Protein AF-A0A150GFQ6-F1 (afdb_monomer)

Secondary structure (DSSP, 8-state):
----------SEEEEEEEEE-TTS-EEEEEEEEEEEE--------------SEEEEEEEEEEEEEEE-TT-SSSEEEEEEEEEPPHHHHHHHHHTTPPP-TT-S-EE-SS-EEEETT-EEE-TT-EEEEEEEEEHHHHHHHHHT--EEEEEEEEPPSSSPPEEEEEEEEESHHHHHHHHHHHHHHHHHHHHHHHHHHHHHHHHHHHHHHHHHHHHHHHHHHHHHHHHHHHHHHHHHHHHHHHHHHHHHHHHHHHHHHHHHHHHHHHHHHHHHHHHHHHHHHHHHHHHHHHHHHHHHHHHHHHHHHHHHHHHHHHHHHHHHHHHTSHHHHHHHHHHHHHHHHHHHHHHHHHHHHHHHHHHHSSSSS-S-----

pLDDT: mean 80.89, std 17.98, range [26.62, 98.62]

Radius of gyration: 96.69 Å; Cα contacts (8 Å, |Δi|>4): 393; chains: 1; bounding box: 158×133×230 Å

Foldseek 3Di:
DPPDDPQVFQFDFQDWWFWADPVRHTFWTWRKTWGWRPDPPPPPVDDPPVDLKDKTKIKIATWKIFTALPQPDQKFQKKKWKQWFPLVVCQQVVQVHDFPPCVNTQIFPDGDIAGHRGMDTTHSRMDMDIGMGGPVSVLVSLVVFTKIKMWIWGDDDPDDIHTRGIGIDTSNSSNVSVVVVVVVVVVVVVVVVVVVVVVVVVVVVVVVVVVVVVVVVVVVVVVVVVVVVVVVVVVVVVVVVVVVVVVVVVVVVVVVVVVVVVVVVVVVVVVVVVVVVVVVVVVVVVVVVVVVVVVVVVVVVVVVVVVVVVVVVVVVVVVVVVCPDVVNVVVVVVVVVVVVVVVVVVVVVVVVVVVVVVVVVPPPPDDDDDDD

InterPro domains:
  IPR039893 Centrosomal protein of 120kDa-like [PTHR21574] (177-362)

Sequence (372 aa):
MDQFRRFTSQGQKDCKVVLSSKDGTKLGWFLVDVRAAKLQAQYKKAEADDGPFRHFALTVDVRTFQSSKRLPLSSASVYVQAVLPAELIELVVGSGFRLPSRLAPLCSHPAVDIPRGAEGAIPNGYGTLEFTAGVVQLARVLAQEPRISVEAWHKERFRADMLLGAGTVPLTPLLQAEEARWRSELREREAQRMMVLESEWRRRERAREAELTTLKAEYLALEDKAQQVLAAAESRERRILAAEEALLRRRKELEREHSSRMLEAEAAVRRLQVECEHQLDIERDRNAELVRRVAMMEERLAASEARCLAVENEFADYRAASRSTPEAELTRQLAEAREAAKAAEVRAAKAAKAKQGYKEQVCWNAYFTNQE

Structure (mmCIF, N/CA/C/O backbone):
data_AF-A0A150GFQ6-F1
#
_entry.id   AF-A0A150GFQ6-F1
#
loop_
_atom_site.group_PDB
_atom_site.id
_atom_site.type_symbol
_atom_site.label_atom_id
_atom_site.label_alt_id
_atom_site.label_comp_id
_atom_site.label_asym_id
_atom_site.label_entity_id
_atom_site.label_seq_id
_atom_site.pdbx_PDB_ins_code
_atom_site.Cartn_x
_atom_site.Cartn_y
_atom_site.Cartn_z
_atom_site.occupancy
_atom_site.B_iso_or_equiv
_atom_site.auth_seq_id
_atom_site.auth_comp_id
_atom_site.auth_asym_id
_atom_site.auth_atom_id
_atom_site.pdbx_PDB_model_num
ATOM 1 N N . MET A 1 1 ? -52.773 15.841 41.002 1.00 27.33 1 MET A N 1
ATOM 2 C CA . MET A 1 1 ? -51.537 16.279 41.692 1.00 27.33 1 MET A CA 1
ATOM 3 C C . MET A 1 1 ? -50.474 15.195 41.501 1.00 27.33 1 MET A C 1
ATOM 5 O O . MET A 1 1 ? -49.993 14.619 42.465 1.00 27.33 1 MET A O 1
ATOM 9 N N . ASP A 1 2 ? -50.122 14.906 40.244 1.00 29.47 2 ASP A N 1
ATOM 10 C CA . ASP A 1 2 ? -49.105 13.912 39.866 1.00 29.47 2 ASP A CA 1
ATOM 11 C C . ASP A 1 2 ? -47.764 14.612 39.649 1.00 29.47 2 ASP A C 1
ATOM 13 O O . ASP A 1 2 ? -47.284 14.773 38.526 1.00 29.47 2 ASP A O 1
ATOM 17 N N . GLN A 1 3 ? -47.176 15.122 40.731 1.00 27.11 3 GLN A N 1
ATOM 18 C CA . GLN A 1 3 ? -45.864 15.752 40.651 1.00 27.11 3 GLN A CA 1
ATOM 19 C C . GLN A 1 3 ? -44.758 14.701 40.798 1.00 27.11 3 GLN A C 1
ATOM 21 O O . GLN A 1 3 ? -44.508 14.159 41.869 1.00 27.11 3 GLN A O 1
ATOM 26 N N . PHE A 1 4 ? -44.090 14.460 39.669 1.00 28.05 4 PHE A N 1
ATOM 27 C CA . PHE A 1 4 ? -42.680 14.089 39.551 1.00 28.05 4 PHE A CA 1
ATOM 28 C C . PHE A 1 4 ? -42.179 12.908 40.396 1.00 28.05 4 PHE A C 1
ATOM 30 O O . PHE A 1 4 ? -41.536 13.085 41.425 1.00 28.05 4 PHE A O 1
ATOM 37 N N . ARG A 1 5 ? -42.284 11.691 39.848 1.00 31.31 5 ARG A N 1
ATOM 38 C CA . ARG A 1 5 ? -41.335 10.602 40.152 1.00 31.31 5 ARG A CA 1
ATOM 39 C C . ARG A 1 5 ? -40.941 9.810 38.902 1.00 31.31 5 ARG A C 1
ATOM 41 O O . ARG A 1 5 ? -41.070 8.592 38.853 1.00 31.31 5 ARG A O 1
ATOM 48 N N . ARG A 1 6 ? -40.364 10.479 37.897 1.00 26.62 6 ARG A N 1
ATOM 49 C CA . ARG A 1 6 ? -39.410 9.800 36.997 1.00 26.62 6 ARG A CA 1
ATOM 50 C C . ARG A 1 6 ? -38.058 9.717 37.707 1.00 26.62 6 ARG A C 1
ATOM 52 O O . ARG A 1 6 ? -37.114 10.411 37.355 1.00 26.62 6 ARG A O 1
ATOM 59 N N . PHE A 1 7 ? -37.975 8.871 38.731 1.00 31.91 7 PHE A N 1
ATOM 60 C CA . PHE A 1 7 ? -36.678 8.391 39.195 1.00 31.91 7 PHE A CA 1
ATOM 61 C C . PHE A 1 7 ? -36.197 7.366 38.171 1.00 31.91 7 PHE A C 1
ATOM 63 O O . PHE A 1 7 ? -36.815 6.309 38.016 1.00 31.91 7 PHE A O 1
ATOM 70 N N . THR A 1 8 ? -35.121 7.688 37.448 1.00 33.66 8 THR A N 1
ATOM 71 C CA . THR A 1 8 ? -34.349 6.716 36.667 1.00 33.66 8 THR A CA 1
ATOM 72 C C . THR A 1 8 ? -34.025 5.558 37.587 1.00 33.66 8 THR A C 1
ATOM 74 O O . THR A 1 8 ? -33.280 5.692 38.552 1.00 33.66 8 THR A O 1
ATOM 77 N N . SER A 1 9 ? -34.684 4.437 37.362 1.00 33.69 9 SER A N 1
ATOM 78 C CA . SER A 1 9 ? -34.679 3.357 38.321 1.00 33.69 9 SER A CA 1
ATOM 79 C C . SER A 1 9 ? -33.373 2.580 38.249 1.00 33.69 9 SER A C 1
ATOM 81 O O . SER A 1 9 ? -33.206 1.716 37.388 1.00 33.69 9 SER A O 1
ATOM 83 N N . GLN A 1 10 ? -32.448 2.920 39.132 1.00 52.56 10 GLN A N 1
ATOM 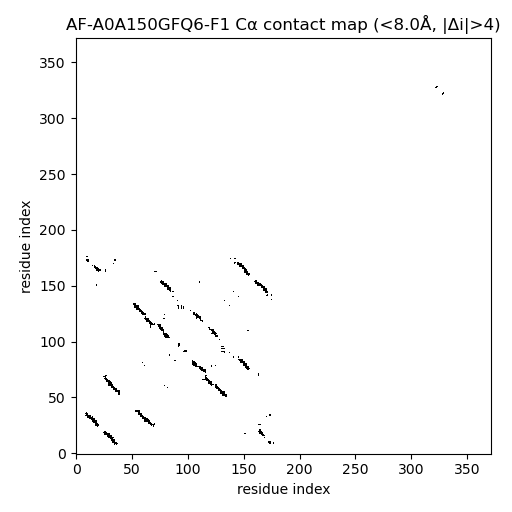84 C CA . GLN A 1 10 ? -31.198 2.207 39.337 1.00 52.56 10 GLN A CA 1
ATOM 85 C C . GLN A 1 10 ? -31.349 1.398 40.618 1.00 52.56 10 GLN A C 1
ATOM 87 O O . GLN A 1 10 ? -31.499 1.966 41.694 1.00 52.56 10 GLN A O 1
ATOM 92 N N . GLY A 1 11 ? -31.420 0.076 40.488 1.00 56.31 11 GLY A N 1
ATOM 93 C CA . GLY A 1 11 ? -31.623 -0.809 41.624 1.00 56.31 11 GLY A CA 1
ATOM 94 C C . GLY A 1 11 ? -32.321 -2.111 41.282 1.00 56.31 11 GLY A C 1
ATOM 95 O O . GLY A 1 11 ? -32.790 -2.306 40.159 1.00 56.31 11 GLY A O 1
ATOM 96 N N . GLN A 1 12 ? -32.397 -2.987 42.274 1.00 64.06 12 GLN A N 1
ATOM 97 C CA . GLN A 1 12 ? -33.155 -4.221 42.187 1.00 64.06 12 GLN A CA 1
ATOM 98 C C . GLN A 1 12 ? -34.639 -3.863 42.366 1.00 64.06 12 GLN A C 1
ATOM 100 O O . GLN A 1 12 ? -35.050 -3.347 43.408 1.00 64.06 12 GLN A O 1
ATOM 105 N N . LYS A 1 13 ? -35.422 -4.040 41.299 1.00 69.50 13 LYS A N 1
ATOM 106 C CA . LYS A 1 13 ? -36.869 -3.804 41.304 1.00 69.50 13 LYS A CA 1
ATOM 107 C C . LYS A 1 13 ? -37.632 -5.090 41.539 1.00 69.50 13 LYS A C 1
ATOM 109 O O . LYS A 1 13 ? -37.192 -6.147 41.092 1.00 69.50 13 LYS A O 1
ATOM 114 N N . ASP A 1 14 ? -38.793 -4.949 42.163 1.00 73.12 14 ASP A N 1
ATOM 115 C CA . ASP A 1 14 ? -39.780 -5.996 42.381 1.00 73.12 14 ASP A CA 1
ATOM 116 C C . ASP A 1 14 ? -39.145 -7.237 43.032 1.00 73.12 14 ASP A C 1
ATOM 118 O O . ASP A 1 14 ? -39.441 -8.384 42.687 1.00 73.12 14 ASP A O 1
ATOM 122 N N . CYS A 1 15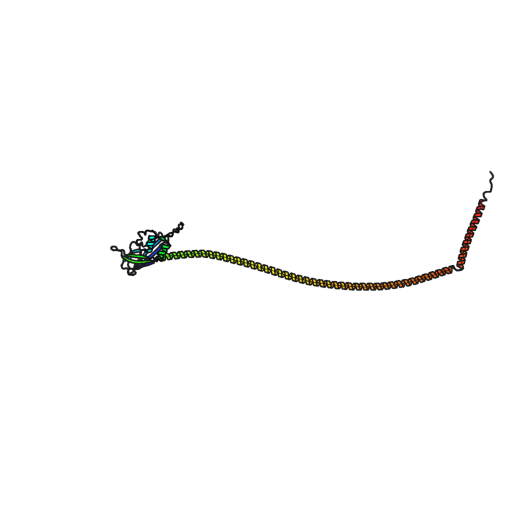 ? -38.229 -7.012 43.987 1.00 72.69 15 CYS A N 1
ATOM 123 C CA . CYS A 1 15 ? -37.548 -8.094 44.684 1.00 72.69 15 CYS A CA 1
ATOM 124 C C . CYS A 1 15 ? -38.564 -8.820 45.548 1.00 72.69 15 CYS A C 1
ATOM 126 O O . CYS A 1 15 ? -39.074 -8.266 46.523 1.00 72.69 15 CYS A O 1
ATOM 128 N N . LYS A 1 16 ? -38.834 -10.078 45.207 1.00 76.00 16 LYS A N 1
ATOM 129 C CA . LYS A 1 16 ? -39.701 -10.947 45.991 1.00 76.00 16 LYS A CA 1
ATOM 130 C C . LYS A 1 16 ? -38.946 -11.483 47.202 1.00 76.00 16 LYS A C 1
ATOM 132 O O . LYS A 1 16 ? -38.192 -12.449 47.099 1.00 76.00 16 LYS A O 1
ATOM 137 N N . VAL A 1 17 ? -39.174 -10.872 48.357 1.00 79.06 17 VAL A N 1
ATOM 138 C CA . VAL A 1 17 ? -38.516 -11.244 49.613 1.00 79.06 17 VAL A CA 1
ATOM 139 C C . VAL A 1 17 ? -39.402 -12.209 50.370 1.00 79.06 17 VAL A C 1
ATOM 141 O O . VAL A 1 17 ? -40.491 -11.839 50.795 1.00 79.06 17 VAL A O 1
ATOM 144 N N . VAL A 1 18 ? -38.965 -13.454 50.533 1.00 80.19 18 VAL A N 1
ATOM 145 C CA . VAL A 1 18 ? -39.744 -14.458 51.263 1.00 80.19 18 VAL A CA 1
ATOM 146 C C . VAL A 1 18 ? -39.665 -14.186 52.761 1.00 80.19 18 VAL A C 1
ATOM 148 O O . VAL A 1 18 ? -38.579 -14.156 53.333 1.00 80.19 18 VAL A O 1
ATOM 151 N N . LEU A 1 19 ? -40.829 -14.033 53.388 1.00 81.56 19 LEU A N 1
ATOM 152 C CA . LEU A 1 19 ? -40.955 -13.913 54.831 1.00 81.56 19 LEU A CA 1
ATOM 153 C C . LEU A 1 19 ? -40.998 -15.305 55.457 1.00 81.56 19 LEU A C 1
ATOM 155 O O . LEU A 1 19 ? -41.881 -16.104 55.117 1.00 81.56 19 LEU A O 1
ATOM 159 N N . SER A 1 20 ? -40.099 -15.569 56.400 1.00 80.19 20 SER A N 1
ATOM 160 C CA . SER A 1 20 ? -40.060 -16.834 57.137 1.00 80.19 20 SER A CA 1
ATOM 161 C C . SER A 1 20 ? -40.219 -16.594 58.636 1.00 80.19 20 SER A C 1
ATOM 163 O O . SER A 1 20 ? -39.704 -15.614 59.173 1.00 80.19 20 SER A O 1
ATOM 165 N N . SER A 1 21 ? -40.962 -17.477 59.304 1.00 81.38 21 SER A N 1
ATOM 166 C CA . SER A 1 21 ? -41.040 -17.521 60.767 1.00 81.38 21 SER A CA 1
ATOM 167 C C . SER A 1 21 ? -39.708 -17.982 61.373 1.00 81.38 21 SER A C 1
ATOM 169 O O . SER A 1 21 ? -38.844 -18.486 60.653 1.00 81.38 21 SER A O 1
ATOM 171 N N . LYS A 1 22 ? -39.567 -17.890 62.702 1.00 76.94 22 LYS A N 1
ATOM 172 C CA . LYS A 1 22 ? -38.401 -18.415 63.438 1.00 76.94 22 LYS A CA 1
ATOM 173 C C . LYS A 1 22 ? -38.172 -19.910 63.178 1.00 76.94 22 LYS A C 1
ATOM 175 O O . LYS A 1 22 ? -37.030 -20.341 63.097 1.00 76.94 22 LYS A O 1
ATOM 180 N N . ASP A 1 23 ? -39.248 -20.652 62.926 1.00 76.06 23 ASP A N 1
ATOM 181 C CA . ASP A 1 23 ? -39.217 -22.087 62.615 1.00 76.06 23 ASP A CA 1
ATOM 182 C C . ASP A 1 23 ? -38.974 -22.382 61.117 1.00 76.06 23 ASP A C 1
ATOM 184 O O . ASP A 1 23 ? -39.216 -23.489 60.642 1.00 76.06 23 ASP A O 1
ATOM 188 N N . GLY A 1 24 ? -38.596 -21.377 60.317 1.00 72.44 24 GLY A N 1
ATOM 189 C CA . GLY A 1 24 ? -38.350 -21.514 58.874 1.00 72.44 24 GLY A CA 1
ATOM 190 C C . GLY A 1 24 ? -39.612 -21.655 58.013 1.00 72.44 24 GLY A C 1
ATOM 191 O O . GLY A 1 24 ? -39.533 -21.765 56.789 1.00 72.44 24 GLY A O 1
ATOM 192 N N . THR A 1 25 ? -40.803 -21.621 58.617 1.00 79.50 25 THR A N 1
ATOM 193 C CA . THR A 1 25 ? -42.064 -21.701 57.871 1.00 79.50 25 THR A CA 1
ATOM 194 C C . THR A 1 25 ? -42.279 -20.437 57.047 1.00 79.50 25 THR A C 1
ATOM 196 O O . THR A 1 25 ? -42.299 -19.334 57.588 1.00 79.50 25 THR A O 1
ATOM 199 N N . LYS A 1 26 ? -42.507 -20.592 55.739 1.00 83.75 26 LYS A N 1
ATOM 200 C CA . LYS A 1 26 ? -42.862 -19.483 54.847 1.00 83.75 26 LYS A CA 1
ATOM 201 C C . LYS A 1 26 ? -44.221 -18.899 55.225 1.00 83.75 26 LYS A C 1
ATOM 203 O O . LYS A 1 26 ? -45.243 -19.575 55.103 1.00 83.75 26 LYS A O 1
ATOM 208 N N . LEU A 1 27 ? -44.220 -17.631 55.622 1.00 77.50 27 LEU A N 1
ATOM 209 C CA . LEU A 1 27 ? -45.405 -16.900 56.065 1.00 77.50 27 LEU A CA 1
ATOM 210 C C . LEU A 1 27 ? -45.963 -15.951 55.014 1.00 77.50 27 LEU A C 1
ATOM 212 O O . LEU A 1 27 ? -47.135 -15.596 55.101 1.00 77.50 27 LEU A O 1
ATOM 216 N N . GLY A 1 28 ? -45.170 -15.582 54.013 1.00 79.44 28 GLY A N 1
ATOM 217 C CA . GLY A 1 28 ? -45.568 -14.632 52.985 1.00 79.44 28 GLY A CA 1
ATOM 218 C C . GLY A 1 28 ? -44.381 -14.171 52.155 1.00 79.44 28 GLY A C 1
ATOM 219 O O . GLY A 1 28 ? -43.325 -14.811 52.157 1.00 79.44 28 GLY A O 1
ATOM 220 N N . TRP A 1 29 ? -44.556 -13.075 51.431 1.00 78.75 29 TRP A N 1
ATOM 221 C CA . TRP A 1 29 ? -43.457 -12.374 50.778 1.00 78.75 29 TRP A CA 1
ATOM 222 C C . TRP A 1 29 ? -43.765 -10.888 50.584 1.00 78.75 29 TRP A C 1
ATOM 224 O O . TRP A 1 29 ? -44.929 -10.496 50.535 1.00 78.75 29 TRP A O 1
ATOM 234 N N . PHE A 1 30 ? -42.712 -10.083 50.470 1.00 76.06 30 PHE A N 1
ATOM 235 C CA . PHE A 1 30 ? -42.786 -8.660 50.149 1.00 76.06 30 PHE A CA 1
ATOM 236 C C . PHE A 1 30 ? -42.315 -8.384 48.726 1.00 76.06 30 PHE A C 1
ATOM 238 O O . PHE A 1 30 ? -41.417 -9.075 48.238 1.00 76.06 30 PHE A O 1
ATOM 245 N N . LEU A 1 31 ? -42.864 -7.342 48.102 1.00 76.19 31 LEU A N 1
ATOM 246 C CA . LEU A 1 31 ? -42.191 -6.636 47.011 1.00 76.19 31 LEU A CA 1
ATOM 247 C C . LEU A 1 31 ? -41.353 -5.510 47.593 1.00 76.19 31 LEU A C 1
ATOM 249 O O . LEU A 1 31 ? -41.897 -4.561 48.165 1.00 76.19 31 LEU A O 1
ATOM 253 N N . VAL A 1 32 ? -40.038 -5.626 47.430 1.00 76.00 32 VAL A N 1
ATOM 254 C CA . VAL A 1 32 ? -39.081 -4.612 47.864 1.00 76.00 32 VAL A CA 1
ATOM 255 C C . VAL A 1 32 ? -38.329 -4.082 46.655 1.00 76.00 32 VAL A C 1
ATOM 257 O O . VAL A 1 32 ? -37.699 -4.833 45.913 1.00 76.00 32 VAL A O 1
ATOM 260 N N . ASP A 1 33 ? -38.372 -2.773 46.475 1.00 77.94 33 ASP A N 1
ATOM 261 C CA . ASP A 1 33 ? -37.503 -2.054 45.560 1.00 77.94 33 ASP A CA 1
ATOM 262 C C . ASP A 1 33 ? -36.329 -1.506 46.367 1.00 77.94 33 ASP A C 1
ATOM 264 O O . ASP A 1 33 ? -36.505 -0.657 47.242 1.00 77.94 33 ASP A O 1
ATOM 268 N N . VAL A 1 34 ? -35.119 -1.969 46.063 1.00 70.25 34 VAL A N 1
ATOM 269 C CA . VAL A 1 34 ? -33.901 -1.381 46.623 1.00 70.25 34 VAL A CA 1
ATOM 270 C C . VAL A 1 34 ? -33.201 -0.635 45.513 1.00 70.25 34 VAL A C 1
ATOM 272 O O . VAL A 1 34 ? -32.773 -1.224 44.520 1.00 70.25 34 VAL A O 1
ATOM 275 N N . ARG A 1 35 ? -33.096 0.680 45.670 1.00 69.88 35 ARG A N 1
ATOM 276 C CA . ARG A 1 35 ? -32.467 1.546 44.682 1.00 69.88 35 ARG A CA 1
ATOM 277 C C . ARG A 1 35 ? -31.363 2.346 45.341 1.00 69.88 35 ARG A C 1
ATOM 279 O O . ARG A 1 35 ? -31.598 3.070 46.306 1.00 69.88 35 ARG A O 1
ATOM 286 N N . ALA A 1 36 ? -30.160 2.239 44.793 1.00 59.28 36 ALA A N 1
ATOM 287 C CA . ALA A 1 36 ? -29.150 3.256 45.012 1.00 59.28 36 ALA A CA 1
ATOM 288 C C . ALA A 1 36 ? -29.492 4.400 44.060 1.00 59.28 36 ALA A C 1
ATOM 290 O O . ALA A 1 36 ? -29.358 4.268 42.842 1.00 59.28 36 ALA A O 1
ATOM 291 N N . ALA A 1 37 ? -29.988 5.509 44.601 1.00 46.12 37 ALA A N 1
ATOM 292 C CA . ALA A 1 37 ? -30.073 6.725 43.821 1.00 46.12 37 ALA A CA 1
ATOM 293 C C . ALA A 1 37 ? -28.649 7.272 43.723 1.00 46.12 37 ALA A C 1
ATOM 295 O O . ALA A 1 37 ? -28.060 7.723 44.709 1.00 46.12 37 ALA A O 1
ATOM 296 N N . LYS A 1 38 ? -28.074 7.175 42.521 1.00 48.34 38 LYS A N 1
ATOM 297 C CA . LYS A 1 38 ? -26.837 7.870 42.188 1.00 48.34 38 LYS A CA 1
ATOM 298 C C . LYS A 1 38 ? -27.015 9.342 42.548 1.00 48.34 38 LYS A C 1
ATOM 300 O O . LYS A 1 38 ? -28.038 9.938 42.207 1.00 48.34 38 LYS A O 1
ATOM 305 N N . LEU A 1 39 ? -26.008 9.861 43.253 1.00 42.75 39 LEU A N 1
ATOM 306 C CA . LEU A 1 39 ? -25.610 11.261 43.354 1.00 42.75 39 LEU A CA 1
ATOM 307 C C . LEU A 1 39 ? -26.418 12.118 42.368 1.00 42.75 39 LEU A C 1
ATOM 309 O O . LEU A 1 39 ? -26.176 12.050 41.158 1.00 42.75 39 LEU A O 1
ATOM 313 N N . GLN A 1 40 ? -27.320 12.972 42.860 1.00 35.06 40 GLN A N 1
ATOM 314 C CA . GLN A 1 40 ? -27.546 14.231 42.160 1.00 35.06 40 GLN A CA 1
ATOM 315 C C . GLN A 1 40 ? -26.242 15.030 42.275 1.00 35.06 40 GLN A C 1
ATOM 317 O O . GLN A 1 40 ? -26.173 16.061 42.931 1.00 35.06 40 GLN A O 1
ATOM 322 N N . ALA A 1 41 ? -25.198 14.587 41.572 1.00 38.22 41 ALA A N 1
ATOM 323 C CA . ALA A 1 41 ? -24.386 15.538 40.859 1.00 38.22 41 ALA A CA 1
ATOM 324 C C . ALA A 1 41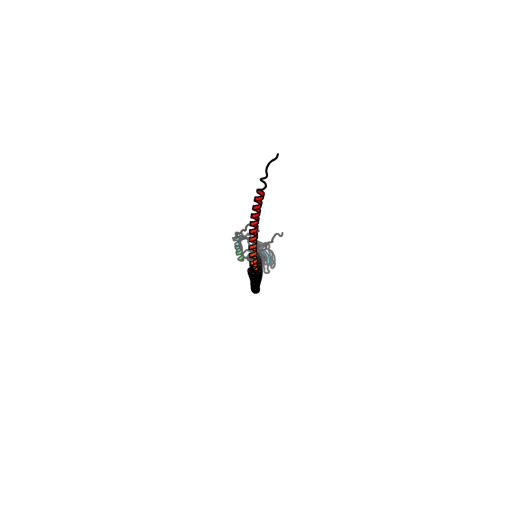 ? -25.364 16.136 39.853 1.00 38.22 41 ALA A C 1
ATOM 326 O O . ALA A 1 41 ? -25.499 15.673 38.720 1.00 38.22 41 ALA A O 1
ATOM 327 N N . GLN A 1 42 ? -26.108 17.156 40.295 1.00 32.56 42 GLN A N 1
ATOM 328 C CA . GLN A 1 42 ? -26.407 18.236 39.386 1.00 32.56 42 GLN A CA 1
ATOM 329 C C . GLN A 1 42 ? -25.069 18.504 38.711 1.00 32.56 42 GLN A C 1
ATOM 331 O O . GLN A 1 42 ? -24.133 18.963 39.359 1.00 32.56 42 GLN A O 1
ATOM 336 N N . TYR A 1 43 ? -24.965 18.160 37.431 1.00 36.31 43 TYR A N 1
ATOM 337 C CA . TYR A 1 43 ? -23.948 18.668 36.525 1.00 36.31 43 TYR A CA 1
ATOM 338 C C . TYR A 1 43 ? -24.153 20.194 36.399 1.00 36.31 43 TYR A C 1
ATOM 340 O O . TYR A 1 43 ? -24.271 20.749 35.313 1.00 36.31 43 TYR A O 1
ATOM 348 N N . LYS A 1 44 ? -24.225 20.920 37.521 1.00 32.25 44 LYS A N 1
ATOM 349 C CA . LYS A 1 44 ? -23.676 22.253 37.572 1.00 32.25 44 LYS A CA 1
ATOM 350 C C . LYS A 1 44 ? -22.191 22.010 37.457 1.00 32.25 44 LYS A C 1
ATOM 352 O O . LYS A 1 44 ? -21.570 21.446 38.344 1.00 32.25 44 LYS A O 1
ATOM 357 N N . LYS A 1 45 ? -21.705 22.365 36.278 1.00 35.78 45 LYS A N 1
ATOM 358 C CA . LYS A 1 45 ? -20.329 22.612 35.871 1.00 35.78 45 LYS A CA 1
ATOM 359 C C . LYS A 1 45 ? -19.628 23.515 36.903 1.00 35.78 45 LYS A C 1
ATOM 361 O O . LYS A 1 45 ? -19.366 24.680 36.640 1.00 35.78 45 LYS A O 1
ATOM 366 N N . ALA A 1 46 ? -19.434 22.991 38.099 1.00 32.44 46 ALA A N 1
ATOM 367 C CA . ALA A 1 46 ? -18.585 23.484 39.155 1.00 32.44 46 ALA A CA 1
ATOM 368 C C . ALA A 1 46 ? -17.544 22.384 39.344 1.00 32.44 46 ALA A C 1
ATOM 370 O O . ALA A 1 46 ? -17.851 21.202 39.191 1.00 32.44 46 ALA A O 1
ATOM 371 N N . GLU A 1 47 ? -16.311 22.826 39.503 1.00 38.03 47 GLU A N 1
ATOM 372 C CA . GLU A 1 47 ? -15.067 22.073 39.451 1.00 38.03 47 GLU A CA 1
ATOM 373 C C . GLU A 1 47 ? -15.165 20.669 40.052 1.00 38.03 47 GLU A C 1
ATOM 375 O O . GLU A 1 47 ? -15.838 20.445 41.056 1.00 38.03 47 GLU A O 1
ATOM 380 N N . ALA A 1 48 ? -14.511 19.720 39.380 1.00 43.50 48 ALA A N 1
ATOM 381 C CA . ALA A 1 48 ? -14.389 18.344 39.819 1.00 43.50 48 ALA A CA 1
ATOM 382 C C . ALA A 1 48 ? -13.884 18.309 41.265 1.00 43.50 48 ALA A C 1
ATOM 384 O O . ALA A 1 48 ? -12.695 18.488 41.520 1.00 43.50 48 ALA A O 1
ATOM 385 N N . ASP A 1 49 ? -14.803 18.092 42.201 1.00 44.19 49 ASP A N 1
ATOM 386 C CA . ASP A 1 49 ? -14.471 17.756 43.573 1.00 44.19 49 ASP A CA 1
ATOM 387 C C . ASP A 1 49 ? -13.914 16.325 43.542 1.00 44.19 49 ASP A C 1
ATOM 389 O O . ASP A 1 49 ? -14.635 15.332 43.649 1.00 44.19 49 ASP A O 1
ATOM 393 N N . ASP A 1 50 ? -12.613 16.232 43.262 1.00 50.53 50 ASP A N 1
ATOM 394 C CA . ASP A 1 50 ? -11.800 15.010 43.172 1.00 50.53 50 ASP A CA 1
ATOM 395 C C . ASP A 1 50 ? -11.498 14.431 44.572 1.00 50.53 50 ASP A C 1
ATOM 397 O O . ASP A 1 50 ? -10.518 13.718 44.801 1.00 50.53 50 ASP A O 1
ATOM 401 N N . GLY A 1 51 ? -12.345 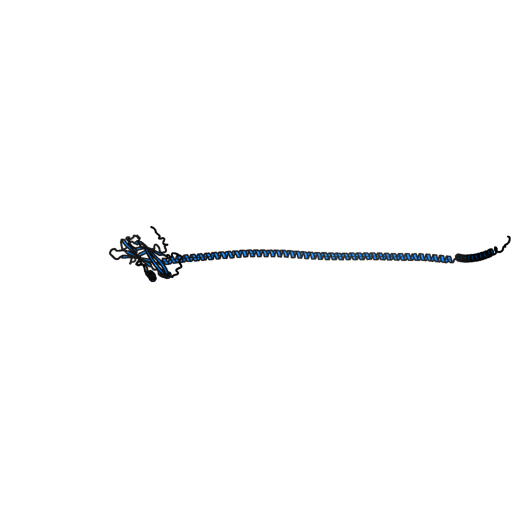14.756 45.551 1.00 59.22 51 GLY A N 1
ATOM 402 C CA . GLY A 1 51 ? -12.282 14.213 46.893 1.00 59.22 51 GLY A CA 1
ATOM 403 C C . GLY A 1 51 ? -12.583 12.707 46.907 1.00 59.22 51 GLY A C 1
ATOM 404 O O . GLY A 1 51 ? -13.406 12.210 46.130 1.00 59.22 51 GLY A O 1
ATOM 405 N N . PRO A 1 52 ? -11.971 11.936 47.828 1.00 68.06 52 PRO A N 1
ATOM 406 C CA . PRO A 1 52 ? -12.223 10.498 47.942 1.00 68.06 52 PRO A CA 1
ATOM 407 C C . PRO A 1 52 ? -13.659 10.173 48.391 1.00 68.06 52 PRO A C 1
ATOM 409 O O . PRO A 1 52 ? -14.097 9.029 48.246 1.00 68.06 52 PRO A O 1
ATOM 412 N N . PHE A 1 53 ? -14.388 11.162 48.916 1.00 75.00 53 PHE A N 1
ATOM 413 C CA . PHE A 1 53 ? -15.722 11.040 49.494 1.00 75.00 53 PHE A CA 1
ATOM 414 C C . PHE A 1 53 ? -16.813 11.524 48.536 1.00 75.00 53 PHE A C 1
ATOM 416 O O . PHE A 1 53 ? -16.674 12.543 47.870 1.00 75.00 53 PHE A O 1
ATOM 423 N N . ARG A 1 54 ? -17.927 10.792 48.485 1.00 76.12 54 ARG A N 1
ATOM 424 C CA . ARG A 1 54 ? -19.084 11.084 47.633 1.00 76.12 54 ARG A CA 1
ATOM 425 C C . ARG A 1 54 ? -20.385 10.984 48.423 1.00 76.12 54 ARG A C 1
ATOM 427 O O . ARG A 1 54 ? -20.483 10.184 49.350 1.00 76.12 54 ARG A O 1
ATOM 434 N N . HIS A 1 55 ? -21.380 11.781 48.038 1.00 79.12 55 HIS A N 1
ATOM 435 C CA . HIS A 1 55 ? -22.730 11.743 48.605 1.00 79.12 55 HIS A CA 1
ATOM 436 C C . HIS A 1 55 ? -23.576 10.625 47.983 1.00 79.12 55 HIS A C 1
ATOM 438 O O . HIS A 1 55 ? -23.841 10.618 46.784 1.00 79.12 55 HIS A O 1
ATOM 444 N N . PHE A 1 56 ? -24.048 9.692 48.795 1.00 79.06 56 PHE A N 1
ATOM 445 C CA . PHE A 1 56 ? -24.871 8.563 48.380 1.00 79.06 56 PHE A CA 1
ATOM 446 C C . PHE A 1 56 ? -26.268 8.649 48.989 1.00 79.06 56 PHE A C 1
ATOM 448 O O . PHE A 1 56 ? -26.436 9.093 50.123 1.00 79.06 56 PHE A O 1
ATOM 455 N N . ALA A 1 57 ? -27.263 8.173 48.240 1.00 81.38 57 ALA A N 1
ATOM 456 C CA . ALA A 1 57 ? -28.627 7.998 48.715 1.00 81.38 57 ALA A CA 1
ATOM 457 C C . ALA A 1 57 ? -29.072 6.545 48.483 1.00 81.38 57 ALA A C 1
ATOM 459 O O . ALA A 1 57 ? -29.249 6.099 47.346 1.00 81.38 57 ALA A O 1
ATOM 460 N N . LEU A 1 58 ? -29.249 5.792 49.567 1.00 82.19 58 LEU A N 1
ATOM 461 C CA . LEU A 1 58 ? -29.810 4.446 49.548 1.00 82.19 58 LEU A CA 1
ATOM 462 C C . LEU A 1 58 ? -31.307 4.529 49.833 1.00 82.19 58 LEU A C 1
ATOM 464 O O . LEU A 1 58 ? -31.724 4.987 50.893 1.00 82.19 58 LEU A O 1
ATOM 468 N N . THR A 1 59 ? -32.120 4.067 48.893 1.00 84.38 59 THR A N 1
ATOM 469 C CA . THR A 1 59 ? -33.579 4.057 49.022 1.00 84.38 59 THR A CA 1
ATOM 470 C C . THR A 1 59 ? -34.098 2.630 49.107 1.00 84.38 59 THR A C 1
ATOM 472 O O . THR A 1 59 ? -33.667 1.752 48.354 1.00 84.38 59 THR A O 1
ATOM 475 N N . VAL A 1 60 ? -35.029 2.410 50.031 1.00 84.81 60 VAL A N 1
ATOM 476 C CA . VAL A 1 60 ? -35.714 1.132 50.242 1.00 84.81 60 VAL A CA 1
ATOM 477 C C . VAL A 1 60 ? -37.208 1.403 50.191 1.00 84.81 60 VAL A C 1
ATOM 479 O O . VAL A 1 60 ? -37.695 2.279 50.897 1.00 84.81 60 VAL A O 1
ATOM 482 N N . ASP A 1 61 ? -37.924 0.681 49.341 1.00 87.00 61 ASP A N 1
ATOM 483 C CA . ASP A 1 61 ? -39.356 0.854 49.106 1.00 87.00 61 ASP A CA 1
ATOM 484 C C . ASP A 1 61 ? -40.059 -0.500 49.232 1.00 87.00 61 ASP A C 1
ATOM 486 O O . ASP A 1 61 ? -39.956 -1.346 48.344 1.00 87.00 61 ASP A O 1
ATOM 490 N N . VAL A 1 62 ? -40.745 -0.727 50.353 1.00 86.69 62 VAL A N 1
ATOM 491 C CA . VAL A 1 62 ? -41.592 -1.906 50.568 1.00 86.69 62 VAL A CA 1
ATOM 492 C C . VAL A 1 62 ? -43.013 -1.573 50.133 1.00 86.69 62 VAL A C 1
ATOM 494 O O . VAL A 1 62 ? -43.694 -0.777 50.777 1.00 86.69 62 VAL A O 1
ATOM 497 N N . ARG A 1 63 ? -43.476 -2.198 49.046 1.00 87.38 63 ARG A N 1
ATOM 498 C CA . ARG A 1 63 ? -44.753 -1.838 48.408 1.00 87.38 63 ARG A CA 1
ATOM 499 C C . ARG A 1 63 ? -45.931 -2.652 48.893 1.00 87.38 63 ARG A C 1
ATOM 501 O O . ARG A 1 63 ? -46.975 -2.098 49.231 1.00 87.38 63 ARG A O 1
ATOM 508 N N . THR A 1 64 ? -45.785 -3.970 48.876 1.00 88.81 64 THR A N 1
ATOM 509 C CA . THR A 1 64 ? -46.874 -4.893 49.193 1.00 88.81 64 THR A CA 1
ATOM 510 C C . THR A 1 64 ? -46.374 -6.042 50.046 1.00 88.81 64 THR A C 1
ATOM 512 O O . THR A 1 64 ? -45.209 -6.441 49.964 1.00 88.81 64 THR A O 1
ATOM 515 N N . PHE A 1 65 ? -47.273 -6.564 50.873 1.00 89.81 65 PHE A N 1
ATOM 516 C CA . PHE A 1 65 ? -47.097 -7.795 51.623 1.00 89.81 65 PHE A CA 1
ATOM 517 C C . PHE A 1 65 ? -48.175 -8.786 51.213 1.00 89.81 65 PHE A C 1
ATOM 519 O O . PHE A 1 65 ? -49.365 -8.531 51.403 1.00 89.81 65 PHE A O 1
ATOM 526 N N . GLN A 1 66 ? -47.756 -9.936 50.692 1.00 90.12 66 GLN A N 1
ATOM 527 C CA . GLN A 1 66 ? -48.650 -11.053 50.434 1.00 90.12 66 GLN A CA 1
ATOM 528 C C . GLN A 1 66 ? -48.509 -12.086 51.549 1.00 90.12 66 GLN A C 1
ATOM 530 O O . GLN A 1 66 ? -47.478 -12.757 51.670 1.00 90.12 66 GLN A O 1
ATOM 535 N N . SER A 1 67 ? -49.558 -12.234 52.354 1.00 89.38 67 SER A N 1
ATOM 536 C CA . SER A 1 67 ? -49.610 -13.220 53.424 1.00 89.38 67 SER A CA 1
ATOM 537 C C . SER A 1 67 ? -49.923 -14.611 52.858 1.00 89.38 67 SER A C 1
ATOM 539 O O . SER A 1 67 ? -50.647 -14.784 51.877 1.00 89.38 67 SER A O 1
ATOM 541 N N . SER A 1 68 ? -49.357 -15.646 53.467 1.00 88.12 68 SER A N 1
ATOM 542 C CA . SER A 1 68 ? -49.610 -17.037 53.089 1.00 88.12 68 SER A CA 1
ATOM 543 C C . SER A 1 68 ? -50.755 -17.641 53.902 1.00 88.12 68 SER A C 1
ATOM 545 O O . SER A 1 68 ? -51.119 -17.159 54.974 1.00 88.12 68 SER A O 1
ATOM 547 N N . LYS A 1 69 ? -51.249 -18.803 53.458 1.00 86.75 69 LYS A N 1
ATOM 548 C CA . LYS A 1 69 ? -52.204 -19.618 54.227 1.00 86.75 69 LYS A CA 1
ATOM 549 C C . LYS A 1 69 ? -51.641 -20.147 55.558 1.00 86.75 69 LYS A C 1
ATOM 551 O O . LYS A 1 69 ? -52.410 -20.641 56.373 1.00 86.75 69 LYS A O 1
ATOM 556 N N . ARG A 1 70 ? -50.322 -20.059 55.775 1.00 85.81 70 ARG A N 1
ATOM 557 C CA . ARG A 1 70 ? -49.627 -20.507 56.995 1.00 85.81 70 ARG A CA 1
ATOM 558 C C . ARG A 1 70 ? -49.414 -19.384 58.015 1.00 85.81 70 ARG A C 1
ATOM 560 O O . ARG A 1 70 ? -48.717 -19.597 58.999 1.00 85.81 70 ARG A O 1
ATOM 567 N N . LEU A 1 71 ? -49.982 -18.196 57.784 1.00 86.00 71 LEU A N 1
ATOM 568 C CA . LEU A 1 71 ? -49.933 -17.097 58.746 1.00 86.00 71 LEU A CA 1
ATOM 569 C C . LEU A 1 71 ? -50.544 -17.549 60.089 1.00 86.00 71 LEU A C 1
ATOM 571 O O . LEU A 1 71 ? -51.647 -18.100 60.078 1.00 86.00 71 LEU A O 1
ATOM 575 N N . PRO A 1 72 ? -49.884 -17.313 61.238 1.00 83.06 72 PRO A N 1
ATOM 576 C CA . PRO A 1 72 ? -50.374 -17.781 62.538 1.00 83.06 72 PRO A CA 1
ATOM 577 C C . PRO A 1 72 ? -51.730 -17.166 62.913 1.00 83.06 72 PRO A C 1
ATOM 579 O O . PRO A 1 72 ? -52.550 -17.812 63.558 1.00 83.06 72 PRO A O 1
ATOM 582 N N . LEU A 1 73 ? -52.015 -15.957 62.425 1.00 86.81 73 LEU A N 1
ATOM 583 C CA . LEU A 1 73 ? -53.253 -15.220 62.671 1.00 86.81 73 LEU A CA 1
ATOM 584 C C . LEU A 1 73 ? -54.232 -15.363 61.491 1.00 86.81 73 LEU A C 1
ATOM 586 O O . LEU A 1 73 ? -53.825 -15.669 60.365 1.00 86.81 73 LEU A O 1
ATOM 590 N N . SER A 1 74 ? -55.531 -15.190 61.744 1.00 86.31 74 SER A N 1
ATOM 591 C CA . SER A 1 74 ? -56.567 -15.138 60.694 1.00 86.31 74 SER A CA 1
ATOM 592 C C . SER A 1 74 ? -56.533 -13.809 59.931 1.00 86.31 74 SER A C 1
ATOM 594 O O . SER A 1 74 ? -56.729 -13.787 58.717 1.00 86.31 74 SER A O 1
ATOM 596 N N . SER A 1 75 ? -56.211 -12.725 60.636 1.00 89.56 75 SER A N 1
ATOM 597 C CA . SER A 1 75 ? -55.861 -11.410 60.107 1.00 89.56 75 SER A CA 1
ATOM 598 C C . SER A 1 75 ? -54.774 -10.814 60.994 1.00 89.56 75 SER A C 1
ATOM 600 O O . SER A 1 75 ? -54.838 -10.963 62.214 1.00 89.56 75 SER A O 1
ATOM 602 N N . ALA A 1 76 ? -53.767 -10.182 60.396 1.00 89.88 76 ALA A N 1
ATOM 603 C CA . ALA A 1 76 ? -52.704 -9.509 61.131 1.00 89.88 76 ALA A CA 1
ATOM 604 C C . ALA A 1 76 ? -52.708 -8.021 60.786 1.00 89.88 76 ALA A C 1
ATOM 606 O O . ALA A 1 76 ? -52.695 -7.664 59.614 1.00 89.88 76 ALA A O 1
ATOM 607 N N . SER A 1 77 ? -52.676 -7.163 61.804 1.00 92.56 77 SER A N 1
ATOM 608 C CA . SER A 1 77 ? -52.369 -5.740 61.645 1.00 92.56 77 SER A CA 1
ATOM 609 C C . SER A 1 77 ? -50.874 -5.587 61.391 1.00 92.56 77 SER A C 1
ATOM 611 O O . SER A 1 77 ? -50.095 -5.613 62.338 1.00 92.56 77 SER A O 1
ATOM 613 N N . VAL A 1 78 ? -50.455 -5.562 60.128 1.00 91.38 78 VAL A N 1
ATOM 614 C CA . VAL A 1 78 ? -49.048 -5.639 59.723 1.00 91.38 78 VAL A CA 1
ATOM 615 C C . VAL A 1 78 ? -48.446 -4.249 59.567 1.00 91.38 78 VAL A C 1
ATOM 617 O O . VAL A 1 78 ? -48.968 -3.420 58.824 1.00 91.38 78 VAL A O 1
ATOM 620 N N . TYR A 1 79 ? -47.300 -4.024 60.201 1.00 92.06 79 TYR A N 1
ATOM 621 C CA . TYR A 1 79 ? -46.341 -3.006 59.782 1.00 92.06 79 TYR A CA 1
ATOM 622 C C . TYR A 1 79 ? -45.002 -3.668 59.450 1.00 92.06 79 TYR A C 1
ATOM 624 O O . TYR A 1 79 ? -44.693 -4.767 59.912 1.00 92.06 79 TYR A O 1
ATOM 632 N N . VAL A 1 80 ? -44.221 -3.018 58.598 1.00 90.19 80 VAL A N 1
ATOM 633 C CA . VAL A 1 80 ? -42.937 -3.507 58.112 1.00 90.19 80 VAL A CA 1
ATOM 634 C C . VAL A 1 80 ? -41.824 -2.647 58.659 1.00 90.19 80 VAL A C 1
ATOM 636 O O . VAL A 1 80 ? -41.943 -1.426 58.704 1.00 90.19 80 VAL A O 1
ATOM 639 N N . GLN A 1 81 ? -40.733 -3.297 59.024 1.00 89.69 81 GLN A N 1
ATOM 640 C CA . GLN A 1 81 ? -39.536 -2.670 59.535 1.00 89.69 81 GLN A CA 1
ATOM 641 C C . GLN A 1 81 ? -38.330 -3.144 58.713 1.00 89.69 81 GLN A C 1
ATOM 643 O O . GLN A 1 81 ? -38.003 -4.327 58.733 1.00 89.69 81 GLN A O 1
ATOM 648 N N . ALA A 1 82 ? -37.669 -2.248 57.977 1.00 87.19 82 ALA A N 1
ATOM 649 C CA . ALA A 1 82 ? -36.426 -2.566 57.277 1.00 87.19 82 ALA A CA 1
ATOM 650 C C . ALA A 1 82 ? -35.208 -2.128 58.104 1.00 87.19 82 ALA A C 1
ATOM 652 O O . ALA A 1 82 ? -35.022 -0.950 58.421 1.00 87.19 82 ALA A O 1
ATOM 653 N N . VAL A 1 83 ? -34.378 -3.104 58.456 1.00 87.31 83 VAL A N 1
ATOM 654 C CA . VAL A 1 83 ? -33.178 -2.966 59.277 1.00 87.31 83 VAL A CA 1
ATOM 655 C C . VAL A 1 83 ? -31.955 -2.999 58.368 1.00 87.31 83 VAL A C 1
ATOM 657 O O . VAL A 1 83 ? -31.770 -3.927 57.573 1.00 87.31 83 VAL A O 1
ATOM 660 N N . LEU A 1 84 ? -31.122 -1.967 58.478 1.00 85.44 84 LEU A N 1
ATOM 661 C CA . LEU A 1 84 ? -29.872 -1.878 57.734 1.00 85.44 84 LEU A CA 1
ATOM 662 C C . LEU A 1 84 ? -28.805 -2.810 58.341 1.00 85.44 84 LEU A C 1
ATOM 664 O O . LEU A 1 84 ? -28.766 -2.969 59.560 1.00 85.44 84 LEU A O 1
ATOM 668 N N . PRO A 1 85 ? -27.933 -3.402 57.510 1.00 88.06 85 PRO A N 1
ATOM 669 C CA . PRO A 1 85 ? -26.832 -4.241 57.974 1.00 88.06 85 PRO A CA 1
ATOM 670 C C . PRO A 1 85 ? -25.789 -3.421 58.752 1.00 88.06 85 PRO A C 1
ATOM 672 O O . PRO A 1 85 ? -25.562 -2.245 58.447 1.00 88.06 85 PRO A O 1
ATOM 675 N N . ALA A 1 86 ? -25.158 -4.041 59.755 1.00 85.88 86 ALA A N 1
ATOM 676 C CA . ALA A 1 86 ? -24.233 -3.376 60.677 1.00 85.88 86 ALA A CA 1
ATOM 677 C C . ALA A 1 86 ? -23.042 -2.738 59.948 1.00 85.88 86 ALA A C 1
ATOM 679 O O . ALA A 1 86 ? -22.647 -1.623 60.269 1.00 85.88 86 ALA A O 1
ATOM 680 N N . GLU A 1 87 ? -22.553 -3.385 58.895 1.00 86.56 87 GLU A N 1
ATOM 681 C CA . GLU A 1 87 ? -21.426 -2.936 58.080 1.00 86.56 87 GLU A CA 1
ATOM 682 C C . GLU A 1 87 ? -21.720 -1.594 57.386 1.00 86.56 87 GLU A C 1
ATOM 684 O O . GLU A 1 87 ? -20.845 -0.737 57.258 1.00 86.56 87 GLU A O 1
ATOM 689 N N . LEU A 1 88 ? -22.973 -1.374 56.962 1.00 83.25 88 LEU A N 1
ATOM 690 C CA . LEU A 1 88 ? -23.397 -0.086 56.405 1.00 83.25 88 LEU A CA 1
ATOM 691 C C . LEU A 1 88 ? -23.614 0.965 57.490 1.00 83.25 88 LEU A C 1
ATOM 693 O O . LEU A 1 88 ? -23.321 2.136 57.266 1.00 83.25 88 LEU A O 1
ATOM 697 N N . ILE A 1 89 ? -24.113 0.564 58.658 1.00 84.38 89 ILE A N 1
ATOM 698 C CA . ILE A 1 89 ? -24.290 1.468 59.798 1.00 84.38 89 ILE A CA 1
ATOM 699 C C . ILE A 1 89 ? -22.924 1.995 60.258 1.00 84.38 89 ILE A C 1
ATOM 701 O O . ILE A 1 89 ? -22.757 3.205 60.406 1.00 84.38 89 ILE A O 1
ATOM 705 N N . GLU A 1 90 ? -21.934 1.117 60.409 1.00 85.12 90 GLU A N 1
ATOM 706 C CA . GLU A 1 90 ? -20.558 1.476 60.763 1.00 85.12 90 GLU A CA 1
ATOM 707 C C . GLU A 1 90 ? -19.921 2.405 59.729 1.00 85.12 90 GLU A C 1
ATOM 709 O O . GLU A 1 90 ? -19.279 3.386 60.103 1.00 85.12 90 GLU A O 1
ATOM 714 N N . LEU A 1 91 ? -20.148 2.155 58.434 1.00 84.06 91 LEU A N 1
ATOM 715 C CA . LEU A 1 91 ? -19.672 3.028 57.361 1.00 84.06 91 LEU A CA 1
ATOM 716 C C . LEU A 1 91 ? -20.240 4.452 57.481 1.00 84.06 91 LEU A C 1
ATOM 718 O O . LEU A 1 91 ? -19.492 5.419 57.360 1.00 84.06 91 LEU A O 1
ATOM 722 N N . VAL A 1 92 ? -21.548 4.576 57.728 1.00 80.88 92 VAL A N 1
ATOM 723 C CA . VAL A 1 92 ? -22.260 5.866 57.813 1.00 80.88 92 VAL A CA 1
ATOM 724 C C . VAL A 1 92 ? -21.902 6.636 59.086 1.00 80.88 92 VAL A C 1
ATOM 726 O O . VAL A 1 92 ? -21.746 7.859 59.061 1.00 80.88 92 VAL A O 1
ATOM 729 N N . VAL A 1 93 ? -21.762 5.934 60.212 1.00 81.44 93 VAL A N 1
ATOM 730 C CA . VAL A 1 93 ? -21.355 6.543 61.486 1.00 81.44 93 VAL A CA 1
ATOM 731 C C . VAL A 1 93 ? -19.879 6.943 61.434 1.00 81.44 93 VAL A C 1
ATOM 733 O O . VAL A 1 93 ? -19.522 8.047 61.845 1.00 81.44 93 VAL A O 1
ATOM 736 N N . GLY A 1 94 ? -19.027 6.082 60.872 1.00 74.06 94 GLY A N 1
ATOM 737 C CA . GLY A 1 94 ? -17.593 6.322 60.708 1.00 74.06 94 GLY A CA 1
ATOM 738 C C . GLY A 1 94 ? -17.265 7.488 59.774 1.00 74.06 94 GLY A C 1
ATOM 739 O O . GLY A 1 94 ? -16.224 8.120 59.933 1.00 74.06 94 GLY A O 1
ATOM 740 N N . SER A 1 95 ? -18.164 7.840 58.851 1.00 69.62 95 SER A N 1
ATOM 741 C CA . SER A 1 95 ? -18.036 9.022 57.991 1.00 69.62 95 SER A CA 1
ATOM 742 C C . SER A 1 95 ? -18.475 10.338 58.654 1.00 69.62 95 SER A C 1
ATOM 744 O O . SER A 1 95 ? -18.587 11.359 57.977 1.00 69.62 95 SER A O 1
ATOM 746 N N . GLY A 1 96 ? -18.757 10.338 59.963 1.00 64.38 96 GLY A N 1
ATOM 747 C CA . GLY A 1 96 ? -19.127 11.538 60.723 1.00 64.38 96 GLY A CA 1
ATOM 748 C C . GLY A 1 96 ? -20.578 11.991 60.535 1.00 64.38 96 GLY A C 1
ATOM 749 O O . GLY A 1 96 ? -20.948 13.075 60.989 1.00 64.38 96 GLY A O 1
ATOM 750 N N . PHE A 1 97 ? -21.417 11.178 59.887 1.00 64.75 97 PHE A N 1
ATOM 751 C CA . PHE A 1 97 ? -22.832 11.482 59.712 1.00 64.75 97 PHE A CA 1
ATOM 752 C C . PHE A 1 97 ? -23.616 10.981 60.927 1.00 64.75 97 PHE A C 1
ATOM 754 O O . PHE A 1 97 ? -23.495 9.822 61.331 1.00 64.75 97 PHE A O 1
ATOM 761 N N . ARG A 1 98 ? -24.463 11.834 61.520 1.00 59.34 98 ARG A N 1
ATOM 762 C CA . ARG A 1 98 ? -25.463 11.331 62.468 1.00 59.34 98 ARG A CA 1
ATOM 763 C C . ARG A 1 98 ? -26.517 10.602 61.661 1.00 59.34 98 ARG A C 1
ATOM 765 O O . ARG A 1 98 ? -27.182 11.221 60.834 1.00 59.34 98 ARG A O 1
ATOM 772 N N . LEU A 1 99 ? -26.697 9.316 61.937 1.00 60.16 99 LEU A N 1
ATOM 773 C CA . LEU A 1 99 ? -27.889 8.599 61.510 1.00 60.16 99 LEU A CA 1
ATOM 774 C C . LEU A 1 99 ? -29.108 9.446 61.927 1.00 60.16 99 LEU A C 1
ATOM 776 O O . LEU A 1 99 ? -29.217 9.758 63.119 1.00 60.16 99 LEU A O 1
ATOM 780 N N . PRO A 1 100 ? -30.000 9.879 61.009 1.00 57.25 100 PRO A N 1
ATOM 781 C CA . PRO A 1 100 ? -31.264 10.471 61.407 1.00 57.25 100 PRO A CA 1
ATOM 782 C C . PRO A 1 100 ? -31.908 9.640 62.517 1.00 57.25 100 PRO A C 1
ATOM 784 O O . PRO A 1 100 ? -31.870 8.413 62.480 1.00 57.25 100 PRO A O 1
ATOM 787 N N . SER A 1 101 ? -32.560 10.283 63.483 1.00 52.12 101 SER A N 1
ATOM 788 C CA . SER A 1 101 ? -33.315 9.602 64.549 1.00 52.12 101 SER A CA 1
ATOM 789 C C . SER A 1 101 ? -34.409 8.653 64.012 1.00 52.12 101 SER A C 1
ATOM 791 O O . SER A 1 101 ? -34.941 7.841 64.760 1.00 52.12 101 SER A O 1
ATOM 793 N N . ARG A 1 102 ? -34.697 8.714 62.700 1.00 49.59 102 ARG A N 1
ATOM 794 C CA . ARG A 1 102 ? -35.554 7.817 61.900 1.00 49.59 102 ARG A CA 1
ATOM 795 C C . ARG A 1 102 ? -34.825 6.652 61.198 1.00 49.59 102 ARG A C 1
ATOM 797 O O . ARG A 1 102 ? -35.428 5.991 60.363 1.00 49.59 102 ARG A O 1
ATOM 804 N N . LEU A 1 103 ? -33.542 6.432 61.481 1.00 54.53 103 LEU A N 1
ATOM 805 C CA . LEU A 1 103 ? -32.805 5.212 61.113 1.00 54.53 103 LEU A CA 1
ATOM 806 C C . LEU A 1 103 ? -32.755 4.198 62.262 1.00 54.53 103 LEU A C 1
ATOM 808 O O . LEU A 1 103 ? -32.179 3.124 62.108 1.00 54.53 103 LEU A O 1
ATOM 812 N N . ALA A 1 104 ? -33.448 4.495 63.370 1.00 55.00 104 ALA A N 1
ATOM 813 C CA . ALA A 1 104 ? -34.257 3.468 64.012 1.00 55.00 104 ALA A CA 1
ATOM 814 C C . ALA A 1 104 ? -35.156 2.870 62.916 1.00 55.00 104 ALA A C 1
ATOM 816 O O . ALA A 1 104 ? -35.712 3.628 62.122 1.00 55.00 104 ALA A O 1
ATOM 817 N N . PRO A 1 105 ? -35.180 1.543 62.796 1.00 62.38 105 PRO A N 1
ATOM 818 C CA . PRO A 1 105 ? -35.340 0.841 61.530 1.00 62.38 105 PRO A CA 1
ATOM 819 C C . PRO A 1 105 ? -36.540 1.336 60.714 1.00 62.38 105 PRO A C 1
ATOM 821 O O . PRO A 1 105 ? -37.579 1.669 61.282 1.00 62.38 105 PRO A O 1
ATOM 824 N N . LEU A 1 106 ? -36.373 1.420 59.387 1.00 74.44 106 LEU A N 1
ATOM 825 C CA . LEU A 1 106 ? -37.338 2.028 58.464 1.00 74.44 106 LEU A CA 1
ATOM 826 C C . LEU A 1 106 ? -38.709 1.378 58.657 1.00 74.44 106 LEU A C 1
ATOM 828 O O . LEU A 1 106 ? -38.929 0.260 58.199 1.00 74.44 106 LEU A O 1
ATOM 832 N N . CYS A 1 107 ? -39.604 2.065 59.360 1.00 83.44 107 CYS A N 1
ATOM 833 C CA . CYS A 1 107 ? -40.858 1.498 59.828 1.00 83.44 107 CYS A CA 1
ATOM 834 C C . CYS A 1 107 ? -42.032 2.092 59.053 1.00 83.44 107 CYS A C 1
ATOM 836 O O . CYS A 1 107 ? -42.219 3.311 59.019 1.00 83.44 107 CYS A O 1
ATOM 838 N N . SER A 1 108 ? -42.832 1.227 58.435 1.00 88.50 108 SER A N 1
ATOM 839 C CA . SER A 1 108 ? -44.066 1.628 57.772 1.00 88.50 108 SER A CA 1
ATOM 840 C C . SER A 1 108 ? -45.105 2.069 58.799 1.00 88.50 108 SER A C 1
ATOM 842 O O . SER A 1 108 ? -45.245 1.457 59.860 1.00 88.50 108 SER A O 1
ATOM 844 N N . HIS A 1 109 ? -45.908 3.068 58.458 1.00 84.62 109 HIS A N 1
ATOM 845 C CA . HIS A 1 109 ? -46.984 3.540 59.320 1.00 84.62 109 HIS A CA 1
ATOM 846 C C . HIS A 1 109 ? -48.142 4.085 58.477 1.00 84.62 109 HIS A C 1
ATOM 848 O O . HIS A 1 109 ? -47.875 4.824 57.534 1.00 84.62 109 HIS A O 1
ATOM 854 N N . PRO A 1 110 ? -49.418 3.835 58.817 1.00 89.38 110 PRO A N 1
ATOM 855 C CA . PRO A 1 110 ? -49.915 2.985 59.903 1.00 89.38 110 PRO A CA 1
ATOM 856 C C . PRO A 1 110 ? -49.814 1.482 59.588 1.00 89.38 110 PRO A C 1
ATOM 858 O O . PRO A 1 110 ? -49.525 1.096 58.461 1.00 89.38 110 PRO A O 1
ATOM 861 N N . ALA A 1 111 ? -50.059 0.636 60.594 1.00 90.56 111 ALA A N 1
ATOM 862 C CA . ALA A 1 111 ? -50.231 -0.801 60.377 1.00 90.56 111 ALA A CA 1
ATOM 863 C C . ALA A 1 111 ? -51.523 -1.066 59.585 1.00 90.56 111 ALA A C 1
ATOM 865 O O . ALA A 1 111 ? -52.517 -0.358 59.772 1.00 90.56 111 ALA A O 1
ATOM 866 N N . VAL A 1 112 ? -51.503 -2.073 58.713 1.00 92.06 112 VAL A N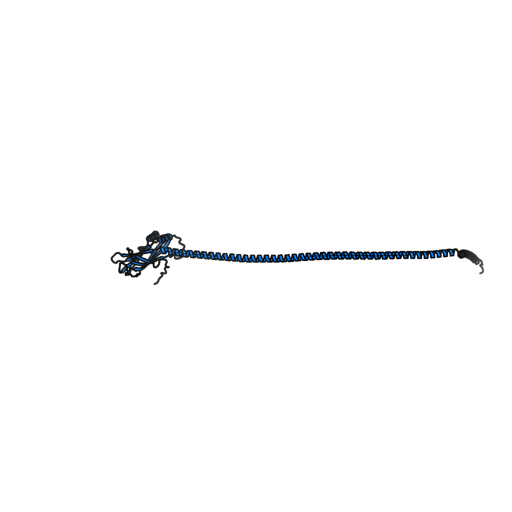 1
ATOM 867 C CA . VAL A 1 112 ? -52.624 -2.437 57.835 1.00 92.06 112 VAL A CA 1
ATOM 868 C C . VAL A 1 112 ? -53.083 -3.849 58.138 1.00 92.06 112 VAL A C 1
ATOM 870 O O . VAL A 1 112 ? -52.273 -4.769 58.213 1.00 92.06 112 VAL A O 1
ATOM 873 N N . ASP A 1 113 ? -54.391 -4.035 58.269 1.00 91.75 113 ASP A N 1
ATOM 874 C CA . ASP A 1 113 ? -54.970 -5.352 58.503 1.00 91.75 113 ASP A CA 1
ATOM 875 C C . ASP A 1 113 ? -54.949 -6.181 57.214 1.00 91.75 113 ASP A C 1
ATOM 877 O O . ASP A 1 113 ? -55.621 -5.866 56.231 1.00 91.75 113 ASP A O 1
ATOM 881 N N . ILE A 1 114 ? -54.154 -7.250 57.222 1.00 92.06 114 ILE A N 1
ATOM 882 C CA . ILE A 1 114 ? -53.963 -8.152 56.088 1.00 92.06 114 ILE A CA 1
ATOM 883 C C . ILE A 1 114 ? -54.480 -9.543 56.481 1.00 92.06 114 ILE A C 1
ATOM 885 O O . ILE A 1 114 ? -53.875 -10.215 57.328 1.00 92.06 114 ILE A O 1
ATOM 889 N N . PRO A 1 115 ? -55.587 -10.009 55.866 1.00 92.62 115 PRO A N 1
ATOM 890 C CA . PRO A 1 115 ? -56.112 -11.351 56.079 1.00 92.62 115 PRO A CA 1
ATOM 891 C C . PRO A 1 115 ? -55.129 -12.433 55.637 1.00 92.62 115 PRO A C 1
ATOM 893 O O . PRO A 1 115 ? -54.301 -12.233 54.744 1.00 92.62 115 PRO A O 1
ATOM 896 N N . ARG A 1 116 ? -55.262 -13.624 56.218 1.00 91.62 116 ARG A N 1
ATOM 897 C CA . ARG A 1 116 ? -54.511 -14.818 55.822 1.00 91.62 116 ARG A CA 1
ATOM 898 C C . ARG A 1 116 ? -54.776 -15.183 54.354 1.00 91.62 116 ARG A C 1
ATOM 900 O O . ARG A 1 116 ? -55.913 -15.438 53.970 1.00 91.62 116 ARG A O 1
ATOM 907 N N . GLY A 1 117 ? -53.712 -15.302 53.560 1.00 88.44 117 GLY A N 1
ATOM 908 C CA . GLY A 1 117 ? -53.786 -15.631 52.133 1.00 88.44 117 GLY A CA 1
ATOM 909 C C . GLY A 1 117 ? -54.099 -14.445 51.214 1.00 88.44 117 GLY A C 1
ATOM 910 O O . GLY A 1 117 ? -54.344 -14.674 50.031 1.00 88.44 117 GLY A O 1
ATOM 911 N N . ALA A 1 118 ? -54.115 -13.217 51.738 1.00 90.75 118 ALA A N 1
ATOM 912 C CA . ALA A 1 118 ? -54.388 -11.996 50.987 1.00 90.75 118 ALA A CA 1
ATOM 913 C C . ALA A 1 118 ? -53.120 -11.155 50.768 1.00 90.75 118 ALA A C 1
ATOM 915 O O . ALA A 1 118 ? -52.085 -11.367 51.403 1.00 90.75 118 ALA A O 1
ATOM 916 N N . GLU A 1 119 ? -53.218 -10.177 49.873 1.00 90.56 119 GLU A N 1
ATOM 917 C CA . GLU A 1 119 ? -52.184 -9.176 49.628 1.00 90.56 119 GLU A CA 1
ATOM 918 C C . GLU A 1 119 ? -52.672 -7.798 50.069 1.00 90.56 119 GLU A C 1
ATOM 920 O O . GLU A 1 119 ? -53.808 -7.419 49.790 1.00 90.56 119 GLU A O 1
ATOM 925 N N . GLY A 1 120 ? -51.810 -7.065 50.770 1.00 88.44 120 GLY A N 1
ATOM 926 C CA . GLY A 1 120 ? -52.064 -5.696 51.200 1.00 88.44 120 GLY A CA 1
ATOM 927 C C . GLY A 1 120 ? -50.930 -4.767 50.790 1.00 88.44 120 GLY A C 1
ATOM 928 O O . GLY A 1 120 ? -49.757 -5.147 50.813 1.00 88.44 120 GLY A O 1
ATOM 929 N N . ALA A 1 121 ? -51.282 -3.537 50.423 1.00 89.62 121 ALA A N 1
ATOM 930 C CA . ALA A 1 121 ? -50.309 -2.475 50.210 1.00 89.62 121 ALA A CA 1
ATOM 931 C C . ALA A 1 121 ? -49.794 -1.953 51.558 1.00 89.62 121 ALA A C 1
ATOM 933 O O . ALA A 1 121 ? -50.571 -1.777 52.497 1.00 89.62 121 ALA A O 1
ATOM 934 N N . ILE A 1 122 ? -48.490 -1.690 51.639 1.00 89.12 122 ILE A N 1
ATOM 935 C CA . ILE A 1 122 ? -47.836 -1.166 52.838 1.00 89.12 122 ILE A CA 1
ATOM 936 C C . ILE A 1 122 ? -47.712 0.361 52.708 1.00 89.12 122 ILE A C 1
ATOM 938 O O . ILE A 1 122 ? -46.926 0.851 51.893 1.00 89.12 122 ILE A O 1
ATOM 942 N N . PRO A 1 123 ? -48.480 1.149 53.479 1.00 86.12 123 PRO A N 1
ATOM 943 C CA . PRO A 1 123 ? -48.402 2.599 53.440 1.00 86.12 123 PRO A CA 1
ATOM 944 C C . PRO A 1 123 ? -47.104 3.070 54.094 1.00 86.12 123 PRO A C 1
ATOM 946 O O . PRO A 1 123 ? -46.673 2.542 55.118 1.00 86.12 123 PRO A O 1
ATOM 949 N N . ASN A 1 124 ? -46.480 4.093 53.511 1.00 85.19 124 ASN A N 1
ATOM 950 C CA . ASN A 1 124 ? -45.227 4.668 54.008 1.00 85.19 124 ASN A CA 1
ATOM 951 C C . ASN A 1 124 ? -44.101 3.630 54.216 1.00 85.19 124 ASN A C 1
ATOM 953 O O . ASN A 1 124 ? -43.230 3.831 55.054 1.00 85.19 124 ASN A O 1
ATOM 957 N N . GLY A 1 125 ? -44.079 2.546 53.430 1.00 82.06 125 GLY A N 1
ATOM 958 C CA . GLY A 1 125 ? -42.981 1.569 53.400 1.00 82.06 125 GLY A CA 1
ATOM 959 C C . GLY A 1 125 ? -41.708 2.062 52.693 1.00 82.06 125 GLY A C 1
ATOM 960 O O . GLY A 1 125 ? -40.833 1.258 52.382 1.00 82.06 125 GLY A O 1
ATOM 961 N N . TYR A 1 126 ? -41.608 3.366 52.414 1.00 84.38 126 TYR A N 1
ATOM 962 C CA . TYR A 1 126 ? -40.502 4.004 51.702 1.00 84.38 126 TYR A CA 1
ATOM 963 C C . TYR A 1 126 ? -39.560 4.728 52.670 1.00 84.38 126 TYR A C 1
ATOM 965 O O . TYR A 1 126 ? -39.996 5.556 53.471 1.00 84.38 126 TYR A O 1
ATOM 973 N N . GLY A 1 127 ? -38.259 4.487 52.528 1.00 79.62 127 GLY A N 1
ATOM 974 C CA . GLY A 1 127 ? -37.193 5.128 53.288 1.00 79.62 127 GLY A CA 1
ATOM 975 C C . GLY A 1 127 ? -36.020 5.551 52.411 1.00 79.62 127 GLY A C 1
ATOM 976 O O . GLY A 1 127 ? -35.714 4.919 51.401 1.00 79.62 127 GLY A O 1
ATOM 977 N N . THR A 1 128 ? -35.346 6.634 52.795 1.00 81.69 128 THR A N 1
ATOM 978 C CA . THR A 1 128 ? -34.114 7.107 52.148 1.00 81.69 128 THR A CA 1
ATOM 979 C C . THR A 1 128 ? -33.058 7.380 53.205 1.00 81.69 128 THR A C 1
ATOM 981 O O . THR A 1 128 ? -33.306 8.112 54.160 1.00 81.69 128 THR A O 1
ATOM 984 N N . LEU A 1 129 ? -31.891 6.778 53.018 1.00 79.75 129 LEU A N 1
ATOM 985 C CA . LEU A 1 129 ? -30.682 7.008 53.784 1.00 79.75 129 LEU A CA 1
ATOM 986 C C . LEU A 1 129 ? -29.719 7.814 52.916 1.00 79.75 129 LEU A C 1
ATOM 988 O O . LEU A 1 129 ? -29.207 7.301 51.924 1.00 79.75 129 LEU A O 1
ATOM 992 N N . GLU A 1 130 ? -29.453 9.050 53.314 1.00 80.38 130 GLU A N 1
ATOM 993 C CA . GLU A 1 130 ? -28.424 9.890 52.706 1.00 80.38 130 GLU A CA 1
ATOM 994 C C . GLU A 1 130 ? -27.173 9.866 53.581 1.00 80.38 130 GLU A C 1
ATOM 996 O O . GLU A 1 130 ? -27.263 9.991 54.803 1.00 80.38 130 GLU A O 1
ATOM 1001 N N . PHE A 1 131 ? -26.012 9.659 52.967 1.00 78.25 131 PHE A N 1
ATOM 1002 C CA . PHE A 1 131 ? -24.733 9.589 53.667 1.00 78.25 131 PHE A CA 1
ATOM 1003 C C . PHE A 1 131 ? -23.578 9.958 52.741 1.00 78.25 131 PHE A C 1
ATOM 1005 O O . PHE A 1 131 ? -23.710 9.935 51.519 1.00 78.25 131 PHE A O 1
ATOM 1012 N N . THR A 1 132 ? -22.423 10.272 53.314 1.00 80.00 132 THR A N 1
ATOM 1013 C CA . THR A 1 132 ? -21.197 10.529 52.555 1.00 80.00 132 THR A CA 1
ATOM 1014 C C . THR A 1 132 ? -20.219 9.400 52.826 1.00 80.00 132 THR A C 1
ATOM 1016 O O . THR A 1 132 ? -19.968 9.095 53.980 1.00 80.00 132 THR A O 1
ATOM 1019 N N . ALA A 1 133 ? -19.649 8.769 51.803 1.00 80.38 133 ALA A N 1
ATOM 1020 C CA . ALA A 1 133 ? -18.679 7.690 52.001 1.00 80.38 133 ALA A CA 1
ATOM 1021 C C . ALA A 1 133 ? -17.574 7.719 50.947 1.00 80.38 133 ALA A C 1
ATOM 1023 O O . ALA A 1 133 ? -17.735 8.300 49.873 1.00 80.38 133 ALA A O 1
ATOM 1024 N N . GLY A 1 134 ? -16.445 7.075 51.245 1.00 79.81 134 GLY A N 1
ATOM 1025 C CA . GLY A 1 134 ? -15.421 6.827 50.239 1.00 79.81 134 GLY A CA 1
ATOM 1026 C C . GLY A 1 134 ? -15.933 5.853 49.178 1.00 79.81 134 GLY A C 1
ATOM 1027 O O . GLY A 1 134 ? -16.511 4.828 49.534 1.00 79.81 134 GLY A O 1
ATOM 1028 N N . VAL A 1 135 ? -15.710 6.115 47.885 1.00 80.12 135 VAL A N 1
ATOM 1029 C CA . VAL A 1 135 ? -16.225 5.237 46.803 1.00 80.12 135 VAL A CA 1
ATOM 1030 C C . VAL A 1 135 ? -15.696 3.808 46.941 1.00 80.12 135 VAL A C 1
ATOM 1032 O O . VAL A 1 135 ? -16.460 2.846 46.904 1.00 80.12 135 VAL A O 1
ATOM 1035 N N . VAL A 1 136 ? -14.387 3.675 47.167 1.00 82.88 136 VAL A N 1
ATOM 1036 C CA . VAL A 1 136 ? -13.718 2.380 47.367 1.00 82.88 136 VAL A CA 1
ATOM 1037 C C . VAL A 1 136 ? -14.186 1.714 48.663 1.00 82.88 136 VAL A C 1
ATOM 1039 O O . VAL A 1 136 ? -14.359 0.499 48.713 1.00 82.88 136 VAL A O 1
ATOM 1042 N N . GLN A 1 137 ? -14.434 2.508 49.705 1.00 83.31 137 GLN A N 1
ATOM 1043 C CA . GLN A 1 137 ? -14.890 2.014 51.001 1.00 83.31 137 GLN A CA 1
ATOM 1044 C C . GLN A 1 137 ? -16.317 1.451 50.917 1.00 83.31 137 GLN A C 1
ATOM 1046 O O . GLN A 1 137 ? -16.558 0.340 51.379 1.00 83.31 137 GLN A O 1
ATOM 1051 N N . LEU A 1 138 ? -17.240 2.165 50.263 1.00 83.56 138 LEU A N 1
ATOM 1052 C CA . LEU A 1 138 ? -18.603 1.690 50.023 1.00 83.56 138 LEU A CA 1
ATOM 1053 C C . LEU A 1 138 ? -18.618 0.458 49.111 1.00 83.56 138 LEU A C 1
ATOM 1055 O O . LEU A 1 138 ? -19.327 -0.499 49.404 1.00 83.56 138 LEU A O 1
ATOM 1059 N N . ALA A 1 139 ? -17.814 0.444 48.043 1.00 83.12 139 ALA A N 1
ATOM 1060 C CA . ALA A 1 139 ? -17.690 -0.725 47.172 1.00 83.12 139 ALA A CA 1
ATOM 1061 C C . ALA A 1 139 ? -17.191 -1.957 47.944 1.00 83.12 139 ALA A C 1
ATOM 1063 O O . ALA A 1 139 ? -17.737 -3.043 47.773 1.00 83.12 139 ALA A O 1
ATOM 1064 N N . ARG A 1 140 ? -16.215 -1.785 48.849 1.00 86.44 140 ARG A N 1
ATOM 1065 C CA . ARG A 1 140 ? -15.723 -2.859 49.724 1.00 86.44 140 ARG A CA 1
ATOM 1066 C C . ARG A 1 140 ? -16.817 -3.398 50.642 1.00 86.44 140 ARG A C 1
ATOM 1068 O O . ARG A 1 140 ? -16.934 -4.612 50.761 1.00 86.44 140 ARG A O 1
ATOM 1075 N N . VAL A 1 141 ? -17.617 -2.522 51.254 1.00 86.94 141 VAL A N 1
ATOM 1076 C CA . VAL A 1 141 ? -18.749 -2.943 52.094 1.00 86.94 141 VAL A CA 1
ATOM 1077 C C . VAL A 1 141 ? -19.796 -3.674 51.256 1.00 86.94 141 VAL A C 1
ATOM 1079 O O . VAL A 1 141 ? -20.207 -4.758 51.633 1.00 86.94 141 VAL A O 1
ATOM 1082 N N . LEU A 1 142 ? -20.175 -3.163 50.081 1.00 85.50 142 LEU A N 1
ATOM 1083 C CA . LEU A 1 142 ? -21.131 -3.836 49.189 1.00 85.50 142 LEU A CA 1
ATOM 1084 C C . LEU A 1 142 ? -20.613 -5.180 48.643 1.00 85.50 142 LEU A C 1
ATOM 1086 O O . LEU A 1 142 ? -21.412 -6.080 48.385 1.00 85.50 142 LEU A O 1
ATOM 1090 N N . ALA A 1 143 ? -19.295 -5.337 48.495 1.00 84.31 143 ALA A N 1
ATOM 1091 C CA . ALA A 1 143 ? -18.660 -6.586 48.079 1.00 84.31 143 ALA A CA 1
ATOM 1092 C C . ALA A 1 143 ? -18.672 -7.671 49.172 1.00 84.31 143 ALA A C 1
ATOM 1094 O O . ALA A 1 143 ? -18.542 -8.847 48.848 1.00 84.31 143 ALA A O 1
ATOM 1095 N N . GLN A 1 144 ? -18.872 -7.304 50.444 1.00 88.00 144 GLN A N 1
ATOM 1096 C CA . GLN A 1 144 ? -19.061 -8.251 51.555 1.00 88.00 144 GLN A CA 1
ATOM 1097 C C . GLN A 1 144 ? -20.483 -8.842 51.607 1.00 88.00 144 GLN A C 1
ATOM 1099 O O . GLN A 1 144 ? -20.839 -9.515 52.567 1.00 88.00 144 GLN A O 1
ATOM 1104 N N . GLU A 1 145 ? -21.295 -8.598 50.574 1.00 86.56 145 GLU A N 1
ATOM 1105 C CA . GLU A 1 145 ? -22.688 -9.040 50.463 1.00 86.56 145 GLU A CA 1
ATOM 1106 C C . GLU A 1 145 ? -23.596 -8.641 51.645 1.00 86.56 145 GLU A C 1
ATOM 1108 O O . GLU A 1 145 ? -24.324 -9.482 52.183 1.00 86.56 145 GLU A O 1
ATOM 1113 N N . PRO A 1 146 ? -23.626 -7.355 52.042 1.00 88.50 146 PRO A N 1
ATOM 1114 C CA . PRO A 1 146 ? -24.473 -6.900 53.128 1.00 88.50 146 PRO A CA 1
ATOM 1115 C C . PRO A 1 146 ? -25.945 -7.050 52.729 1.00 88.50 146 PRO A C 1
ATOM 1117 O O . PRO A 1 146 ? -26.339 -6.812 51.577 1.00 88.50 146 PRO A O 1
ATOM 1120 N N . ARG A 1 147 ? -26.772 -7.464 53.693 1.00 87.56 147 ARG A N 1
ATOM 1121 C CA . ARG A 1 147 ? -28.188 -7.780 53.477 1.00 87.56 147 ARG A CA 1
ATOM 1122 C C . ARG A 1 147 ? -29.076 -6.902 54.345 1.00 87.56 147 ARG A C 1
ATOM 1124 O O . ARG A 1 147 ? -28.908 -6.857 55.557 1.00 87.56 147 ARG A O 1
ATOM 1131 N N . ILE A 1 148 ? -30.056 -6.246 53.731 1.00 86.81 148 ILE A N 1
ATOM 1132 C CA . ILE A 1 148 ? -31.121 -5.556 54.469 1.00 86.81 148 ILE A CA 1
ATOM 1133 C C . ILE A 1 148 ? -32.098 -6.611 54.979 1.00 86.81 148 ILE A C 1
ATOM 1135 O O . ILE A 1 148 ? -32.578 -7.422 54.186 1.00 86.81 148 ILE A O 1
ATOM 1139 N N . SER A 1 149 ? -32.398 -6.594 56.278 1.00 88.50 149 SER A N 1
ATOM 1140 C CA . SER A 1 149 ? -33.458 -7.421 56.862 1.00 88.50 149 SER A CA 1
ATOM 1141 C C . SER A 1 149 ? -34.778 -6.663 56.796 1.00 88.50 149 SER A C 1
ATOM 1143 O O . SER A 1 149 ? -34.842 -5.496 57.164 1.00 88.50 149 SER A O 1
ATOM 1145 N N . VAL A 1 150 ? -35.832 -7.307 56.314 1.00 89.38 150 VAL A N 1
ATOM 1146 C CA . VAL A 1 150 ? -37.190 -6.768 56.256 1.00 89.38 150 VAL A CA 1
ATOM 1147 C C . VAL A 1 150 ? -38.062 -7.628 57.155 1.00 89.38 150 VAL A C 1
ATOM 1149 O O . VAL A 1 150 ? -38.294 -8.806 56.880 1.00 89.38 150 VAL A O 1
ATOM 1152 N N . GLU A 1 151 ? -38.528 -7.034 58.242 1.00 90.88 151 GLU A N 1
ATOM 1153 C CA . GLU A 1 151 ? -39.291 -7.684 59.298 1.00 90.88 151 GLU A CA 1
ATOM 1154 C C . GLU A 1 151 ? -40.768 -7.308 59.189 1.00 90.88 151 GLU A C 1
ATOM 1156 O O . GLU A 1 151 ? -41.113 -6.134 59.054 1.00 90.88 151 GLU A O 1
ATOM 1161 N N . ALA A 1 152 ? -41.647 -8.305 59.262 1.00 90.44 152 ALA A N 1
ATOM 1162 C CA . ALA A 1 152 ? -43.088 -8.103 59.348 1.00 90.44 152 ALA A CA 1
ATOM 1163 C C . ALA A 1 152 ? -43.525 -8.217 60.807 1.00 90.44 152 ALA A C 1
ATOM 1165 O O . ALA A 1 152 ? -43.338 -9.267 61.427 1.00 90.44 152 ALA A O 1
ATOM 1166 N N . TRP A 1 153 ? -44.163 -7.181 61.329 1.00 92.38 153 TRP A N 1
ATOM 1167 C CA . TRP A 1 153 ? -44.625 -7.121 62.707 1.00 92.38 153 TRP A CA 1
ATOM 1168 C C . TRP A 1 153 ? -46.141 -7.014 62.761 1.00 92.38 153 TRP A C 1
ATOM 1170 O O . TRP A 1 153 ? -46.752 -6.288 61.979 1.00 92.38 153 TRP A O 1
ATOM 1180 N N . HIS A 1 154 ? -46.749 -7.740 63.690 1.00 92.56 154 HIS A N 1
ATOM 1181 C CA . HIS A 1 154 ? -48.148 -7.591 64.034 1.00 92.56 154 HIS A CA 1
ATOM 1182 C C . HIS A 1 154 ? -48.296 -6.585 65.173 1.00 92.56 154 HIS A C 1
ATOM 1184 O O . HIS A 1 154 ? -47.792 -6.822 66.272 1.00 92.56 154 HIS A O 1
ATOM 1190 N N . LYS A 1 155 ? -49.004 -5.486 64.901 1.00 91.56 155 LYS A N 1
ATOM 1191 C CA . LYS A 1 155 ? -49.319 -4.462 65.888 1.00 91.56 155 LYS A CA 1
ATOM 1192 C C . LYS A 1 155 ? -50.414 -4.932 66.833 1.00 91.56 155 LYS A C 1
ATOM 1194 O O . LYS A 1 155 ? -51.542 -5.175 66.399 1.00 91.56 155 LYS A O 1
ATOM 1199 N N . GLU A 1 156 ? -50.094 -4.981 68.117 1.00 88.50 156 GLU A N 1
ATOM 1200 C CA . GLU A 1 156 ? -51.026 -5.361 69.172 1.00 88.50 156 GLU A CA 1
ATOM 1201 C C . GLU A 1 156 ? -51.531 -4.134 69.935 1.00 88.50 156 GLU A C 1
ATOM 1203 O O . GLU A 1 156 ? -50.811 -3.167 70.171 1.00 88.50 156 GLU A O 1
ATOM 1208 N N . ARG A 1 157 ? -52.811 -4.143 70.325 1.00 82.75 157 ARG A N 1
ATOM 1209 C CA . ARG A 1 157 ? -53.410 -2.993 71.038 1.00 82.75 157 ARG A CA 1
ATOM 1210 C C . ARG A 1 157 ? -53.102 -2.994 72.531 1.00 82.75 157 ARG A C 1
ATOM 1212 O O . ARG A 1 157 ? -53.062 -1.935 73.148 1.00 82.75 157 ARG A O 1
ATOM 1219 N N . PHE A 1 158 ? -52.930 -4.182 73.106 1.00 83.56 158 PHE A N 1
ATOM 1220 C CA . PHE A 1 158 ? -52.845 -4.388 74.555 1.00 83.56 158 PHE A CA 1
ATOM 1221 C C . PHE A 1 158 ? -51.622 -5.217 74.972 1.00 83.56 158 PHE A C 1
ATOM 1223 O O . PHE A 1 158 ? -51.514 -5.620 76.130 1.00 83.56 158 PHE A O 1
ATOM 1230 N N . ARG A 1 159 ? -50.721 -5.520 74.032 1.00 84.50 159 ARG A N 1
ATOM 1231 C CA . ARG A 1 159 ? -49.507 -6.321 74.238 1.00 84.50 159 ARG A CA 1
ATOM 1232 C C . ARG A 1 159 ? -48.358 -5.754 73.416 1.00 84.50 159 ARG A C 1
ATOM 1234 O O . ARG A 1 159 ? -48.558 -4.861 72.602 1.00 84.50 159 ARG A O 1
ATOM 1241 N N . ALA A 1 160 ? -47.163 -6.285 73.654 1.00 87.12 160 ALA A N 1
ATOM 1242 C CA . ALA A 1 160 ? -46.025 -6.029 72.788 1.00 87.12 160 ALA A CA 1
ATOM 1243 C C . ALA A 1 160 ? -46.288 -6.582 71.381 1.00 87.12 160 ALA A C 1
ATOM 1245 O O . ALA A 1 160 ? -46.882 -7.655 71.234 1.00 87.12 160 ALA A O 1
ATOM 1246 N N . ASP A 1 161 ? -45.813 -5.849 70.378 1.00 90.81 161 ASP A N 1
ATOM 1247 C CA . ASP A 1 161 ? -45.933 -6.232 68.977 1.00 90.81 161 ASP A CA 1
ATOM 1248 C C . ASP A 1 161 ? -45.252 -7.584 68.721 1.00 90.81 161 ASP A C 1
ATOM 1250 O O . ASP A 1 161 ? -44.195 -7.906 69.274 1.00 90.81 161 ASP A O 1
ATOM 1254 N N . MET A 1 162 ? -45.878 -8.402 67.877 1.00 90.00 162 MET A N 1
ATOM 1255 C CA . MET A 1 162 ? -45.424 -9.761 67.593 1.00 90.00 162 MET A CA 1
ATOM 1256 C C . MET A 1 162 ? -44.684 -9.806 66.258 1.00 90.00 162 MET A C 1
ATOM 1258 O O . MET A 1 162 ? -45.266 -9.526 65.212 1.00 90.00 162 MET A O 1
ATOM 1262 N N . LEU A 1 163 ? -43.422 -10.242 66.262 1.00 89.75 163 LEU A N 1
ATOM 1263 C CA . LEU A 1 163 ? -42.695 -10.520 65.024 1.00 89.75 163 LEU A CA 1
ATOM 1264 C C . LEU A 1 163 ? -43.346 -11.710 64.310 1.00 89.75 163 LEU A C 1
ATOM 1266 O O . LEU A 1 163 ? -43.319 -12.836 64.810 1.00 89.75 163 LEU A O 1
ATOM 1270 N N . LEU A 1 164 ? -43.900 -11.463 63.126 1.00 87.94 164 LEU A N 1
ATOM 1271 C CA . LEU A 1 164 ? -44.455 -12.511 62.278 1.00 87.94 164 LEU A CA 1
ATOM 1272 C C . LEU A 1 164 ? -43.310 -13.272 61.610 1.00 87.94 164 LEU A C 1
ATOM 1274 O O . LEU A 1 164 ? -43.228 -14.493 61.723 1.00 87.94 164 LEU A O 1
ATOM 1278 N N . GLY A 1 165 ? -42.390 -12.554 60.968 1.00 86.19 165 GLY A N 1
ATOM 1279 C CA . GLY A 1 165 ? -41.212 -13.144 60.341 1.00 86.19 165 GLY A CA 1
ATOM 1280 C C . GLY A 1 165 ? -40.254 -12.101 59.782 1.00 86.19 165 GLY A C 1
ATOM 1281 O O . GLY A 1 165 ? -40.506 -10.901 59.881 1.00 86.19 165 GLY A O 1
ATOM 1282 N N . ALA A 1 166 ? -39.175 -12.573 59.164 1.00 87.69 166 ALA A N 1
ATOM 1283 C CA . ALA A 1 166 ? -38.178 -11.731 58.510 1.00 87.69 166 ALA A CA 1
ATOM 1284 C C . ALA A 1 166 ? -37.758 -12.316 57.154 1.00 87.69 166 ALA A C 1
ATOM 1286 O O . ALA A 1 166 ? -37.915 -13.514 56.896 1.00 87.69 166 ALA A O 1
ATOM 1287 N N . GLY A 1 167 ? -37.241 -11.461 56.279 1.00 85.81 167 GLY A N 1
ATOM 1288 C CA . GLY A 1 167 ? -36.618 -11.837 55.013 1.00 85.81 167 GLY A CA 1
ATOM 1289 C C . GLY A 1 167 ? -35.469 -10.891 54.679 1.00 85.81 167 GLY A C 1
ATOM 1290 O O . GLY A 1 167 ? -35.375 -9.816 55.258 1.00 85.81 167 GLY A O 1
ATOM 1291 N N . THR A 1 168 ? -34.569 -11.284 53.778 1.00 86.75 168 THR A N 1
ATOM 1292 C CA . THR A 1 168 ? -33.355 -10.503 53.489 1.00 86.75 168 THR A CA 1
ATOM 1293 C C . THR A 1 168 ? -33.228 -10.120 52.017 1.00 86.75 168 THR A C 1
ATOM 1295 O O . THR A 1 168 ? -33.621 -10.883 51.133 1.00 86.75 168 THR A O 1
ATOM 1298 N N . VAL A 1 169 ? -32.655 -8.942 51.751 1.00 86.75 169 VAL A N 1
ATOM 1299 C CA . VAL A 1 169 ? -32.359 -8.439 50.398 1.00 86.75 169 VAL A CA 1
ATOM 1300 C C . VAL A 1 169 ? -30.866 -8.139 50.270 1.00 86.75 169 VAL A C 1
ATOM 1302 O O . VAL A 1 169 ? -30.367 -7.307 51.030 1.00 86.75 169 VAL A O 1
ATOM 1305 N N . PRO A 1 170 ? -30.134 -8.794 49.349 1.00 86.12 170 PRO A N 1
ATOM 1306 C CA . PRO A 1 170 ? -28.721 -8.507 49.128 1.00 86.12 170 PRO A CA 1
ATOM 1307 C C . PRO A 1 170 ? -28.532 -7.165 48.419 1.00 86.12 170 PRO A C 1
ATOM 1309 O O . PRO A 1 170 ? -29.270 -6.829 47.496 1.00 86.12 170 PRO A O 1
ATOM 1312 N N . LEU A 1 171 ? -27.500 -6.419 48.810 1.00 84.19 171 LEU A N 1
ATOM 1313 C CA . LEU A 1 171 ? -27.167 -5.132 48.190 1.00 84.19 171 LEU A CA 1
ATOM 1314 C C . LEU A 1 171 ? -26.138 -5.234 47.056 1.00 84.19 171 LEU A C 1
ATOM 1316 O O . LEU A 1 171 ? -25.976 -4.283 46.292 1.00 84.19 171 LEU A O 1
ATOM 1320 N N . THR A 1 172 ? -25.496 -6.392 46.887 1.00 82.25 172 THR A N 1
ATOM 1321 C CA . THR A 1 172 ? -24.507 -6.677 45.832 1.00 82.25 172 THR A CA 1
ATOM 1322 C C . THR A 1 172 ? -24.959 -6.300 44.410 1.00 82.25 172 THR A C 1
ATOM 1324 O O . THR A 1 172 ? -24.150 -5.736 43.668 1.00 82.25 172 THR A O 1
ATOM 1327 N N . PRO A 1 173 ? -26.230 -6.522 43.999 1.00 82.94 173 PRO A N 1
ATOM 1328 C CA . PRO A 1 173 ? -26.684 -6.153 42.655 1.00 82.94 173 PRO A CA 1
ATOM 1329 C C . PRO A 1 173 ? -26.566 -4.653 42.342 1.00 82.94 173 PRO A C 1
ATOM 1331 O O . PRO A 1 173 ? -26.456 -4.281 41.174 1.00 82.94 173 PRO A O 1
ATOM 1334 N N . LEU A 1 174 ? -26.562 -3.785 43.362 1.00 78.88 174 LEU A N 1
ATOM 1335 C CA . LEU A 1 174 ? -26.398 -2.339 43.185 1.00 78.88 174 LEU A CA 1
ATOM 1336 C C . LEU A 1 174 ? -24.997 -1.988 42.665 1.00 78.88 174 LEU A C 1
ATOM 1338 O O . LEU A 1 174 ? -24.872 -1.142 41.782 1.00 78.88 174 LEU A O 1
ATOM 1342 N N . LEU A 1 175 ? -23.963 -2.667 43.172 1.00 79.50 175 LEU A N 1
ATOM 1343 C CA . LEU A 1 175 ? -22.578 -2.486 42.729 1.00 79.50 175 LEU A CA 1
ATOM 1344 C C . LEU A 1 175 ? -22.386 -3.018 41.302 1.00 79.50 175 LEU A C 1
ATOM 1346 O O . LEU A 1 175 ? -21.875 -2.313 40.435 1.00 79.50 175 LEU A O 1
ATOM 1350 N N . GLN A 1 176 ? -22.873 -4.233 41.036 1.00 79.50 176 GLN A N 1
ATOM 1351 C CA . GLN A 1 176 ? -22.742 -4.889 39.729 1.00 79.50 176 GLN A CA 1
ATOM 1352 C C . GLN A 1 176 ? -23.412 -4.094 38.600 1.00 79.50 176 GLN A C 1
ATOM 1354 O O . GLN A 1 176 ? -22.879 -4.006 37.493 1.00 79.50 176 GLN A O 1
ATOM 1359 N N . ALA A 1 177 ? -24.575 -3.492 38.873 1.00 77.31 177 ALA A N 1
ATOM 1360 C CA . ALA A 1 177 ? -25.284 -2.669 37.899 1.00 77.31 177 ALA A CA 1
ATOM 1361 C C . ALA A 1 177 ? -24.489 -1.411 37.505 1.00 77.31 177 ALA A C 1
ATOM 1363 O O . ALA A 1 177 ? -24.515 -1.014 36.337 1.00 77.31 177 ALA A O 1
ATOM 1364 N N . GLU A 1 178 ? -23.776 -0.796 38.451 1.00 75.56 178 GLU A N 1
ATOM 1365 C CA . GLU A 1 178 ? -22.947 0.382 38.183 1.00 75.56 178 GLU A CA 1
ATOM 1366 C C . GLU A 1 178 ? -21.644 0.003 37.463 1.00 75.56 178 GLU A C 1
ATOM 1368 O O . GLU A 1 178 ? -21.269 0.652 36.485 1.00 75.56 178 GLU A O 1
ATOM 1373 N N . GLU A 1 179 ? -21.000 -1.100 37.855 1.00 79.50 179 GLU A N 1
ATOM 1374 C CA . GLU A 1 179 ? -19.823 -1.630 37.154 1.00 79.50 179 GLU A CA 1
ATOM 1375 C C . GLU A 1 179 ? -20.125 -1.986 35.694 1.00 79.50 179 GLU A C 1
ATOM 1377 O O . GLU A 1 179 ? -19.334 -1.685 34.797 1.00 79.50 179 GLU A O 1
ATOM 1382 N N . ALA A 1 180 ? -21.275 -2.613 35.430 1.00 79.81 180 ALA A N 1
ATOM 1383 C CA . ALA A 1 180 ? -21.689 -2.970 34.077 1.00 79.81 180 ALA A CA 1
ATOM 1384 C C . ALA A 1 180 ? -21.865 -1.729 33.186 1.00 79.81 180 ALA A C 1
ATOM 1386 O O . ALA A 1 180 ? -21.444 -1.742 32.027 1.00 79.81 180 ALA A O 1
ATOM 1387 N N . ARG A 1 181 ? -22.432 -0.645 33.733 1.00 80.06 181 ARG A N 1
ATOM 1388 C CA . ARG A 1 181 ? -22.573 0.641 33.031 1.00 80.06 181 ARG A CA 1
ATOM 1389 C C . ARG A 1 181 ? -21.223 1.261 32.733 1.00 80.06 181 ARG A C 1
ATOM 1391 O O . ARG A 1 181 ? -20.948 1.554 31.575 1.00 80.06 181 ARG A O 1
ATOM 1398 N N . TRP A 1 182 ? -20.372 1.387 33.751 1.00 80.00 182 TRP A N 1
ATOM 1399 C CA . TRP A 1 182 ? -19.028 1.932 33.583 1.00 80.00 182 TRP A CA 1
ATOM 1400 C C . TRP A 1 182 ? -18.251 1.162 32.514 1.00 80.00 182 TRP A C 1
ATOM 1402 O O . TRP A 1 182 ? -17.651 1.756 31.623 1.00 80.00 182 TRP A O 1
ATOM 1412 N N . ARG A 1 183 ? -18.300 -0.176 32.554 1.00 81.38 183 ARG A N 1
ATOM 1413 C CA . ARG A 1 183 ? -17.665 -1.025 31.539 1.00 81.38 183 ARG A CA 1
ATOM 1414 C C . ARG A 1 183 ? -18.244 -0.790 30.147 1.00 81.38 183 ARG A C 1
ATOM 1416 O O . ARG A 1 183 ? -17.484 -0.794 29.188 1.00 81.38 183 ARG A O 1
ATOM 1423 N N . SER A 1 184 ? -19.555 -0.593 30.018 1.00 84.31 184 SER A N 1
ATOM 1424 C CA . SER A 1 184 ? -20.184 -0.287 28.729 1.00 84.31 184 SER A CA 1
ATOM 1425 C C . SER A 1 184 ? -19.735 1.069 28.183 1.00 84.31 184 SER A C 1
ATOM 1427 O O . SER A 1 184 ? -19.322 1.145 27.031 1.00 84.31 184 SER A O 1
ATOM 1429 N N . GLU A 1 185 ? -19.761 2.116 29.010 1.00 84.06 185 GLU A N 1
ATOM 1430 C CA . GLU A 1 185 ? -19.317 3.464 28.630 1.00 84.06 185 GLU A CA 1
ATOM 1431 C C . GLU A 1 185 ? -17.830 3.483 28.254 1.00 84.06 185 GLU A C 1
ATOM 1433 O O . GLU A 1 185 ? -17.429 4.135 27.289 1.00 84.06 185 GLU A O 1
ATOM 1438 N N . LEU A 1 186 ? -16.998 2.741 28.993 1.00 88.19 186 LEU A N 1
ATOM 1439 C CA . LEU A 1 186 ? -15.576 2.611 28.693 1.00 88.19 186 LEU A CA 1
ATOM 1440 C C . LEU A 1 186 ? -15.353 1.918 27.344 1.00 88.19 186 LEU A C 1
ATOM 1442 O O . LEU A 1 186 ? -14.620 2.451 26.514 1.00 88.19 186 LEU A O 1
ATOM 1446 N N . ARG A 1 187 ? -16.032 0.790 27.092 1.00 93.69 187 ARG A N 1
ATOM 1447 C CA . ARG A 1 187 ? -15.965 0.085 25.800 1.00 93.69 187 ARG A CA 1
ATOM 1448 C C . ARG A 1 187 ? -16.422 0.964 24.644 1.00 93.69 187 ARG A C 1
ATOM 1450 O O . ARG A 1 187 ? -15.811 0.928 23.585 1.00 93.69 187 ARG A O 1
ATOM 1457 N N . GLU A 1 188 ? -17.479 1.749 24.830 1.00 92.50 188 GLU A N 1
ATOM 1458 C CA . GLU A 1 188 ? -17.970 2.662 23.797 1.00 92.50 188 GLU A CA 1
ATOM 1459 C C . GLU A 1 188 ? -16.933 3.746 23.473 1.00 92.50 188 GLU A C 1
ATOM 1461 O O . GLU A 1 188 ? -16.647 4.003 22.305 1.00 92.50 188 GLU A O 1
ATOM 1466 N N . ARG A 1 189 ? -16.291 4.325 24.495 1.00 94.38 189 ARG A N 1
ATOM 1467 C CA . ARG A 1 189 ? -15.196 5.290 24.308 1.00 94.38 189 ARG A CA 1
ATOM 1468 C C . ARG A 1 189 ? -13.981 4.674 23.620 1.00 94.38 189 ARG A C 1
ATOM 1470 O O . ARG A 1 189 ? -13.376 5.316 22.763 1.00 94.38 189 ARG A O 1
ATOM 1477 N N . GLU A 1 190 ? -13.610 3.452 23.987 1.00 94.00 190 GLU A N 1
ATOM 1478 C CA . GLU A 1 190 ? -12.524 2.716 23.334 1.00 94.00 190 GLU A CA 1
ATOM 1479 C C . GLU A 1 190 ? -12.863 2.402 21.874 1.00 94.00 190 GLU A C 1
ATOM 1481 O O . GLU A 1 190 ? -12.039 2.651 20.997 1.00 94.00 190 GLU A O 1
ATOM 1486 N N . ALA A 1 191 ? -14.092 1.966 21.589 1.00 95.94 191 ALA A N 1
ATOM 1487 C CA . ALA A 1 191 ? -14.568 1.714 20.232 1.00 95.94 191 ALA A CA 1
ATOM 1488 C C . ALA A 1 191 ? -14.577 2.990 19.377 1.00 95.94 191 ALA A C 1
ATOM 1490 O O . ALA A 1 191 ? -14.138 2.959 18.230 1.00 95.94 191 ALA A O 1
ATOM 1491 N N . GLN A 1 192 ? -15.001 4.130 19.933 1.00 95.62 192 GLN A N 1
ATOM 1492 C CA . GLN A 1 192 ? -14.944 5.425 19.246 1.00 95.62 192 GLN A CA 1
ATOM 1493 C C . GLN A 1 192 ? -13.502 5.827 18.912 1.00 95.62 192 GLN A C 1
ATOM 1495 O O . GLN A 1 192 ? -13.218 6.233 17.786 1.00 95.62 192 GLN A O 1
ATOM 1500 N N . ARG A 1 193 ? -12.568 5.676 19.861 1.00 95.50 193 ARG A N 1
ATOM 1501 C CA . ARG A 1 193 ? -11.140 5.941 19.614 1.00 95.50 193 ARG A CA 1
ATOM 1502 C C . ARG A 1 193 ? -10.572 5.001 18.553 1.00 95.50 193 ARG A C 1
ATOM 1504 O O . ARG A 1 193 ? -9.853 5.456 17.666 1.00 95.50 193 ARG A O 1
ATOM 1511 N N . MET A 1 194 ? -10.921 3.717 18.616 1.00 95.12 194 MET A N 1
ATOM 1512 C CA . MET A 1 194 ? -10.480 2.725 17.640 1.00 95.12 194 MET A CA 1
ATOM 1513 C C . MET A 1 194 ? -11.014 3.043 16.242 1.00 95.12 194 MET A C 1
ATOM 1515 O O . MET A 1 194 ? -10.248 3.037 15.286 1.00 95.12 194 MET A O 1
ATOM 1519 N N . MET A 1 195 ? -12.286 3.426 16.125 1.00 96.06 195 MET A N 1
ATOM 1520 C CA . MET A 1 195 ? -12.902 3.828 14.859 1.00 96.06 195 MET A CA 1
ATOM 1521 C C . MET A 1 195 ? -12.172 5.013 14.212 1.00 96.06 195 MET A C 1
ATOM 1523 O O . MET A 1 195 ? -11.922 4.997 13.006 1.00 96.06 195 MET A O 1
ATOM 1527 N N . VAL A 1 196 ? -11.798 6.030 14.998 1.00 97.44 196 VAL A N 1
ATOM 1528 C CA . VAL A 1 196 ? -11.018 7.171 14.491 1.00 97.44 196 VAL A CA 1
ATOM 1529 C C . VAL A 1 196 ? -9.667 6.694 13.953 1.00 97.44 196 VAL A C 1
ATOM 1531 O O . VAL A 1 196 ? -9.337 6.984 12.802 1.00 97.44 196 VAL A O 1
ATOM 1534 N N . LEU A 1 197 ? -8.931 5.896 14.728 1.00 97.25 197 LEU A N 1
ATOM 1535 C CA . LEU A 1 197 ? -7.629 5.356 14.324 1.00 97.25 197 LEU A CA 1
ATOM 1536 C C . LEU A 1 197 ? -7.721 4.471 13.072 1.00 97.25 197 LEU A C 1
ATOM 1538 O O . LEU A 1 197 ? -6.908 4.613 12.160 1.00 97.25 197 LEU A O 1
ATOM 1542 N N . GLU A 1 198 ? -8.726 3.599 12.983 1.00 97.44 198 GLU A N 1
ATOM 1543 C CA . GLU A 1 198 ? -8.973 2.775 11.797 1.00 97.44 198 GLU A CA 1
ATOM 1544 C C . GLU A 1 198 ? -9.281 3.629 10.567 1.00 97.44 198 GLU A C 1
ATOM 1546 O O . GLU A 1 198 ? -8.795 3.340 9.473 1.00 97.44 198 GLU A O 1
ATOM 1551 N N . SER A 1 199 ? -10.070 4.695 10.725 1.00 96.69 199 SER A N 1
ATOM 1552 C CA . SER A 1 199 ? -10.412 5.591 9.619 1.00 96.69 199 SER A CA 1
ATOM 1553 C C . SER A 1 199 ? -9.184 6.335 9.083 1.00 96.69 199 SER A C 1
ATOM 1555 O O . SER A 1 199 ? -8.999 6.425 7.865 1.00 96.69 199 SER A O 1
ATOM 1557 N N . GLU A 1 200 ? -8.303 6.799 9.975 1.00 97.75 200 GLU A N 1
ATOM 1558 C CA . GLU A 1 200 ? -7.036 7.430 9.610 1.00 97.75 200 GLU A CA 1
ATOM 1559 C C . GLU A 1 200 ? -6.087 6.435 8.949 1.00 97.75 200 GLU A C 1
ATOM 1561 O O . GLU A 1 200 ? -5.488 6.747 7.918 1.00 97.75 200 GLU A O 1
ATOM 1566 N N . TRP A 1 201 ? -5.981 5.225 9.501 1.00 97.62 201 TRP A N 1
ATOM 1567 C CA . TRP A 1 201 ? -5.164 4.162 8.929 1.00 97.62 201 TRP A CA 1
ATOM 1568 C C . TRP A 1 201 ? -5.635 3.806 7.517 1.00 97.62 201 TRP A C 1
ATOM 1570 O O . TRP A 1 201 ? -4.845 3.876 6.581 1.00 97.62 201 TRP A O 1
ATOM 1580 N N . ARG A 1 202 ? -6.941 3.580 7.313 1.00 98.31 202 ARG A N 1
ATOM 1581 C CA . ARG A 1 202 ? -7.524 3.335 5.980 1.00 98.31 202 ARG A CA 1
ATOM 1582 C C . ARG A 1 202 ? -7.330 4.504 5.019 1.00 98.31 202 ARG A C 1
ATOM 1584 O O . ARG A 1 202 ? -7.286 4.303 3.808 1.00 98.31 202 ARG A O 1
ATOM 1591 N N . ARG A 1 203 ? -7.294 5.746 5.510 1.00 98.31 203 ARG A N 1
ATOM 1592 C CA . ARG A 1 203 ? -7.009 6.922 4.673 1.00 98.31 203 ARG A CA 1
ATOM 1593 C C . ARG A 1 203 ? -5.551 6.926 4.220 1.00 98.31 203 ARG A C 1
ATOM 1595 O O . ARG A 1 203 ? -5.302 7.165 3.044 1.00 98.31 203 ARG A O 1
ATOM 1602 N N . ARG A 1 204 ? -4.613 6.656 5.132 1.00 98.12 204 ARG A N 1
ATOM 1603 C CA . ARG A 1 204 ? -3.182 6.556 4.812 1.00 98.12 204 ARG A CA 1
ATOM 1604 C C . ARG A 1 204 ? -2.898 5.389 3.876 1.00 98.12 204 ARG A C 1
ATOM 1606 O O . ARG A 1 204 ? -2.126 5.558 2.944 1.00 98.12 204 ARG A O 1
ATOM 1613 N N . GLU A 1 205 ? -3.554 4.255 4.084 1.00 98.12 205 GLU A N 1
ATOM 1614 C CA . GLU A 1 205 ? -3.353 3.078 3.243 1.00 98.12 205 GLU A CA 1
ATOM 1615 C C . GLU A 1 205 ? -3.841 3.321 1.814 1.00 98.12 205 GLU A C 1
ATOM 1617 O O . GLU A 1 205 ? -3.085 3.126 0.872 1.00 98.12 205 GLU A O 1
ATOM 1622 N N . ARG A 1 206 ? -5.029 3.918 1.644 1.00 98.19 206 ARG A N 1
ATOM 1623 C CA . ARG A 1 206 ? -5.508 4.347 0.319 1.00 98.19 206 ARG A CA 1
ATOM 1624 C C . ARG A 1 206 ? -4.589 5.369 -0.352 1.00 98.19 206 ARG A C 1
ATOM 1626 O O . ARG A 1 206 ? -4.435 5.331 -1.566 1.00 98.19 206 ARG A O 1
ATOM 1633 N N . ALA A 1 207 ? -4.001 6.293 0.411 1.00 97.88 207 ALA A N 1
ATOM 1634 C CA . ALA A 1 207 ? -3.052 7.263 -0.134 1.00 97.88 207 ALA A CA 1
ATOM 1635 C C . ALA A 1 207 ? -1.769 6.575 -0.627 1.00 97.88 207 ALA A C 1
ATOM 1637 O O . ALA A 1 207 ? -1.342 6.830 -1.746 1.00 97.88 207 ALA A O 1
ATOM 1638 N N . ARG A 1 208 ? -1.217 5.642 0.159 1.00 98.44 208 ARG A N 1
ATOM 1639 C CA . ARG A 1 208 ? -0.055 4.832 -0.239 1.00 98.44 208 ARG A CA 1
ATOM 1640 C C . ARG A 1 208 ? -0.345 3.974 -1.462 1.00 98.44 208 ARG A C 1
ATOM 1642 O O . ARG A 1 208 ? 0.470 3.922 -2.374 1.00 98.44 208 ARG A O 1
ATOM 1649 N N . GLU A 1 209 ? -1.497 3.309 -1.502 1.00 98.00 209 GLU A N 1
ATOM 1650 C CA . GLU A 1 209 ? -1.916 2.524 -2.665 1.00 98.00 209 GLU A CA 1
ATOM 1651 C C . GLU A 1 209 ? -2.036 3.409 -3.908 1.00 98.00 209 GLU A C 1
ATOM 1653 O O . GLU A 1 209 ? -1.515 3.046 -4.960 1.00 98.00 209 GLU A O 1
ATOM 1658 N N . ALA A 1 210 ? -2.641 4.596 -3.785 1.00 98.19 210 ALA A N 1
ATOM 1659 C CA . ALA A 1 210 ? -2.734 5.556 -4.879 1.00 98.19 210 ALA A CA 1
ATOM 1660 C C . ALA A 1 210 ? -1.344 6.006 -5.366 1.00 98.19 210 ALA A C 1
ATOM 1662 O O . ALA A 1 210 ? -1.070 5.916 -6.561 1.00 98.19 210 ALA A O 1
ATOM 1663 N N . GLU A 1 211 ? -0.442 6.393 -4.462 1.00 98.25 211 GLU A N 1
ATOM 1664 C CA . GLU A 1 211 ? 0.945 6.761 -4.792 1.00 98.25 211 GLU A CA 1
ATOM 1665 C C . GLU A 1 211 ? 1.703 5.616 -5.481 1.00 98.25 211 GLU A C 1
ATOM 1667 O O . GLU A 1 211 ? 2.410 5.821 -6.468 1.00 98.25 211 GLU A O 1
ATOM 1672 N N . LEU A 1 212 ? 1.527 4.378 -5.011 1.00 98.44 212 LEU A N 1
ATOM 1673 C CA . LEU A 1 212 ? 2.123 3.209 -5.651 1.00 98.44 212 LEU A CA 1
ATOM 1674 C C . LEU A 1 212 ? 1.541 2.969 -7.045 1.00 98.44 212 LEU A C 1
ATOM 1676 O O . LEU A 1 212 ? 2.278 2.583 -7.951 1.00 98.44 212 LEU A O 1
ATOM 1680 N N . THR A 1 213 ? 0.239 3.181 -7.243 1.00 98.50 213 THR A N 1
ATOM 1681 C CA . THR A 1 213 ? -0.374 3.046 -8.571 1.00 98.50 213 THR A CA 1
ATOM 1682 C C . THR A 1 213 ? 0.107 4.120 -9.541 1.00 98.50 213 THR A C 1
ATOM 1684 O O . THR A 1 213 ? 0.412 3.783 -10.685 1.00 98.50 213 THR A O 1
ATOM 1687 N N . THR A 1 214 ? 0.256 5.374 -9.100 1.00 98.56 214 THR A N 1
ATOM 1688 C CA . THR A 1 214 ? 0.792 6.452 -9.943 1.00 98.56 214 THR A CA 1
ATOM 1689 C C . THR A 1 214 ? 2.248 6.186 -10.299 1.00 98.56 214 THR A C 1
ATOM 1691 O O . THR A 1 214 ? 2.598 6.229 -11.475 1.00 98.56 214 THR A O 1
ATOM 1694 N N . LEU A 1 215 ? 3.074 5.796 -9.322 1.00 98.50 215 LEU A N 1
ATOM 1695 C CA . LEU A 1 215 ? 4.487 5.500 -9.556 1.00 98.50 215 LEU A CA 1
ATOM 1696 C C . LEU A 1 215 ? 4.676 4.305 -10.503 1.00 98.50 215 LEU A C 1
ATOM 1698 O O . LEU A 1 215 ? 5.538 4.333 -11.379 1.00 98.50 215 LEU A O 1
ATOM 1702 N N . LYS A 1 216 ? 3.846 3.261 -10.376 1.00 98.50 216 LYS A N 1
ATOM 1703 C CA . LYS A 1 216 ? 3.846 2.129 -11.318 1.00 98.50 216 LYS A CA 1
ATOM 1704 C C . LYS A 1 216 ? 3.480 2.567 -12.735 1.00 98.50 216 LYS A C 1
ATOM 1706 O O . LYS A 1 216 ? 4.125 2.126 -13.681 1.00 98.50 216 LYS A O 1
ATOM 1711 N N . ALA A 1 217 ? 2.471 3.425 -12.891 1.00 98.44 217 ALA A N 1
ATOM 1712 C CA . ALA A 1 217 ? 2.078 3.940 -14.201 1.00 98.44 217 ALA A CA 1
ATOM 1713 C C . ALA A 1 217 ? 3.186 4.799 -14.835 1.00 98.44 217 ALA A C 1
ATOM 1715 O O . ALA A 1 217 ? 3.474 4.652 -16.021 1.00 98.44 217 ALA A O 1
ATOM 1716 N N . GLU A 1 218 ? 3.849 5.647 -14.044 1.00 98.44 218 GLU A N 1
ATOM 1717 C CA . GLU A 1 218 ? 5.000 6.440 -14.490 1.00 98.44 218 GLU A CA 1
ATOM 1718 C C . GLU A 1 218 ? 6.175 5.557 -14.913 1.00 98.44 218 GLU A C 1
ATOM 1720 O O . GLU A 1 218 ? 6.767 5.792 -15.967 1.00 98.44 218 GLU A O 1
ATOM 1725 N N . TYR A 1 219 ? 6.485 4.516 -14.136 1.00 98.44 219 TYR A N 1
ATOM 1726 C CA . TYR A 1 219 ? 7.555 3.576 -14.462 1.00 98.44 219 TYR A CA 1
ATOM 1727 C C . TYR A 1 219 ? 7.286 2.845 -15.781 1.00 98.44 219 TYR A C 1
ATOM 1729 O O . TYR A 1 219 ? 8.154 2.824 -16.649 1.00 98.44 219 TYR A O 1
ATOM 1737 N N . LEU A 1 220 ? 6.067 2.331 -15.974 1.00 98.62 220 LEU A N 1
ATOM 1738 C CA . LEU A 1 220 ? 5.667 1.685 -17.228 1.00 98.62 220 LEU A CA 1
ATOM 1739 C C . LEU A 1 220 ? 5.751 2.646 -18.423 1.00 98.62 220 LEU A C 1
ATOM 1741 O O . LEU A 1 220 ? 6.216 2.264 -19.493 1.00 98.62 220 LEU A O 1
ATOM 1745 N N . ALA A 1 221 ? 5.352 3.909 -18.248 1.00 98.50 221 ALA A N 1
ATOM 1746 C CA . ALA A 1 221 ? 5.460 4.913 -19.305 1.00 98.50 221 ALA A CA 1
ATOM 1747 C C . ALA A 1 221 ? 6.920 5.266 -19.640 1.00 98.50 221 ALA A C 1
ATOM 1749 O O . ALA A 1 221 ? 7.239 5.562 -20.792 1.00 98.50 221 ALA A O 1
ATOM 1750 N N . LEU A 1 222 ? 7.814 5.271 -18.647 1.00 98.50 222 LEU A N 1
ATOM 1751 C CA . LEU A 1 222 ? 9.249 5.461 -18.871 1.00 98.50 222 LEU A CA 1
ATOM 1752 C C . LEU A 1 222 ? 9.881 4.248 -19.557 1.00 98.50 222 LEU A C 1
ATOM 1754 O O . LEU A 1 222 ? 10.714 4.429 -20.444 1.00 98.50 222 LEU A O 1
ATOM 1758 N N . GLU A 1 223 ? 9.467 3.039 -19.187 1.00 98.62 223 GLU A N 1
ATOM 1759 C CA . GLU A 1 223 ? 9.913 1.799 -19.817 1.00 98.62 223 GLU A CA 1
ATOM 1760 C C . GLU A 1 223 ? 9.518 1.751 -21.300 1.00 98.62 223 GLU A C 1
ATOM 1762 O O . GLU A 1 223 ? 10.379 1.536 -22.151 1.00 98.62 223 GLU A O 1
ATOM 1767 N N . ASP A 1 224 ? 8.258 2.051 -21.629 1.00 98.62 224 ASP A N 1
ATOM 1768 C CA . ASP A 1 224 ? 7.775 2.123 -23.015 1.00 98.62 224 ASP A CA 1
ATOM 1769 C C . ASP A 1 224 ? 8.552 3.170 -23.833 1.00 98.62 224 ASP A C 1
ATOM 1771 O O . ASP A 1 224 ? 9.039 2.887 -24.929 1.00 98.62 224 ASP A O 1
ATOM 1775 N N . LYS A 1 225 ? 8.792 4.363 -23.270 1.00 98.62 225 LYS A N 1
ATOM 1776 C CA . LYS A 1 225 ? 9.638 5.383 -23.916 1.00 98.62 225 LYS A CA 1
ATOM 1777 C C . LYS A 1 225 ? 11.058 4.880 -24.173 1.00 98.62 225 LYS A C 1
ATOM 1779 O O . LYS A 1 225 ? 11.607 5.133 -25.245 1.00 98.62 225 LYS A O 1
ATOM 1784 N N . ALA A 1 226 ? 11.665 4.186 -23.210 1.00 98.38 226 ALA A N 1
ATOM 1785 C CA . ALA A 1 226 ? 13.008 3.638 -23.365 1.00 98.38 226 ALA A CA 1
ATOM 1786 C C . ALA A 1 226 ? 13.052 2.573 -24.471 1.00 98.38 226 ALA A C 1
ATOM 1788 O O . ALA A 1 226 ? 13.939 2.614 -25.326 1.00 98.38 226 ALA A O 1
ATOM 1789 N N . GLN A 1 227 ? 12.063 1.676 -24.509 1.00 98.56 227 GLN A N 1
ATOM 1790 C CA . GLN A 1 227 ? 11.929 0.660 -25.555 1.00 98.56 227 GLN A CA 1
ATOM 1791 C C . GLN A 1 227 ? 11.721 1.288 -26.941 1.00 98.56 227 GLN A C 1
ATOM 1793 O O . GLN A 1 227 ? 12.354 0.865 -27.908 1.00 98.56 227 GLN A O 1
ATOM 1798 N N . GLN A 1 228 ? 10.905 2.339 -27.050 1.00 98.56 228 GLN A N 1
ATOM 1799 C CA . GLN A 1 228 ? 10.694 3.066 -28.306 1.00 98.56 228 GLN A CA 1
ATOM 1800 C C . GLN A 1 228 ? 11.973 3.739 -28.813 1.00 98.56 228 GLN A C 1
ATOM 1802 O O . GLN A 1 228 ? 12.290 3.645 -30.001 1.00 98.56 228 GLN A O 1
ATOM 1807 N N . VAL A 1 229 ? 12.728 4.400 -27.928 1.00 98.56 229 VAL A N 1
ATOM 1808 C CA . VAL A 1 229 ? 14.011 5.025 -28.289 1.00 98.56 229 VAL A CA 1
ATOM 1809 C C . VAL A 1 229 ? 15.018 3.969 -28.738 1.00 98.56 229 VAL A C 1
ATOM 1811 O O . VAL A 1 229 ? 15.692 4.175 -29.749 1.00 98.56 229 VAL A O 1
ATOM 1814 N N . LEU A 1 230 ? 15.084 2.829 -28.044 1.00 98.56 230 LEU A N 1
ATOM 1815 C CA . LEU A 1 230 ? 15.949 1.716 -28.425 1.00 98.56 230 LEU A CA 1
ATOM 1816 C C . LEU A 1 230 ? 15.576 1.171 -29.810 1.00 98.56 230 LEU A C 1
ATOM 1818 O O . LEU A 1 230 ? 16.430 1.106 -30.689 1.00 98.56 230 LEU A O 1
ATOM 1822 N N . ALA A 1 231 ? 14.296 0.881 -30.054 1.00 98.56 231 ALA A N 1
ATOM 1823 C CA . ALA A 1 231 ? 13.824 0.387 -31.347 1.00 98.56 231 ALA A CA 1
ATOM 1824 C C . ALA A 1 231 ? 14.094 1.383 -32.494 1.00 98.56 231 ALA A C 1
ATOM 1826 O O . ALA A 1 231 ? 14.484 0.994 -33.600 1.00 98.56 231 ALA A O 1
ATOM 1827 N N . ALA A 1 232 ? 13.927 2.685 -32.240 1.00 98.56 232 ALA A N 1
ATOM 1828 C CA . ALA A 1 232 ? 14.247 3.728 -33.210 1.00 98.56 232 ALA A CA 1
ATOM 1829 C C . ALA A 1 232 ? 15.755 3.794 -33.510 1.00 98.56 232 ALA A C 1
ATOM 1831 O O . ALA A 1 232 ? 16.141 3.938 -34.677 1.00 98.56 232 ALA A O 1
ATOM 1832 N N . ALA A 1 233 ? 16.600 3.657 -32.483 1.00 98.44 233 ALA A N 1
ATOM 1833 C CA . ALA A 1 233 ? 18.051 3.612 -32.624 1.00 98.44 233 ALA A CA 1
ATOM 1834 C C . ALA A 1 233 ? 18.501 2.378 -33.419 1.00 98.44 233 ALA A C 1
ATOM 1836 O O . ALA A 1 233 ? 19.220 2.536 -34.405 1.00 98.44 233 ALA A O 1
ATOM 1837 N N . GLU A 1 234 ? 17.992 1.189 -33.089 1.00 98.50 234 GLU A N 1
ATOM 1838 C CA . GLU A 1 234 ? 18.273 -0.052 -33.823 1.00 98.50 234 GLU A CA 1
ATOM 1839 C C . GLU A 1 234 ? 17.852 0.051 -35.296 1.00 98.50 234 GLU A C 1
ATOM 1841 O O . GLU A 1 234 ? 18.589 -0.336 -36.203 1.00 98.50 234 GLU A O 1
ATOM 1846 N N . SER A 1 235 ? 16.672 0.617 -35.573 1.00 98.56 235 SER A N 1
ATOM 1847 C CA . SER A 1 235 ? 16.223 0.860 -36.949 1.00 98.56 235 SER A CA 1
ATOM 1848 C C . SER A 1 235 ? 17.165 1.817 -37.687 1.00 98.56 235 SER A C 1
ATOM 1850 O O . SER A 1 235 ? 17.451 1.615 -38.869 1.00 98.56 235 SER A O 1
ATOM 1852 N N . ARG A 1 236 ? 17.638 2.880 -37.026 1.00 98.56 236 ARG A N 1
ATOM 1853 C CA . ARG A 1 236 ? 18.584 3.830 -37.624 1.00 98.56 236 ARG A CA 1
ATOM 1854 C C . ARG A 1 236 ? 19.928 3.166 -37.910 1.00 98.56 236 ARG A C 1
ATOM 1856 O O . ARG A 1 236 ? 20.458 3.365 -38.998 1.00 98.56 236 ARG A O 1
ATOM 1863 N N . GLU A 1 237 ? 20.441 2.372 -36.979 1.00 98.38 237 GLU A N 1
ATOM 1864 C CA . GLU A 1 237 ? 21.689 1.626 -37.138 1.00 98.38 237 GLU A CA 1
ATOM 1865 C C . GLU A 1 237 ? 21.608 0.665 -38.327 1.00 98.38 237 GLU A C 1
ATOM 1867 O O . GLU A 1 237 ? 22.448 0.728 -39.222 1.00 98.38 237 GLU A O 1
ATOM 1872 N N . ARG A 1 238 ? 20.528 -0.122 -38.433 1.00 98.56 238 ARG A N 1
ATOM 1873 C CA . ARG A 1 238 ? 20.296 -1.012 -39.586 1.00 98.56 238 ARG A CA 1
ATOM 1874 C C . ARG A 1 238 ? 20.295 -0.257 -40.920 1.00 98.56 238 ARG A C 1
ATOM 1876 O O . ARG A 1 238 ? 20.840 -0.755 -41.902 1.00 98.56 238 ARG A O 1
ATOM 1883 N N . ARG A 1 239 ? 19.705 0.945 -40.973 1.00 98.44 239 ARG A N 1
ATOM 1884 C CA . ARG A 1 239 ? 19.713 1.786 -42.188 1.00 98.44 239 ARG A CA 1
ATOM 1885 C C . ARG A 1 239 ? 21.109 2.299 -42.527 1.00 98.44 239 ARG A C 1
ATOM 1887 O O . ARG A 1 239 ? 21.456 2.320 -43.703 1.00 98.44 239 ARG A O 1
ATOM 1894 N N . ILE A 1 240 ? 21.880 2.722 -41.525 1.00 98.44 240 ILE A N 1
ATOM 1895 C CA . ILE A 1 240 ? 23.254 3.202 -41.724 1.00 98.44 240 ILE A CA 1
ATOM 1896 C C . ILE A 1 240 ? 24.123 2.060 -42.246 1.00 98.44 240 ILE A C 1
ATOM 1898 O O . ILE A 1 240 ? 24.747 2.232 -43.285 1.00 98.44 240 ILE A O 1
ATOM 1902 N N . LEU A 1 241 ? 24.070 0.882 -41.620 1.00 98.44 241 LEU A N 1
ATOM 1903 C CA . LEU A 1 241 ? 24.810 -0.299 -42.075 1.00 98.44 241 LEU A CA 1
ATOM 1904 C C . LEU A 1 241 ? 24.460 -0.669 -43.524 1.00 98.44 241 LEU A C 1
ATOM 1906 O O . LEU A 1 241 ? 25.348 -0.851 -44.354 1.00 98.44 241 LEU A O 1
ATOM 1910 N N . ALA A 1 242 ? 23.169 -0.699 -43.873 1.00 98.31 242 ALA A N 1
ATOM 1911 C CA . ALA A 1 242 ? 22.743 -0.970 -45.247 1.00 98.31 242 ALA A CA 1
ATOM 1912 C C . ALA A 1 242 ? 23.259 0.085 -46.247 1.00 98.31 242 ALA A C 1
ATOM 1914 O O . ALA A 1 242 ? 23.664 -0.258 -47.362 1.00 98.31 242 ALA A O 1
ATOM 1915 N N . ALA A 1 243 ? 23.265 1.364 -45.858 1.00 98.25 243 ALA A N 1
ATOM 1916 C CA . ALA A 1 243 ? 23.797 2.449 -46.678 1.00 98.25 243 ALA A CA 1
ATOM 1917 C C . ALA A 1 243 ? 25.325 2.361 -46.834 1.00 98.25 243 ALA A C 1
ATOM 1919 O O . ALA A 1 243 ? 25.834 2.536 -47.942 1.00 98.25 243 ALA A O 1
ATOM 1920 N N . GLU A 1 244 ? 26.054 2.040 -45.765 1.00 98.50 244 GLU A N 1
ATOM 1921 C CA . GLU A 1 244 ? 27.503 1.821 -45.785 1.00 98.50 244 GLU A CA 1
ATOM 1922 C C . GLU A 1 244 ? 27.874 0.655 -46.705 1.00 98.50 244 GLU A C 1
ATOM 1924 O O . GLU A 1 244 ? 28.752 0.795 -47.559 1.00 98.50 244 GLU A O 1
ATOM 1929 N N . GLU A 1 245 ? 27.158 -0.469 -46.622 1.00 98.38 245 GLU A N 1
ATOM 1930 C CA . GLU A 1 245 ? 27.359 -1.592 -47.536 1.00 98.38 245 GLU A CA 1
ATOM 1931 C C . GLU A 1 245 ? 27.090 -1.214 -48.999 1.00 98.38 245 GLU A C 1
ATOM 1933 O O . GLU A 1 245 ? 27.840 -1.614 -49.893 1.00 98.38 245 GLU A O 1
ATOM 1938 N N . ALA A 1 246 ? 26.030 -0.446 -49.272 1.00 98.25 246 ALA A N 1
ATOM 1939 C CA . ALA A 1 246 ? 25.717 0.024 -50.621 1.00 98.25 246 ALA A CA 1
ATOM 1940 C C . ALA A 1 246 ? 26.811 0.956 -51.170 1.00 98.25 246 ALA A C 1
ATOM 1942 O O . ALA A 1 246 ? 27.234 0.795 -52.317 1.00 98.25 246 ALA A O 1
ATOM 1943 N N . LEU A 1 247 ? 27.327 1.874 -50.346 1.00 98.31 247 LEU A N 1
ATOM 1944 C CA . LEU A 1 247 ? 28.445 2.747 -50.710 1.00 98.31 247 LEU A CA 1
ATOM 1945 C C . LEU A 1 247 ? 29.725 1.951 -50.974 1.00 98.31 247 LEU A C 1
ATOM 1947 O O . LEU A 1 247 ? 30.416 2.217 -51.957 1.00 98.31 247 LEU A O 1
ATOM 1951 N N . LEU A 1 248 ? 30.024 0.939 -50.153 1.00 98.31 248 LEU A N 1
ATOM 1952 C CA . LEU A 1 248 ? 31.165 0.048 -50.371 1.00 98.31 248 LEU A CA 1
ATOM 1953 C C . LEU A 1 248 ? 31.039 -0.732 -51.686 1.00 98.31 248 LEU A C 1
ATOM 1955 O O . LEU A 1 248 ? 32.025 -0.847 -52.418 1.00 98.31 248 LEU A O 1
ATOM 1959 N N . ARG A 1 249 ? 29.844 -1.245 -52.014 1.00 98.44 249 ARG A N 1
ATOM 1960 C CA . ARG A 1 249 ? 29.576 -1.901 -53.309 1.00 98.44 249 ARG A CA 1
ATOM 1961 C C . ARG A 1 249 ? 29.797 -0.926 -54.464 1.00 98.44 249 ARG A C 1
ATOM 1963 O O . ARG A 1 249 ? 30.574 -1.232 -55.367 1.00 98.44 249 ARG A O 1
ATOM 1970 N N . ARG A 1 250 ? 29.215 0.275 -54.386 1.00 97.94 250 ARG A N 1
ATOM 1971 C CA . ARG A 1 250 ? 29.331 1.289 -55.442 1.00 97.94 250 ARG A CA 1
ATOM 1972 C C . ARG A 1 250 ? 30.766 1.764 -55.645 1.00 97.94 250 ARG A C 1
ATOM 1974 O O . ARG A 1 250 ? 31.199 1.942 -56.778 1.00 97.94 250 ARG A O 1
ATOM 1981 N N . ARG A 1 251 ? 31.526 1.930 -54.561 1.00 98.44 251 ARG A N 1
ATOM 1982 C CA . ARG A 1 251 ? 32.948 2.276 -54.625 1.00 98.44 251 ARG A CA 1
ATOM 1983 C C . ARG A 1 251 ? 33.749 1.204 -55.366 1.00 98.44 251 ARG A C 1
ATOM 1985 O O . ARG A 1 251 ? 34.498 1.543 -56.272 1.00 98.44 251 ARG A O 1
ATOM 1992 N N . LYS A 1 252 ? 33.548 -0.077 -55.033 1.00 98.31 252 LYS A N 1
ATOM 1993 C CA . LYS A 1 252 ? 34.219 -1.198 -55.717 1.00 98.31 252 LYS A CA 1
ATOM 1994 C C . LYS A 1 252 ? 33.850 -1.280 -57.200 1.00 98.31 252 LYS A C 1
ATOM 1996 O O . LYS A 1 252 ? 34.706 -1.600 -58.017 1.00 98.31 252 LYS A O 1
ATOM 2001 N N . GLU A 1 253 ? 32.593 -1.022 -57.557 1.00 97.88 253 GLU A N 1
ATOM 2002 C CA . GLU A 1 253 ? 32.160 -0.937 -58.960 1.00 97.88 253 GLU A CA 1
ATOM 2003 C C . GLU A 1 253 ? 32.876 0.193 -59.698 1.00 97.88 253 GLU A C 1
ATOM 2005 O O . GLU A 1 253 ? 33.474 -0.055 -60.738 1.00 97.88 253 GLU A O 1
ATOM 2010 N N . LEU A 1 254 ? 32.894 1.402 -59.129 1.00 97.94 254 LEU A N 1
ATOM 2011 C CA . LEU A 1 254 ? 33.576 2.552 -59.724 1.00 97.94 254 LEU A CA 1
ATOM 2012 C C . LEU A 1 254 ? 35.085 2.325 -59.869 1.00 97.94 254 LEU A C 1
ATOM 2014 O O . LEU A 1 254 ? 35.657 2.701 -60.886 1.00 97.94 254 LEU A O 1
ATOM 2018 N N . GLU A 1 255 ? 35.732 1.690 -58.890 1.00 97.94 255 GLU A N 1
ATOM 2019 C CA . GLU A 1 255 ? 37.151 1.318 -58.972 1.00 97.94 255 GLU A CA 1
ATOM 2020 C C . GLU A 1 255 ? 37.408 0.329 -60.123 1.00 97.94 255 GLU A C 1
ATOM 2022 O O . GLU A 1 255 ? 38.377 0.493 -60.863 1.00 97.94 255 GLU A O 1
ATOM 2027 N N . ARG A 1 256 ? 36.516 -0.653 -60.329 1.00 98.19 256 ARG A N 1
ATOM 2028 C CA . ARG A 1 256 ? 36.586 -1.599 -61.461 1.00 98.19 256 ARG A CA 1
ATOM 2029 C C . ARG A 1 256 ? 36.297 -0.936 -62.807 1.00 98.19 256 ARG A C 1
ATOM 2031 O O . ARG A 1 256 ? 36.958 -1.244 -63.794 1.00 98.19 256 ARG A O 1
ATOM 2038 N N . GLU A 1 257 ? 35.312 -0.045 -62.870 1.00 97.75 257 GLU A N 1
ATOM 2039 C CA . GLU A 1 257 ? 35.003 0.728 -64.077 1.00 97.75 257 GLU A CA 1
ATOM 2040 C C . GLU A 1 257 ? 36.179 1.638 -64.446 1.00 97.75 257 GLU A C 1
ATOM 2042 O O . GLU A 1 257 ? 36.576 1.701 -65.608 1.00 97.75 257 GLU A O 1
ATOM 2047 N N . HIS A 1 258 ? 36.770 2.316 -63.458 1.00 97.50 258 HIS A N 1
ATOM 2048 C CA . HIS A 1 258 ? 37.938 3.164 -63.658 1.00 97.50 258 HIS A CA 1
ATOM 2049 C C . HIS A 1 258 ? 39.147 2.353 -64.132 1.00 97.50 258 HIS A C 1
ATOM 2051 O O . HIS A 1 258 ? 39.761 2.733 -65.125 1.00 97.50 258 HIS A O 1
ATOM 2057 N N . SER A 1 259 ? 39.458 1.219 -63.492 1.00 97.81 259 SER A N 1
ATOM 2058 C CA . SER A 1 259 ? 40.563 0.361 -63.935 1.00 97.81 259 SER A CA 1
ATOM 2059 C C . SER A 1 259 ? 40.341 -0.179 -65.350 1.00 97.81 259 SER A C 1
ATOM 2061 O O . SER A 1 259 ? 41.272 -0.175 -66.151 1.00 97.81 259 SER A O 1
ATOM 2063 N N . SER A 1 260 ? 39.107 -0.555 -65.697 1.00 97.62 260 SER A N 1
ATOM 2064 C CA . SER A 1 260 ? 38.752 -1.001 -67.052 1.00 97.62 260 SER A CA 1
ATOM 2065 C C . SER A 1 260 ? 38.947 0.116 -68.082 1.00 97.62 260 SER A C 1
ATOM 2067 O O . SER A 1 260 ? 39.610 -0.098 -69.092 1.00 97.62 260 SER A O 1
ATOM 2069 N N . ARG A 1 261 ? 38.467 1.337 -67.798 1.00 98.00 261 ARG A N 1
ATOM 2070 C CA . ARG A 1 261 ? 38.669 2.506 -68.674 1.00 98.00 261 ARG A CA 1
ATOM 2071 C C . ARG A 1 261 ? 40.143 2.859 -68.848 1.00 98.00 261 ARG A C 1
ATOM 2073 O O . ARG A 1 261 ? 40.544 3.225 -69.947 1.00 98.00 261 ARG A O 1
ATOM 2080 N N . MET A 1 262 ? 40.943 2.758 -67.787 1.00 97.12 262 MET A N 1
ATOM 2081 C CA . MET A 1 262 ? 42.385 3.003 -67.863 1.00 97.12 262 MET A CA 1
ATOM 2082 C C . MET A 1 262 ? 43.071 1.975 -68.764 1.00 97.12 262 MET A C 1
ATOM 2084 O O . MET A 1 262 ? 43.819 2.365 -69.654 1.00 97.12 262 MET A O 1
ATOM 2088 N N . LEU A 1 263 ? 42.755 0.685 -68.609 1.00 97.75 263 LEU A N 1
ATOM 2089 C CA . LEU A 1 263 ? 43.282 -0.373 -69.477 1.00 97.75 263 LEU A CA 1
ATOM 2090 C C . LEU A 1 263 ? 42.861 -0.185 -70.942 1.00 97.75 263 LEU A C 1
ATOM 2092 O O . LEU A 1 263 ? 43.677 -0.350 -71.848 1.00 97.75 263 LEU A O 1
ATOM 2096 N N . GLU A 1 264 ? 41.605 0.188 -71.193 1.00 97.56 264 GLU A N 1
ATOM 2097 C CA . GLU A 1 264 ? 41.106 0.482 -72.541 1.00 97.56 264 GLU A CA 1
ATOM 2098 C C . GLU A 1 264 ? 41.805 1.696 -73.166 1.00 97.56 264 GLU A C 1
ATOM 2100 O O . GLU A 1 264 ? 42.195 1.642 -74.337 1.00 97.56 264 GLU A O 1
ATOM 2105 N N . ALA A 1 265 ? 42.000 2.768 -72.394 1.00 97.12 265 ALA A N 1
ATOM 2106 C CA . ALA A 1 265 ? 42.710 3.964 -72.830 1.00 97.12 265 ALA A CA 1
ATOM 2107 C C . ALA A 1 265 ? 44.187 3.664 -73.122 1.00 97.12 265 ALA A C 1
ATOM 2109 O O . ALA A 1 265 ? 44.689 4.051 -74.174 1.00 97.12 265 ALA A O 1
ATOM 2110 N N . GLU A 1 266 ? 44.871 2.915 -72.252 1.00 97.56 266 GLU A N 1
ATOM 2111 C CA . GLU A 1 266 ? 46.244 2.458 -72.486 1.00 97.56 266 GLU A CA 1
ATOM 2112 C C . GLU A 1 266 ? 46.345 1.603 -73.754 1.00 97.56 266 GLU A C 1
ATOM 2114 O O . GLU A 1 266 ? 47.240 1.809 -74.573 1.00 97.56 266 GLU A O 1
ATOM 2119 N N . ALA A 1 267 ? 45.412 0.669 -73.961 1.00 97.31 267 ALA A N 1
ATOM 2120 C CA . ALA A 1 267 ? 45.366 -0.141 -75.173 1.00 97.31 267 ALA A CA 1
ATOM 2121 C C . ALA A 1 267 ? 45.115 0.714 -76.428 1.00 97.31 267 ALA A C 1
ATOM 2123 O O . ALA A 1 267 ? 45.713 0.453 -77.470 1.00 97.31 267 ALA A O 1
ATOM 2124 N N . ALA A 1 268 ? 44.264 1.741 -76.343 1.00 97.25 268 ALA A N 1
ATOM 2125 C CA . ALA A 1 268 ? 44.028 2.682 -77.436 1.00 97.25 268 ALA A CA 1
ATOM 2126 C C . ALA A 1 268 ? 45.273 3.519 -77.756 1.00 97.25 268 ALA A C 1
ATOM 2128 O O . ALA A 1 268 ? 45.624 3.644 -78.926 1.00 97.25 268 ALA A O 1
ATOM 2129 N N . VAL A 1 269 ? 45.977 4.021 -76.736 1.00 97.44 269 VAL A N 1
ATOM 2130 C CA . VAL A 1 269 ? 47.251 4.735 -76.909 1.00 97.44 269 VAL A CA 1
ATOM 2131 C C . VAL A 1 269 ? 48.281 3.834 -77.583 1.00 97.44 269 VAL A C 1
ATOM 2133 O O . VAL A 1 269 ? 48.902 4.263 -78.548 1.00 97.44 269 VAL A O 1
ATOM 2136 N N . ARG A 1 270 ? 48.420 2.575 -77.146 1.00 97.62 270 ARG A N 1
ATOM 2137 C CA . ARG A 1 270 ? 49.336 1.615 -77.788 1.00 97.62 270 ARG A CA 1
ATOM 2138 C C . ARG A 1 270 ? 48.974 1.364 -79.252 1.00 97.62 270 ARG A C 1
ATOM 2140 O O . ARG A 1 270 ? 49.867 1.341 -80.090 1.00 97.62 270 ARG A O 1
ATOM 2147 N N . ARG A 1 271 ? 47.684 1.209 -79.580 1.00 97.75 271 ARG A N 1
ATOM 2148 C CA . ARG A 1 271 ? 47.232 1.067 -80.978 1.00 97.75 271 ARG A CA 1
ATOM 2149 C C . ARG A 1 271 ? 47.599 2.291 -81.815 1.00 97.75 271 ARG A C 1
ATOM 2151 O O . ARG A 1 271 ? 48.215 2.135 -82.861 1.00 97.75 271 ARG A O 1
ATOM 2158 N N . LEU A 1 272 ? 47.298 3.491 -81.319 1.00 97.38 272 LEU A N 1
ATOM 2159 C CA . LEU A 1 272 ? 47.634 4.743 -81.999 1.00 97.38 272 LEU A CA 1
ATOM 2160 C C . LEU A 1 272 ? 49.147 4.935 -82.155 1.00 97.38 272 LEU A C 1
ATOM 2162 O O . LEU A 1 272 ? 49.587 5.430 -83.183 1.00 97.38 272 LEU A O 1
ATOM 2166 N N . GLN A 1 273 ? 49.953 4.537 -81.166 1.00 97.31 273 GLN A N 1
ATOM 2167 C CA . GLN A 1 273 ? 51.415 4.574 -81.268 1.00 97.31 273 GLN A CA 1
ATOM 2168 C C . GLN A 1 273 ? 51.911 3.690 -82.411 1.00 97.31 273 GLN A C 1
ATOM 2170 O O . GLN A 1 273 ? 52.656 4.176 -83.254 1.00 97.31 273 GLN A O 1
ATOM 2175 N N . VAL A 1 274 ? 51.436 2.443 -82.486 1.00 97.69 274 VAL A N 1
ATOM 2176 C CA . VAL A 1 274 ? 51.786 1.516 -83.574 1.00 97.69 274 VAL A CA 1
ATOM 2177 C C . VAL A 1 274 ? 51.330 2.056 -84.934 1.00 97.69 274 VAL A C 1
ATOM 2179 O O . VAL A 1 274 ? 52.078 1.984 -85.905 1.00 97.69 274 VAL A O 1
ATOM 2182 N N . GLU A 1 275 ? 50.129 2.634 -85.023 1.00 96.81 275 GLU A N 1
ATOM 2183 C CA . GLU A 1 275 ? 49.637 3.273 -86.251 1.00 96.81 275 GLU A CA 1
ATOM 2184 C C . GLU A 1 275 ? 50.507 4.472 -86.660 1.00 96.81 275 GLU A C 1
ATOM 2186 O O . GLU A 1 275 ? 50.881 4.586 -87.827 1.00 96.81 275 GLU A O 1
ATOM 2191 N N . CYS A 1 276 ? 50.878 5.341 -85.715 1.00 96.19 276 CYS A N 1
ATOM 2192 C CA . CYS A 1 276 ? 51.771 6.475 -85.955 1.00 96.19 276 CYS A CA 1
ATOM 2193 C C . CYS A 1 276 ? 53.173 6.029 -86.388 1.00 96.19 276 CYS A C 1
ATOM 2195 O O . CYS A 1 276 ? 53.724 6.604 -87.322 1.00 96.19 276 CYS A O 1
ATOM 2197 N N . GLU A 1 277 ? 53.753 5.015 -85.741 1.00 96.88 277 GLU A N 1
ATOM 2198 C CA . GLU A 1 277 ? 55.047 4.434 -86.123 1.00 96.88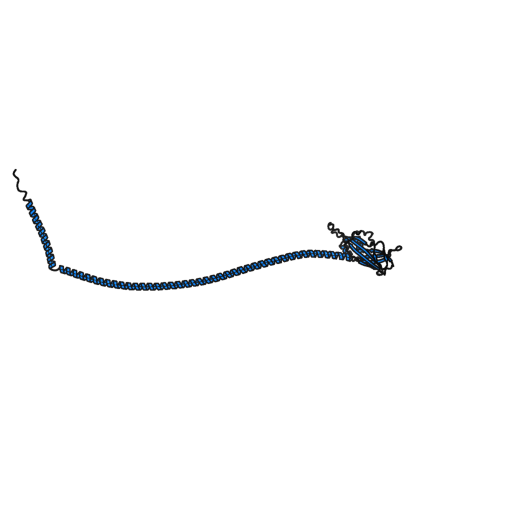 277 GLU A CA 1
ATOM 2199 C C . GLU A 1 277 ? 54.996 3.874 -87.543 1.00 96.88 277 GLU A C 1
ATOM 2201 O O . GLU A 1 277 ? 55.836 4.218 -88.372 1.00 96.88 277 GLU A O 1
ATOM 2206 N N . HIS A 1 278 ? 53.952 3.108 -87.863 1.00 96.62 278 HIS A N 1
ATOM 2207 C CA . HIS A 1 278 ? 53.751 2.581 -89.206 1.00 96.62 278 HIS A CA 1
ATOM 2208 C C . HIS A 1 278 ? 53.619 3.693 -90.260 1.00 96.62 278 HIS A C 1
ATOM 2210 O O . HIS A 1 278 ? 54.219 3.597 -91.330 1.00 96.62 278 HIS A O 1
ATOM 2216 N N . GLN A 1 279 ? 52.877 4.768 -89.966 1.00 96.25 279 GLN A N 1
ATOM 2217 C CA . GLN A 1 279 ? 52.780 5.932 -90.857 1.00 96.25 279 GLN A CA 1
ATOM 2218 C C . GLN A 1 279 ? 54.134 6.621 -91.041 1.00 96.25 279 GLN A C 1
ATOM 2220 O O . GLN A 1 279 ? 54.502 6.955 -92.164 1.00 96.25 279 GLN A O 1
ATOM 2225 N N . LEU A 1 280 ? 54.898 6.810 -89.961 1.00 96.69 280 LEU A N 1
ATOM 2226 C CA . LEU A 1 280 ? 56.241 7.382 -90.041 1.00 96.69 280 LEU A CA 1
ATOM 2227 C C . LEU A 1 280 ? 57.174 6.520 -90.893 1.00 96.69 280 LEU A C 1
ATOM 2229 O O . LEU A 1 280 ? 57.952 7.074 -91.665 1.00 96.69 280 LEU A O 1
ATOM 2233 N N . ASP A 1 281 ? 57.093 5.197 -90.785 1.00 95.44 281 ASP A N 1
ATOM 2234 C CA . ASP A 1 281 ? 57.893 4.282 -91.600 1.00 95.44 281 ASP A CA 1
ATOM 2235 C C . ASP A 1 281 ? 57.487 4.336 -93.078 1.00 95.44 281 ASP A C 1
ATOM 2237 O O . ASP A 1 281 ? 58.359 4.461 -93.938 1.00 95.44 281 ASP A O 1
ATOM 2241 N N . ILE A 1 282 ? 56.184 4.386 -93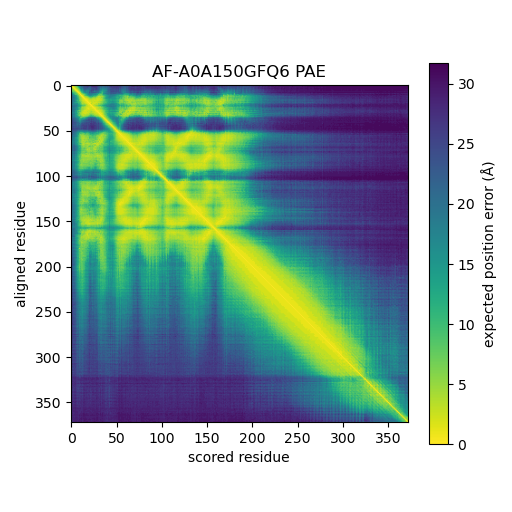.387 1.00 96.44 282 ILE A N 1
ATOM 2242 C CA . ILE A 1 282 ? 55.701 4.619 -94.759 1.00 96.44 282 ILE A CA 1
ATOM 2243 C C . ILE A 1 282 ? 56.246 5.943 -95.313 1.00 96.44 282 ILE A C 1
ATOM 2245 O O . ILE A 1 282 ? 56.722 5.994 -96.448 1.00 96.44 282 ILE A O 1
ATOM 2249 N N . GLU A 1 283 ? 56.178 7.028 -94.541 1.00 94.44 283 GLU A N 1
ATOM 2250 C CA . GLU A 1 283 ? 56.685 8.333 -94.973 1.00 94.44 283 GLU A CA 1
ATOM 2251 C C . GLU A 1 283 ? 58.214 8.350 -95.112 1.00 94.44 283 GLU A C 1
ATOM 2253 O O . GLU A 1 283 ? 58.742 8.981 -96.029 1.00 94.44 283 GLU A O 1
ATOM 2258 N N . ARG A 1 284 ? 58.946 7.621 -94.260 1.00 96.25 284 ARG A N 1
ATOM 2259 C CA . ARG A 1 284 ? 60.398 7.423 -94.402 1.00 96.25 284 ARG A CA 1
ATOM 2260 C C . ARG A 1 284 ? 60.733 6.683 -95.689 1.00 96.25 284 ARG A C 1
ATOM 2262 O O . ARG A 1 284 ? 61.631 7.129 -96.401 1.00 96.25 284 ARG A O 1
ATOM 2269 N N . ASP A 1 285 ? 60.006 5.618 -96.016 1.00 95.62 285 ASP A N 1
ATOM 2270 C CA . ASP A 1 285 ? 60.194 4.862 -97.256 1.00 95.62 285 ASP A CA 1
ATOM 2271 C C . ASP A 1 285 ? 59.894 5.725 -98.488 1.00 95.62 285 ASP A C 1
ATOM 2273 O O . ASP A 1 285 ? 60.692 5.757 -99.431 1.00 95.62 285 ASP A O 1
ATOM 2277 N N . ARG A 1 286 ? 58.800 6.501 -98.451 1.00 95.94 286 ARG A N 1
ATOM 2278 C CA . ARG A 1 286 ? 58.452 7.484 -99.493 1.00 95.94 286 ARG A CA 1
ATOM 2279 C C . ARG A 1 286 ? 59.540 8.535 -99.661 1.00 95.94 286 ARG A C 1
ATOM 2281 O O . ARG A 1 286 ? 59.947 8.817 -100.784 1.00 95.94 286 ARG A O 1
ATOM 2288 N N . ASN A 1 287 ? 60.036 9.106 -98.565 1.00 94.44 287 ASN A N 1
ATOM 2289 C CA . ASN A 1 287 ? 61.106 10.097 -98.611 1.00 94.44 287 ASN A CA 1
ATOM 2290 C C . ASN A 1 287 ? 62.406 9.479 -99.147 1.00 94.44 287 ASN A C 1
ATOM 2292 O O . ASN A 1 287 ? 63.044 10.053 -100.021 1.00 94.44 287 ASN A O 1
ATOM 2296 N N . ALA A 1 288 ? 62.764 8.266 -98.720 1.00 94.81 288 ALA A N 1
ATOM 2297 C CA . ALA A 1 288 ? 63.921 7.547 -99.246 1.00 94.81 288 ALA A CA 1
ATOM 2298 C C . ALA A 1 288 ? 63.797 7.266 -100.754 1.00 94.81 288 ALA A C 1
ATOM 2300 O O . ALA A 1 288 ? 64.796 7.315 -101.475 1.00 94.81 288 ALA A O 1
ATOM 2301 N N . GLU A 1 289 ? 62.594 6.971 -101.250 1.00 94.62 289 GLU A N 1
ATOM 2302 C CA . GLU A 1 289 ? 62.327 6.842 -102.684 1.00 94.62 289 GLU A CA 1
ATOM 2303 C C . GLU A 1 289 ? 62.433 8.190 -103.410 1.00 94.62 289 GLU A C 1
ATOM 2305 O O . GLU A 1 289 ? 63.069 8.269 -104.462 1.00 94.62 289 GLU A O 1
ATOM 2310 N N . LEU A 1 290 ? 61.872 9.263 -102.846 1.00 93.44 290 LEU A N 1
ATOM 2311 C CA . LEU A 1 290 ? 61.989 10.613 -103.400 1.00 93.44 290 LEU A CA 1
ATOM 2312 C C . LEU A 1 290 ? 63.448 11.072 -103.467 1.00 93.44 290 LEU A C 1
ATOM 2314 O O . LEU A 1 290 ? 63.867 11.551 -104.515 1.00 93.44 290 LEU A O 1
ATOM 2318 N N . VAL A 1 291 ? 64.240 10.859 -102.414 1.00 94.69 291 VAL A N 1
ATOM 2319 C CA . VAL A 1 291 ? 65.684 11.146 -102.392 1.00 94.69 291 VAL A CA 1
ATOM 2320 C C . VAL A 1 291 ? 66.405 10.361 -103.486 1.00 94.69 291 VAL A C 1
ATOM 2322 O O . VAL A 1 291 ? 67.175 10.947 -104.243 1.00 94.69 291 VAL A O 1
ATOM 2325 N N . ARG A 1 292 ? 66.111 9.061 -103.644 1.00 94.62 292 ARG A N 1
ATOM 2326 C CA . ARG A 1 292 ? 66.656 8.246 -104.746 1.00 94.62 292 ARG A CA 1
ATOM 2327 C C . ARG A 1 292 ? 66.294 8.820 -106.120 1.00 94.62 292 ARG A C 1
ATOM 2329 O O . ARG A 1 292 ? 67.149 8.880 -107.000 1.00 94.62 292 ARG A O 1
ATOM 2336 N N . ARG A 1 293 ? 65.047 9.265 -106.312 1.00 94.06 293 ARG A N 1
ATOM 2337 C CA . ARG A 1 293 ? 64.590 9.891 -107.565 1.00 94.06 293 ARG A CA 1
ATOM 2338 C C . ARG A 1 293 ? 65.264 11.237 -107.815 1.00 94.06 293 ARG A C 1
ATOM 2340 O O . ARG A 1 293 ? 65.630 11.498 -108.955 1.00 94.06 293 ARG A O 1
ATOM 2347 N N . VAL A 1 294 ? 65.439 12.070 -106.788 1.00 94.12 294 VAL A N 1
ATOM 2348 C CA . VAL A 1 294 ? 66.158 13.349 -106.895 1.00 94.12 294 VAL A CA 1
ATOM 2349 C C . VAL A 1 294 ? 67.605 13.098 -107.302 1.00 94.12 294 VAL A C 1
ATOM 2351 O O . VAL A 1 294 ? 68.007 13.627 -108.328 1.00 94.12 294 VAL A O 1
ATOM 2354 N N . ALA A 1 295 ? 68.329 12.209 -106.614 1.00 93.50 295 ALA A N 1
ATOM 2355 C CA . ALA A 1 295 ? 69.702 11.845 -106.979 1.00 93.50 295 ALA A CA 1
ATOM 2356 C C . ALA A 1 295 ? 69.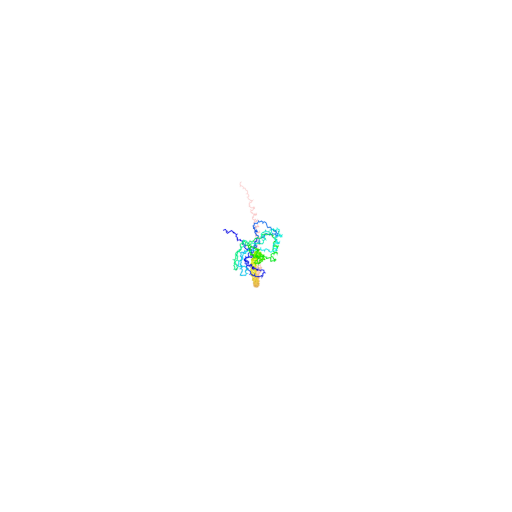809 11.337 -108.429 1.00 93.50 295 ALA A C 1
ATOM 2358 O O . ALA A 1 295 ? 70.684 11.767 -109.175 1.00 93.50 295 ALA A O 1
ATOM 2359 N N . MET A 1 296 ? 68.882 10.479 -108.871 1.00 93.81 296 MET A N 1
ATOM 2360 C CA . MET A 1 296 ? 68.832 10.020 -110.267 1.00 93.81 296 MET A CA 1
ATOM 2361 C C . MET A 1 296 ? 68.617 11.181 -111.253 1.00 93.81 296 MET A C 1
ATOM 2363 O O . MET A 1 296 ? 69.202 11.208 -112.335 1.00 93.81 296 MET A O 1
ATOM 2367 N N . MET A 1 297 ? 67.743 12.133 -110.918 1.00 90.56 297 MET A N 1
ATOM 2368 C CA . MET A 1 297 ? 67.471 13.295 -111.768 1.00 90.56 297 MET A CA 1
ATOM 2369 C C . MET A 1 297 ? 68.638 14.287 -111.766 1.00 90.56 297 MET A C 1
ATOM 2371 O O . MET A 1 297 ? 68.942 14.829 -112.823 1.00 90.56 297 MET A O 1
ATOM 2375 N N . GLU A 1 298 ? 69.319 14.476 -110.635 1.00 92.62 298 GLU A N 1
ATOM 2376 C CA . GLU A 1 298 ? 70.554 15.260 -110.519 1.00 92.62 298 GLU A CA 1
ATOM 2377 C C . GLU A 1 298 ? 71.681 14.643 -111.350 1.00 92.62 298 GLU A C 1
ATOM 2379 O O . GLU A 1 298 ? 72.331 15.356 -112.105 1.00 92.62 298 GLU A O 1
ATOM 2384 N N . GLU A 1 299 ? 71.867 13.320 -111.314 1.00 91.81 299 GLU A N 1
ATOM 2385 C CA . GLU A 1 299 ? 72.851 12.630 -112.158 1.00 91.81 299 GLU A CA 1
ATOM 2386 C C . GLU A 1 299 ? 72.530 12.802 -113.651 1.00 91.81 299 GLU A C 1
ATOM 2388 O O . GLU A 1 299 ? 73.408 13.102 -114.464 1.00 91.81 299 GLU A O 1
ATOM 2393 N N . ARG A 1 300 ? 71.250 12.685 -114.033 1.00 92.25 300 ARG A N 1
ATOM 2394 C CA . ARG A 1 300 ? 70.802 12.953 -115.410 1.00 92.25 300 ARG A CA 1
ATOM 2395 C C . ARG A 1 300 ? 71.025 14.406 -115.821 1.00 92.25 300 ARG A C 1
ATOM 2397 O O . ARG A 1 300 ? 71.389 14.643 -116.978 1.00 92.25 300 ARG A O 1
ATOM 2404 N N . LEU A 1 301 ? 70.777 15.349 -114.912 1.00 90.44 301 LEU A N 1
ATOM 2405 C CA . LEU A 1 301 ? 71.000 16.773 -115.130 1.00 90.44 301 LEU A CA 1
ATOM 2406 C C . LEU A 1 301 ? 72.494 17.042 -115.313 1.00 90.44 301 LEU A C 1
ATOM 2408 O O . LEU A 1 301 ? 72.858 17.565 -116.359 1.00 90.44 301 LEU A O 1
ATOM 2412 N N . ALA A 1 302 ? 73.351 16.566 -114.410 1.00 91.31 302 ALA A N 1
ATOM 2413 C CA . ALA A 1 302 ? 74.805 16.682 -114.502 1.00 91.31 302 ALA A CA 1
ATOM 2414 C C . ALA A 1 302 ? 75.349 16.066 -115.800 1.00 91.31 302 ALA A C 1
ATOM 2416 O O . ALA A 1 302 ? 76.165 16.672 -116.490 1.00 91.31 302 ALA A O 1
ATOM 2417 N N . ALA A 1 303 ? 74.846 14.894 -116.205 1.00 90.44 303 ALA A N 1
ATOM 2418 C CA . ALA A 1 303 ? 75.201 14.292 -117.487 1.00 90.44 303 ALA A CA 1
ATOM 2419 C C . ALA A 1 303 ? 74.749 15.150 -118.683 1.00 90.44 303 ALA A C 1
ATOM 2421 O O . ALA A 1 303 ? 75.417 15.171 -119.715 1.00 90.44 303 ALA A O 1
ATOM 2422 N N . SER A 1 304 ? 73.609 15.842 -118.583 1.00 89.25 304 SER A N 1
ATOM 2423 C CA . SER A 1 304 ? 73.149 16.776 -119.617 1.00 89.25 304 SER A CA 1
ATOM 2424 C C . SER A 1 304 ? 73.948 18.075 -119.646 1.00 89.25 304 SER A C 1
ATOM 2426 O O . SER A 1 304 ? 74.318 18.510 -120.729 1.00 89.25 304 SER A O 1
ATOM 2428 N N . GLU A 1 305 ? 74.289 18.632 -118.486 1.00 90.75 305 GLU A N 1
ATOM 2429 C CA . GLU A 1 305 ? 75.142 19.810 -118.349 1.00 90.75 305 GLU A CA 1
ATOM 2430 C C . GLU A 1 305 ? 76.547 19.517 -118.876 1.00 90.75 305 GLU A C 1
ATOM 2432 O O . GLU A 1 305 ? 77.081 20.312 -119.637 1.00 90.75 305 GLU A O 1
ATOM 2437 N N . ALA A 1 306 ? 77.109 18.340 -118.586 1.00 89.69 306 ALA A N 1
ATOM 2438 C CA . ALA A 1 306 ? 78.378 17.891 -119.157 1.00 89.69 306 ALA A CA 1
ATOM 2439 C C . ALA A 1 306 ? 78.320 17.775 -120.690 1.00 89.69 306 ALA A C 1
ATOM 2441 O O . ALA A 1 306 ? 79.275 18.154 -121.365 1.00 89.69 306 ALA A O 1
ATOM 2442 N N . ARG A 1 307 ? 77.198 17.300 -121.258 1.00 88.75 307 ARG A N 1
ATOM 2443 C CA . ARG A 1 307 ? 76.983 17.313 -122.718 1.00 88.75 307 ARG A CA 1
ATOM 2444 C C . ARG A 1 307 ? 76.905 18.738 -123.263 1.00 88.75 307 ARG A C 1
ATOM 2446 O O . ARG A 1 307 ? 77.524 19.009 -124.284 1.00 88.75 307 ARG A O 1
ATOM 2453 N N . CYS A 1 308 ? 76.177 19.636 -122.599 1.00 86.00 308 CYS A N 1
ATOM 2454 C CA . CYS A 1 308 ? 76.109 21.045 -122.990 1.00 86.00 308 CYS A CA 1
ATOM 2455 C C . CYS A 1 308 ? 77.498 21.694 -122.953 1.00 86.00 308 CYS A C 1
ATOM 2457 O O . CYS A 1 308 ? 77.901 22.292 -123.941 1.00 86.00 308 CYS A O 1
ATOM 2459 N N . LEU A 1 309 ? 78.260 21.492 -121.875 1.00 90.25 309 LEU A N 1
ATOM 2460 C CA . LEU A 1 309 ? 79.638 21.970 -121.736 1.00 90.25 309 LEU A CA 1
ATOM 2461 C C . LEU A 1 309 ? 80.568 21.392 -122.811 1.00 90.25 309 LEU A C 1
ATOM 2463 O O . LEU A 1 309 ? 81.408 22.112 -123.340 1.00 90.25 309 LEU A O 1
ATOM 2467 N N . ALA A 1 310 ? 80.429 20.111 -123.163 1.00 86.19 310 ALA A N 1
ATOM 2468 C CA . ALA A 1 310 ? 81.201 19.507 -124.249 1.00 86.19 310 ALA A CA 1
ATOM 2469 C C . ALA A 1 310 ? 80.903 20.187 -125.593 1.00 86.19 310 ALA A C 1
ATOM 2471 O O . ALA A 1 310 ? 81.832 20.576 -126.291 1.00 86.19 310 ALA A O 1
ATOM 2472 N N . VAL A 1 311 ? 79.623 20.411 -125.908 1.00 87.56 311 VAL A N 1
ATOM 2473 C CA . VAL A 1 311 ? 79.207 21.140 -127.118 1.00 87.56 311 VAL A CA 1
ATOM 2474 C C . VAL A 1 311 ? 79.703 22.589 -127.095 1.00 87.56 311 VAL A C 1
ATOM 2476 O O . VAL A 1 311 ? 80.161 23.098 -128.116 1.00 87.56 311 VAL A O 1
ATOM 2479 N N . GLU A 1 312 ? 79.649 23.265 -125.947 1.00 85.62 312 GLU A N 1
ATOM 2480 C CA . GLU A 1 312 ? 80.190 24.619 -125.787 1.00 85.62 312 GLU A CA 1
ATOM 2481 C C . GLU A 1 312 ? 81.707 24.661 -126.021 1.00 85.62 312 GLU A C 1
ATOM 2483 O O . GLU A 1 312 ? 82.191 25.566 -126.704 1.00 85.62 312 GLU A O 1
ATOM 2488 N N . ASN A 1 313 ? 82.451 23.669 -125.522 1.00 85.81 313 ASN A N 1
ATOM 2489 C CA . ASN A 1 313 ? 83.890 23.536 -125.754 1.00 85.81 313 ASN A CA 1
ATOM 2490 C C . ASN A 1 313 ? 84.206 23.220 -127.220 1.00 85.81 313 ASN A C 1
ATOM 2492 O O . ASN A 1 313 ? 85.044 23.894 -127.809 1.00 85.81 313 ASN A O 1
ATOM 2496 N N . GLU A 1 314 ? 83.493 22.281 -127.847 1.00 85.31 314 GLU A N 1
ATOM 2497 C CA . GLU A 1 314 ? 83.619 21.994 -129.284 1.00 85.31 314 GLU A CA 1
ATOM 2498 C C . GLU A 1 314 ? 83.346 23.247 -130.127 1.00 85.31 314 GLU A C 1
ATOM 2500 O O . GLU A 1 314 ? 84.051 23.530 -131.097 1.00 85.31 314 GLU A O 1
ATOM 2505 N N . PHE A 1 315 ? 82.352 24.051 -129.736 1.00 83.19 315 PHE A N 1
ATOM 2506 C CA . PHE A 1 315 ? 82.055 25.319 -130.392 1.00 83.19 315 PHE A CA 1
ATOM 2507 C C . PHE A 1 315 ? 83.151 26.370 -130.154 1.00 83.19 315 PHE A C 1
ATOM 2509 O O . PHE A 1 315 ? 83.483 27.144 -131.060 1.00 83.19 315 PHE A O 1
ATOM 2516 N N . ALA A 1 316 ? 83.744 26.411 -128.959 1.00 81.00 316 ALA A N 1
ATOM 2517 C CA . ALA A 1 316 ? 84.879 27.274 -128.648 1.00 81.00 316 ALA A CA 1
ATOM 2518 C C . ALA A 1 316 ? 86.130 26.883 -129.454 1.00 81.00 316 ALA A C 1
ATOM 2520 O O . ALA A 1 316 ? 86.761 27.764 -130.044 1.00 81.00 316 ALA A O 1
ATOM 2521 N N . ASP A 1 317 ? 86.430 25.589 -129.558 1.00 81.19 317 ASP A N 1
ATOM 2522 C CA . ASP A 1 317 ? 87.520 25.037 -130.366 1.00 81.19 317 ASP A CA 1
ATOM 2523 C C . ASP A 1 317 ? 87.295 25.307 -131.856 1.00 81.19 317 ASP A C 1
ATOM 2525 O O . ASP A 1 317 ? 88.202 25.777 -132.543 1.00 81.19 317 ASP A O 1
ATOM 2529 N N . TYR A 1 318 ? 86.066 25.135 -132.355 1.00 77.94 318 TYR A N 1
ATOM 2530 C CA . TYR A 1 318 ? 85.691 25.522 -133.717 1.00 77.94 318 TYR A CA 1
ATOM 2531 C C . TYR A 1 318 ? 85.911 27.021 -133.966 1.00 77.94 318 TYR A C 1
ATOM 2533 O O . TYR A 1 318 ? 86.449 27.415 -135.007 1.00 77.94 318 TYR A O 1
ATOM 2541 N N . ARG A 1 319 ? 85.557 27.887 -133.004 1.00 79.81 319 ARG A N 1
ATOM 2542 C CA . ARG A 1 319 ? 85.845 29.328 -133.089 1.00 79.81 319 ARG A CA 1
ATOM 2543 C C . ARG A 1 319 ? 87.342 29.630 -133.050 1.00 79.81 319 ARG A C 1
ATOM 2545 O O . ARG A 1 319 ? 87.774 30.538 -133.758 1.00 79.81 319 ARG A O 1
ATOM 2552 N N . ALA A 1 320 ? 88.129 28.916 -132.249 1.00 74.88 320 ALA A N 1
ATOM 2553 C CA . ALA A 1 320 ? 89.578 29.084 -132.183 1.00 74.88 320 ALA A CA 1
ATOM 2554 C C . ALA A 1 320 ? 90.264 28.626 -133.482 1.00 74.88 320 ALA A C 1
ATOM 2556 O O . ALA A 1 320 ? 91.068 29.375 -134.034 1.00 74.88 320 ALA A O 1
ATOM 2557 N N . ALA A 1 321 ? 89.877 27.471 -134.028 1.00 74.00 321 ALA A N 1
ATOM 2558 C CA . ALA A 1 321 ? 90.344 26.965 -135.319 1.00 74.00 321 ALA A CA 1
ATOM 2559 C C . ALA A 1 321 ? 89.935 27.885 -136.481 1.00 74.00 321 ALA A C 1
ATOM 2561 O O . ALA A 1 321 ? 90.718 28.139 -137.392 1.00 74.00 321 ALA A O 1
ATOM 2562 N N . SER A 1 322 ? 88.736 28.470 -136.422 1.00 69.19 322 SER A N 1
ATOM 2563 C CA . SER A 1 322 ? 88.302 29.465 -137.410 1.00 69.19 322 SER A CA 1
ATOM 2564 C C . SER A 1 322 ? 89.152 30.745 -137.359 1.00 69.19 322 SER A C 1
ATOM 2566 O O . SER A 1 322 ? 89.369 31.372 -138.394 1.00 69.19 322 SER A O 1
ATOM 2568 N N . ARG A 1 323 ? 89.685 31.121 -136.183 1.00 65.31 323 ARG A N 1
ATOM 2569 C CA . ARG A 1 323 ? 90.589 32.277 -136.004 1.00 65.31 323 ARG A CA 1
ATOM 2570 C C . ARG A 1 323 ? 92.024 32.032 -136.486 1.00 65.31 323 ARG A C 1
ATOM 2572 O O . ARG A 1 323 ? 92.734 33.013 -136.670 1.00 65.31 323 ARG A O 1
ATOM 2579 N N . SER A 1 324 ? 92.449 30.783 -136.694 1.00 62.88 324 SER A N 1
ATOM 2580 C CA . SER A 1 324 ? 93.795 30.429 -137.182 1.00 62.88 324 SER A CA 1
ATOM 2581 C C . SER A 1 324 ? 93.846 30.099 -138.681 1.00 62.88 324 SER A C 1
ATOM 2583 O O . SER A 1 324 ? 94.874 29.649 -139.190 1.00 62.88 324 SER A O 1
ATOM 2585 N N . THR A 1 325 ? 92.751 30.323 -139.411 1.00 72.69 325 THR A N 1
ATOM 2586 C CA . THR A 1 325 ? 92.718 30.175 -140.870 1.00 72.69 325 THR A CA 1
ATOM 2587 C C . THR A 1 325 ? 93.499 31.301 -141.568 1.00 72.69 325 THR A C 1
ATOM 2589 O O . THR A 1 325 ? 93.523 32.435 -141.081 1.00 72.69 325 THR A O 1
ATOM 2592 N N . PRO A 1 326 ? 94.110 31.045 -142.743 1.00 65.12 326 PRO A N 1
ATOM 2593 C CA . PRO A 1 326 ? 94.853 32.065 -143.488 1.00 65.12 326 PRO A CA 1
ATOM 2594 C C . PRO A 1 326 ? 93.977 33.263 -143.896 1.00 65.12 326 PRO A C 1
ATOM 2596 O O . PRO A 1 326 ? 94.493 34.370 -144.018 1.00 65.12 326 PRO A O 1
ATOM 2599 N N . GLU A 1 327 ? 92.656 33.090 -144.032 1.00 63.72 327 GLU A N 1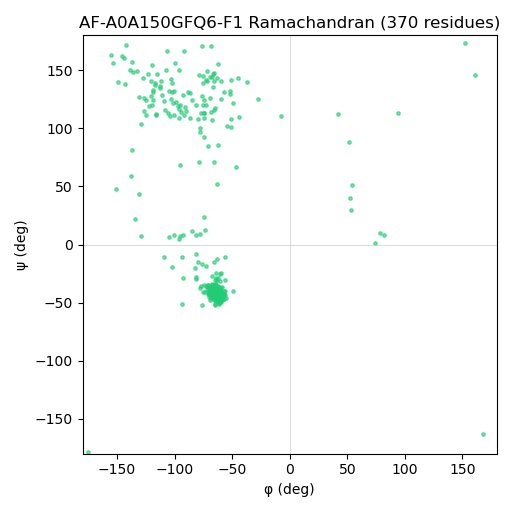
ATOM 2600 C CA . GLU A 1 327 ? 91.709 34.199 -144.236 1.00 63.72 327 GLU A CA 1
ATOM 2601 C C . GLU A 1 327 ? 91.552 35.101 -142.996 1.00 63.72 327 GLU A C 1
ATOM 2603 O O . GLU A 1 327 ? 91.443 36.322 -143.143 1.00 63.72 327 GLU A O 1
ATOM 2608 N N . ALA A 1 328 ? 91.589 34.544 -141.778 1.00 62.56 328 ALA A N 1
ATOM 2609 C CA . ALA A 1 328 ? 91.571 35.309 -140.525 1.00 62.56 328 ALA A CA 1
ATOM 2610 C C . ALA A 1 328 ? 92.890 36.081 -140.303 1.00 62.56 328 ALA A C 1
ATOM 2612 O O . ALA A 1 328 ? 92.881 37.241 -139.884 1.00 62.56 328 ALA A O 1
ATOM 2613 N N . GLU A 1 329 ? 94.027 35.481 -140.668 1.00 64.31 329 GLU A N 1
ATOM 2614 C CA . GLU A 1 329 ? 95.340 36.141 -140.645 1.00 64.31 329 GLU A CA 1
ATOM 2615 C C . GLU A 1 329 ? 95.416 37.266 -141.696 1.00 64.31 329 GLU A C 1
ATOM 2617 O O . GLU A 1 329 ? 95.877 38.367 -141.394 1.00 64.31 329 GLU A O 1
ATOM 2622 N N . LEU A 1 330 ? 94.876 37.043 -142.903 1.00 66.00 330 LEU A N 1
ATOM 2623 C CA . LEU A 1 330 ? 94.781 38.056 -143.961 1.00 66.00 330 LEU A CA 1
ATOM 2624 C C . LEU A 1 330 ? 93.841 39.206 -143.590 1.00 66.00 330 LEU A C 1
ATOM 2626 O O . LEU A 1 330 ? 94.136 40.355 -143.908 1.00 66.00 330 LEU A O 1
ATOM 2630 N N . THR A 1 331 ? 92.730 38.940 -142.896 1.00 69.81 331 THR A N 1
ATOM 2631 C CA . THR A 1 331 ? 91.824 39.996 -142.408 1.00 69.81 331 THR A CA 1
ATOM 2632 C C . THR A 1 331 ? 92.422 40.774 -141.237 1.00 69.81 331 THR A C 1
ATOM 2634 O O . THR A 1 331 ? 92.262 41.995 -141.200 1.00 69.81 331 THR A O 1
ATOM 2637 N N . ARG A 1 332 ? 93.183 40.126 -140.342 1.00 73.56 332 ARG A N 1
ATOM 2638 C CA . ARG A 1 332 ? 93.973 40.814 -139.304 1.00 73.56 332 ARG A CA 1
ATOM 2639 C C . ARG A 1 332 ? 95.055 41.708 -139.923 1.00 73.56 332 ARG A C 1
ATOM 2641 O O . ARG A 1 332 ? 95.141 42.880 -139.565 1.00 73.56 332 ARG A O 1
ATOM 2648 N N . GLN A 1 333 ? 95.799 41.203 -140.911 1.00 70.88 333 GLN A N 1
ATOM 2649 C CA . GLN A 1 333 ? 96.818 41.962 -141.651 1.00 70.88 333 GLN A CA 1
ATOM 2650 C C . GLN A 1 333 ? 96.210 43.092 -142.501 1.00 70.88 333 GLN A C 1
ATOM 2652 O O . GLN A 1 333 ? 96.775 44.182 -142.567 1.00 70.88 333 GLN A O 1
ATOM 2657 N N . LEU A 1 334 ? 95.027 42.895 -143.096 1.00 70.00 334 LEU A N 1
ATOM 2658 C CA . LEU A 1 334 ? 94.271 43.950 -143.785 1.00 70.00 334 LEU A CA 1
ATOM 2659 C C . LEU A 1 334 ? 93.757 45.023 -142.821 1.00 70.00 334 LEU A C 1
ATOM 2661 O O . LEU A 1 334 ? 93.734 46.194 -143.194 1.00 70.00 334 LEU A O 1
ATOM 2665 N N . ALA A 1 335 ? 93.340 44.657 -141.605 1.00 75.06 335 ALA A N 1
ATOM 2666 C CA . ALA A 1 335 ? 92.911 45.614 -140.587 1.00 75.06 335 ALA A CA 1
ATOM 2667 C C . ALA A 1 335 ? 94.093 46.455 -140.071 1.00 75.06 335 ALA A C 1
ATOM 2669 O O . ALA A 1 335 ? 93.983 47.680 -140.025 1.00 75.06 335 ALA A O 1
ATOM 2670 N N . GLU A 1 336 ? 95.242 45.832 -139.783 1.00 75.81 336 GLU A N 1
ATOM 2671 C CA . GLU A 1 336 ? 96.476 46.537 -139.399 1.00 75.81 336 GLU A CA 1
ATOM 2672 C C . GLU A 1 336 ? 97.004 47.432 -140.534 1.00 75.81 336 GLU A C 1
ATOM 2674 O O . GLU A 1 336 ? 97.320 48.601 -140.302 1.00 75.81 336 GLU A O 1
ATOM 2679 N N . ALA A 1 337 ? 97.022 46.946 -141.781 1.00 69.69 337 ALA A N 1
ATOM 2680 C CA . ALA A 1 337 ? 97.431 47.739 -142.942 1.00 69.69 337 ALA A CA 1
ATOM 2681 C C . ALA A 1 337 ? 96.467 48.904 -143.234 1.00 69.69 337 ALA A C 1
ATOM 2683 O O . ALA A 1 337 ? 96.913 49.993 -143.598 1.00 69.69 337 ALA A O 1
ATOM 2684 N N . ARG A 1 338 ? 95.151 48.719 -143.041 1.00 76.19 338 ARG A N 1
ATOM 2685 C CA . ARG A 1 338 ? 94.150 49.790 -143.201 1.00 76.19 338 ARG A CA 1
ATOM 2686 C C . ARG A 1 338 ? 94.264 50.859 -142.121 1.00 76.19 338 ARG A C 1
ATOM 2688 O O . ARG A 1 338 ? 94.159 52.038 -142.451 1.00 76.19 338 ARG A O 1
ATOM 2695 N N . GLU A 1 339 ? 94.495 50.490 -140.863 1.00 75.81 339 GLU A N 1
ATOM 2696 C CA . GLU A 1 339 ? 94.698 51.479 -139.796 1.00 75.81 339 GLU A CA 1
ATOM 2697 C C . GLU A 1 339 ? 96.052 52.201 -139.935 1.00 75.81 339 GLU A C 1
ATOM 2699 O O . GLU A 1 339 ? 96.118 53.417 -139.742 1.00 75.81 339 GLU A O 1
ATOM 2704 N N . ALA A 1 340 ? 97.108 51.524 -140.406 1.00 72.38 340 ALA A N 1
ATOM 2705 C CA . ALA A 1 340 ? 98.375 52.172 -140.760 1.00 72.38 340 ALA A CA 1
ATOM 2706 C C . ALA A 1 340 ? 98.232 53.147 -141.949 1.00 72.38 340 ALA A C 1
ATOM 2708 O O . ALA A 1 340 ? 98.778 54.254 -141.907 1.00 72.38 340 ALA A O 1
ATOM 2709 N N . ALA A 1 341 ? 97.453 52.782 -142.976 1.00 71.00 341 ALA A N 1
ATOM 2710 C CA . ALA A 1 341 ? 97.154 53.645 -144.120 1.00 71.00 341 ALA A CA 1
ATOM 2711 C C . ALA A 1 341 ? 96.310 54.870 -143.723 1.00 71.00 341 ALA A C 1
ATOM 2713 O O . ALA A 1 341 ? 96.674 55.993 -144.072 1.00 71.00 341 ALA A O 1
ATOM 2714 N N . LYS A 1 342 ? 95.254 54.696 -142.911 1.00 75.62 342 LYS A N 1
ATOM 2715 C CA . LYS A 1 342 ? 94.461 55.818 -142.371 1.00 75.62 342 LYS A CA 1
ATOM 2716 C C . LYS A 1 342 ? 95.304 56.753 -141.500 1.00 75.62 342 LYS A C 1
ATOM 2718 O O . LYS A 1 342 ? 95.188 57.972 -141.612 1.00 75.62 342 LYS A O 1
ATOM 2723 N N . ALA A 1 343 ? 96.182 56.216 -140.650 1.00 73.50 343 ALA A N 1
ATOM 2724 C CA . ALA A 1 343 ? 97.076 57.034 -139.829 1.00 73.50 343 ALA A CA 1
ATOM 2725 C C . ALA A 1 343 ? 98.085 57.832 -140.682 1.00 73.50 343 ALA A C 1
ATOM 2727 O O . ALA A 1 343 ? 98.410 58.977 -140.346 1.00 73.50 343 ALA A O 1
ATOM 2728 N N . ALA A 1 344 ? 98.557 57.263 -141.797 1.00 69.19 344 ALA A N 1
ATOM 2729 C CA . ALA A 1 344 ? 99.415 57.949 -142.761 1.00 69.19 344 ALA A CA 1
ATOM 2730 C C . ALA A 1 344 ? 98.660 59.037 -143.551 1.00 69.19 344 ALA A C 1
ATOM 2732 O O . ALA A 1 344 ? 99.176 60.149 -143.684 1.00 69.19 344 ALA A O 1
ATOM 2733 N N . GLU A 1 345 ? 97.420 58.780 -143.985 1.00 71.00 345 GLU A N 1
ATOM 2734 C CA . GLU A 1 345 ? 96.561 59.775 -144.648 1.00 71.00 345 GLU A CA 1
ATOM 2735 C C . GLU A 1 345 ? 96.227 60.958 -143.732 1.00 71.00 345 GLU A C 1
ATOM 2737 O O . GLU A 1 345 ? 96.324 62.111 -144.154 1.00 71.00 345 GLU A O 1
ATOM 2742 N N . VAL A 1 346 ? 95.923 60.717 -142.451 1.00 74.88 346 VAL A N 1
ATOM 2743 C CA . VAL A 1 346 ? 95.660 61.797 -141.481 1.00 74.88 346 VAL A CA 1
ATOM 2744 C C . VAL A 1 346 ? 96.913 62.654 -141.232 1.00 74.88 346 VAL A C 1
ATOM 2746 O O . VAL A 1 346 ? 96.798 63.873 -141.068 1.00 74.88 346 VAL A O 1
ATOM 2749 N N . ARG A 1 347 ? 98.123 62.069 -141.257 1.00 70.00 347 ARG A N 1
ATOM 2750 C CA . ARG A 1 347 ? 99.388 62.833 -141.188 1.00 70.00 347 ARG A CA 1
ATOM 2751 C C . ARG A 1 347 ? 99.645 63.646 -142.460 1.00 70.00 347 ARG A C 1
ATOM 2753 O O . ARG A 1 347 ? 100.026 64.812 -142.351 1.00 70.00 347 ARG A O 1
ATOM 2760 N N . ALA A 1 348 ? 99.389 63.082 -143.641 1.00 64.44 348 ALA A N 1
ATOM 2761 C CA . ALA A 1 348 ? 99.540 63.782 -144.919 1.00 64.44 348 ALA A CA 1
ATOM 2762 C C . ALA A 1 348 ? 98.527 64.935 -145.074 1.00 64.44 348 ALA A C 1
ATOM 2764 O O . ALA A 1 348 ? 98.901 66.040 -145.473 1.00 64.44 348 ALA A O 1
ATOM 2765 N N . ALA A 1 349 ? 97.271 64.729 -144.665 1.00 66.06 349 ALA A N 1
ATOM 2766 C CA . ALA A 1 349 ? 96.227 65.750 -144.695 1.00 66.06 349 ALA A CA 1
ATOM 2767 C C . ALA A 1 349 ? 96.513 66.911 -143.723 1.00 66.06 349 ALA A C 1
ATOM 2769 O O . ALA A 1 349 ? 96.315 68.074 -144.080 1.00 66.06 349 ALA A O 1
ATOM 2770 N N . LYS A 1 350 ? 97.049 66.631 -142.520 1.00 67.88 350 LYS A N 1
ATOM 2771 C CA . LYS A 1 350 ? 97.499 67.681 -141.584 1.00 67.88 350 LYS A CA 1
ATOM 2772 C C . LYS A 1 350 ? 98.684 68.489 -142.133 1.00 67.88 350 LYS A C 1
ATOM 2774 O O . LYS A 1 350 ? 98.692 69.708 -141.978 1.00 67.88 350 LYS A O 1
ATOM 2779 N N . ALA A 1 351 ? 99.638 67.852 -142.819 1.00 63.25 351 ALA A N 1
ATOM 2780 C CA . ALA A 1 351 ? 100.776 68.540 -143.439 1.00 63.25 351 ALA A CA 1
ATOM 2781 C C . ALA A 1 351 ? 100.377 69.391 -144.666 1.00 63.25 351 ALA A C 1
ATOM 2783 O O . ALA A 1 351 ? 100.922 70.478 -144.860 1.00 63.25 351 ALA A O 1
ATOM 2784 N N . ALA A 1 352 ? 99.393 68.951 -145.462 1.00 61.84 352 ALA A N 1
ATOM 2785 C CA . ALA A 1 352 ? 98.876 69.710 -146.605 1.00 61.84 352 ALA A CA 1
ATOM 2786 C C . ALA A 1 352 ? 98.082 70.958 -146.173 1.00 61.84 352 ALA A C 1
ATOM 2788 O O . ALA A 1 352 ? 98.302 72.047 -146.708 1.00 61.84 352 ALA A O 1
ATOM 2789 N N . LYS A 1 353 ? 97.230 70.838 -145.141 1.00 63.09 353 LYS A N 1
ATOM 2790 C CA . LYS A 1 353 ? 96.438 71.965 -144.610 1.00 63.09 353 LYS A CA 1
ATOM 2791 C C . LYS A 1 353 ? 97.311 73.036 -143.939 1.00 63.09 353 LYS A C 1
ATOM 2793 O O . LYS A 1 353 ? 97.037 74.224 -144.086 1.00 63.09 353 LYS A O 1
ATOM 2798 N N . ALA A 1 354 ? 98.409 72.635 -143.287 1.00 60.44 354 ALA A N 1
ATOM 2799 C CA . ALA A 1 354 ? 99.392 73.560 -142.711 1.00 60.44 354 ALA A CA 1
ATOM 2800 C C . ALA A 1 354 ? 100.182 74.356 -143.777 1.00 60.44 354 ALA A C 1
ATOM 2802 O O . ALA A 1 354 ? 100.597 75.482 -143.516 1.00 60.44 354 ALA A O 1
ATOM 2803 N N . LYS A 1 355 ? 100.349 73.818 -144.998 1.00 60.66 355 LYS A N 1
ATOM 2804 C CA . LYS A 1 355 ? 101.044 74.492 -146.113 1.00 60.66 355 LYS A CA 1
ATOM 2805 C C . LYS A 1 355 ? 100.154 75.492 -146.869 1.00 60.66 355 LYS A C 1
ATOM 2807 O O . LYS A 1 355 ? 100.669 76.465 -147.414 1.00 60.66 355 LYS A O 1
ATOM 2812 N N . GLN A 1 356 ? 98.838 75.269 -146.892 1.00 60.31 356 GLN A N 1
ATOM 2813 C CA . GLN A 1 356 ? 97.865 76.159 -147.541 1.00 60.31 356 GLN A CA 1
ATOM 2814 C C . GLN A 1 356 ? 97.564 77.400 -146.678 1.00 60.31 356 GLN A C 1
ATOM 2816 O O . GLN A 1 356 ? 97.554 78.513 -147.199 1.00 60.31 356 GLN A O 1
ATOM 2821 N N . GLY A 1 357 ? 97.495 77.242 -145.347 1.00 60.00 357 GLY A N 1
ATOM 2822 C CA . GLY A 1 357 ? 97.345 78.367 -144.410 1.00 60.00 357 GLY A CA 1
ATOM 2823 C C . GLY A 1 357 ? 98.519 79.361 -144.409 1.00 60.00 357 GLY A C 1
ATOM 2824 O O . GLY A 1 357 ? 98.306 80.555 -144.234 1.00 60.00 357 GLY A O 1
ATOM 2825 N N . TYR A 1 358 ? 99.749 78.905 -144.690 1.00 56.84 358 TYR A N 1
ATOM 2826 C CA . TYR A 1 358 ? 100.938 79.772 -144.766 1.00 56.84 358 TYR A CA 1
ATOM 2827 C C . TYR A 1 358 ? 101.060 80.535 -146.105 1.00 56.84 358 TYR A C 1
ATOM 2829 O O . TYR A 1 358 ? 101.819 81.495 -146.198 1.00 56.84 358 TYR A O 1
ATOM 2837 N N . LYS A 1 359 ? 100.317 80.138 -147.155 1.00 54.81 359 LYS A N 1
ATOM 2838 C CA . LYS A 1 359 ? 100.325 80.803 -148.477 1.00 54.81 359 LYS A CA 1
ATOM 2839 C C . LYS A 1 359 ? 99.235 81.872 -148.621 1.00 54.81 359 LYS A C 1
ATOM 2841 O O . LYS A 1 359 ? 99.456 82.857 -149.317 1.00 54.81 359 LYS A O 1
ATOM 2846 N N . GLU A 1 360 ? 98.106 81.728 -147.928 1.00 54.50 360 GLU A N 1
ATOM 2847 C CA . GLU A 1 360 ? 97.014 82.720 -147.938 1.00 54.50 360 GLU A CA 1
ATOM 2848 C C . GLU A 1 360 ? 97.258 83.894 -146.966 1.00 54.50 360 GLU A C 1
ATOM 2850 O O . GLU A 1 360 ? 96.755 84.989 -147.198 1.00 54.50 360 GLU A O 1
ATOM 2855 N N . GLN A 1 361 ? 98.132 83.737 -145.960 1.00 53.84 361 GLN A N 1
ATOM 2856 C CA . GLN A 1 361 ? 98.549 84.823 -145.053 1.00 53.84 361 GLN A CA 1
ATOM 2857 C C . GLN A 1 361 ? 99.651 85.754 -145.610 1.00 53.84 361 GLN A C 1
ATOM 2859 O O . GLN A 1 361 ? 99.933 86.782 -145.000 1.00 53.84 361 GLN A O 1
ATOM 2864 N N . VAL A 1 362 ? 100.258 85.445 -146.767 1.00 56.66 362 VAL A N 1
ATOM 2865 C CA . VAL A 1 362 ? 101.391 86.213 -147.340 1.00 56.66 362 VAL A CA 1
ATOM 2866 C C . VAL A 1 362 ? 101.009 87.012 -148.607 1.00 56.66 362 VAL A C 1
ATOM 2868 O O . VAL A 1 362 ? 101.746 87.907 -149.008 1.00 56.66 362 VAL A O 1
ATOM 2871 N N . CYS A 1 363 ? 99.829 86.793 -149.207 1.00 49.25 363 CYS A N 1
ATOM 2872 C CA . CYS A 1 363 ? 99.434 87.431 -150.481 1.00 49.25 363 CYS A CA 1
ATOM 2873 C C . CYS A 1 363 ? 98.401 88.578 -150.398 1.00 49.25 363 CYS A C 1
ATOM 2875 O O . CYS A 1 363 ? 98.016 89.094 -151.443 1.00 49.25 363 CYS A O 1
ATOM 2877 N N . TRP A 1 364 ? 97.996 89.049 -149.210 1.00 39.22 364 TRP A N 1
ATOM 2878 C CA . TRP A 1 364 ? 97.172 90.272 -149.077 1.00 39.22 364 TRP A CA 1
ATOM 2879 C C . TRP A 1 364 ? 97.732 91.254 -148.034 1.00 39.22 364 TRP A C 1
ATOM 2881 O O . TRP A 1 364 ? 97.012 91.791 -147.206 1.00 39.22 364 TRP A O 1
ATOM 2891 N N . ASN A 1 365 ? 99.052 91.462 -148.045 1.00 42.25 365 ASN A N 1
ATOM 2892 C CA . ASN A 1 365 ? 99.714 92.526 -147.276 1.00 42.25 365 ASN A CA 1
ATOM 2893 C C . ASN A 1 365 ? 100.766 93.292 -148.111 1.00 42.25 365 ASN A C 1
ATOM 2895 O O . ASN A 1 365 ? 101.679 93.897 -147.560 1.00 42.25 365 ASN A O 1
ATOM 2899 N N . ALA A 1 366 ? 100.665 93.269 -149.448 1.00 46.31 366 ALA A N 1
ATOM 2900 C CA . ALA A 1 366 ? 101.666 93.892 -150.323 1.00 46.31 366 ALA A CA 1
ATOM 2901 C C . ALA A 1 366 ? 101.120 94.398 -151.678 1.00 46.31 366 ALA A C 1
ATOM 2903 O O . ALA A 1 366 ? 101.734 94.154 -152.710 1.00 46.31 366 ALA A O 1
ATOM 2904 N N . TYR A 1 367 ? 99.998 95.128 -151.689 1.00 37.00 367 TYR A N 1
ATOM 2905 C CA . TYR A 1 367 ? 99.639 96.021 -152.806 1.00 37.00 367 TYR A CA 1
ATOM 2906 C C . TYR A 1 367 ? 99.100 97.361 -152.273 1.00 37.00 367 TYR A C 1
ATOM 2908 O O . TYR A 1 367 ? 97.905 97.571 -152.128 1.00 37.00 367 TYR A O 1
ATOM 2916 N N . PHE A 1 368 ? 100.053 98.221 -151.909 1.00 39.16 368 PHE A N 1
ATOM 2917 C CA . PHE A 1 368 ? 100.129 99.653 -152.229 1.00 39.16 368 PHE A CA 1
ATOM 2918 C C . PHE A 1 368 ? 98.870 100.551 -152.172 1.00 39.16 368 PHE A C 1
ATOM 2920 O O . PHE A 1 368 ? 98.019 100.558 -153.053 1.00 39.16 368 PHE A O 1
ATOM 2927 N N . THR A 1 369 ? 98.917 101.446 -151.184 1.00 36.38 369 THR A N 1
ATOM 2928 C CA . THR A 1 369 ? 98.742 102.916 -151.233 1.00 36.38 369 THR A CA 1
ATOM 2929 C C . THR A 1 369 ? 99.103 103.635 -152.553 1.00 36.38 369 THR A C 1
ATOM 2931 O O . THR A 1 369 ? 100.261 103.548 -152.960 1.00 36.38 369 THR A O 1
ATOM 2934 N N . ASN A 1 370 ? 98.179 104.424 -153.141 1.00 34.16 370 ASN A N 1
ATOM 2935 C CA . ASN A 1 370 ? 98.261 105.891 -153.419 1.00 34.16 370 ASN A CA 1
ATOM 2936 C C . ASN A 1 370 ? 97.268 106.394 -154.507 1.00 34.16 370 ASN A C 1
ATOM 2938 O O . ASN A 1 370 ? 97.088 105.721 -155.517 1.00 34.16 370 ASN A O 1
ATOM 2942 N N . GLN A 1 371 ? 96.790 107.642 -154.314 1.00 37.94 371 GLN A N 1
ATOM 2943 C CA . GLN A 1 371 ? 95.790 108.485 -155.029 1.00 37.94 371 GLN A CA 1
ATOM 2944 C C . GLN A 1 371 ? 94.360 108.387 -154.450 1.00 37.94 371 GLN A C 1
ATOM 2946 O O . GLN A 1 371 ? 93.759 107.321 -154.529 1.00 37.94 371 GLN A O 1
ATOM 2951 N N . GLU A 1 372 ? 93.747 109.412 -153.837 1.00 34.41 372 GLU A N 1
ATOM 2952 C CA . GLU A 1 372 ? 94.037 110.858 -153.644 1.00 34.41 372 GLU A CA 1
ATOM 2953 C C . GLU A 1 372 ? 94.179 111.254 -152.165 1.00 34.41 372 GLU A C 1
ATOM 2955 O O . GLU A 1 372 ? 93.483 110.648 -151.315 1.00 34.41 372 GLU A O 1
#

Organism: Gonium pectorale (NCBI:txid33097)

Mean predicted aligned error: 17.33 Å

Solvent-accessible surface area (backbone atoms only — not comparable to full-atom values): 20140 Å² total; per-residue (Å²): 137,88,78,82,80,88,65,82,84,44,47,54,67,71,37,77,29,57,22,24,27,96,85,66,48,64,29,29,33,31,36,33,33,42,26,52,48,74,54,84,69,63,82,62,94,60,78,85,78,83,57,71,58,46,62,42,33,46,33,41,35,38,48,34,41,36,38,23,82,65,37,94,46,71,58,36,34,38,28,43,33,40,37,77,34,66,73,59,50,50,49,36,48,73,55,73,43,78,73,56,88,70,63,56,48,43,56,24,54,68,62,40,78,35,43,51,54,36,73,36,74,45,48,60,28,62,43,77,48,74,44,49,40,38,60,69,58,52,50,53,50,36,70,69,54,45,41,37,38,41,32,38,30,29,66,47,96,90,53,81,65,42,77,59,28,40,24,65,45,71,47,38,66,52,56,54,57,51,52,53,49,52,53,49,56,50,50,51,53,50,49,51,54,48,50,53,52,53,52,52,48,55,49,52,49,53,49,52,51,50,52,52,53,52,52,50,53,51,50,52,54,51,49,51,51,50,51,50,54,49,52,51,49,53,54,50,50,55,51,50,54,54,49,51,53,51,50,54,51,51,50,54,50,51,53,50,52,49,53,49,51,50,53,52,49,52,52,49,49,53,51,50,49,54,51,52,52,52,50,51,50,54,51,49,52,51,48,54,49,49,51,52,51,48,53,54,49,50,52,53,46,50,55,47,51,51,50,50,51,49,52,52,48,53,50,49,50,52,52,51,56,57,57,70,33,72,68,42,52,50,50,51,51,48,50,53,51,48,52,53,48,50,56,49,50,55,51,51,54,54,55,52,56,59,57,53,59,63,54,68,74,65,74,82,81,80,82,78,92,86,89,135